Protein AF-W4V972-F1 (afdb_monomer_lite)

Secondary structure (DSSP, 8-state):
---------------------------HHHHHHHHHHHTT---SHHHHHHTS--HHHHHHHHHHHT--S-HHHHHHHHHTTT---HHHHHHHHHHHHHHH-EE-S-SS-GGGTTS-GGGEESHHHHHHHHHHHHHHTT--EEEEEEEEEETTEEEEEEEEEEEETTEEEEEETTTTEES--HHHHTTTEEES--------S-EEEEETTT--EEEEE----TT-BGGG-GGGTT--EESSTTSSSBPPTTPBP-GGGSEEEE-EEEEEEEEE-SSTT--EEE---EE-TT--EESEEEEETTPPPPP-PPP-BTTEEEEEEEETT-TTSPPP-TTT----S-EEEEEEEEEP----------TTSPPPP----------

Sequence (379 aa):
MMKKLVTFMLAVVMVATLLPTQAFAADNSILESNKKAIAKERTDEYALDYFSVDFDFYQRQLDATGDSMGEIAQQVKKIIAGITDEYEKAKAIADWLSLNMIYTYTANPEHLKHLPKWQYGTCETFASTTSAFYRLAGFPAKTVGGVAYGSGEWGAHAWNRVFVDGRWVHVDTTGGEFDLPIEVWSQNHKLTGVTDTDWDGTITVYDSSSREKIMTVGPVPIGTPFSKIPELANIKLSADAEGQYPVRPTDKFSSSYMKLYARTHRVSFEIQLDNAYKSLVPHYVREDEYGDPCAYVIVSEGAKLPQVKIPEKAGYTFIGWRDLNNSKAPIWNEYTDKVTKDMSFVAVFQKGTVNYTVSFNTNGGSAVKADDCPRLTLS

Radius of gyration: 35.91 Å; chains: 1; bounding box: 83×83×115 Å

Structure (mmCIF, N/CA/C/O backbone):
data_AF-W4V972-F1
#
_entry.id   AF-W4V972-F1
#
loop_
_atom_site.group_PDB
_atom_site.id
_atom_site.type_symbol
_atom_site.label_atom_id
_atom_site.label_alt_id
_atom_site.label_comp_id
_atom_site.label_asym_id
_atom_site.label_entity_id
_atom_site.label_seq_id
_atom_site.pdbx_PDB_ins_code
_atom_site.Cartn_x
_atom_site.Cartn_y
_atom_site.Cartn_z
_atom_site.occupancy
_atom_site.B_iso_or_equiv
_atom_site.auth_seq_id
_atom_site.auth_comp_id
_atom_site.auth_asym_id
_atom_site.auth_atom_id
_atom_site.pdbx_PDB_model_num
ATOM 1 N N . MET A 1 1 ? 35.951 -58.976 -27.284 1.00 40.09 1 MET A N 1
ATOM 2 C CA . MET A 1 1 ? 36.161 -57.800 -28.160 1.00 40.09 1 MET A CA 1
ATOM 3 C C . MET A 1 1 ? 35.890 -56.535 -27.356 1.00 40.09 1 MET A C 1
ATOM 5 O O . MET A 1 1 ? 34.738 -56.193 -27.137 1.00 40.09 1 MET A O 1
ATOM 9 N N . MET A 1 2 ? 36.945 -55.893 -26.853 1.00 32.94 2 MET A N 1
ATOM 10 C CA . MET A 1 2 ? 36.879 -54.625 -26.116 1.00 32.94 2 MET A CA 1
ATOM 11 C C . MET A 1 2 ? 36.893 -53.467 -27.121 1.00 32.94 2 MET A C 1
ATOM 13 O O . MET A 1 2 ? 37.873 -53.312 -27.848 1.00 32.94 2 MET A O 1
ATOM 17 N N . LYS A 1 3 ? 35.825 -52.666 -27.184 1.00 37.72 3 LYS A N 1
ATOM 18 C CA . LYS A 1 3 ? 35.815 -51.406 -27.943 1.00 37.72 3 LYS A CA 1
ATOM 19 C C . LYS A 1 3 ? 36.236 -50.270 -27.009 1.00 37.72 3 LYS A C 1
ATOM 21 O O . LYS A 1 3 ? 35.559 -49.985 -26.028 1.00 37.72 3 LYS A O 1
ATOM 26 N N . LYS A 1 4 ? 37.395 -49.679 -27.307 1.00 36.09 4 LYS A N 1
ATOM 27 C CA . LYS A 1 4 ? 37.967 -48.510 -26.631 1.00 36.09 4 LYS A CA 1
ATOM 28 C C . LYS A 1 4 ? 37.147 -47.259 -26.970 1.00 36.09 4 LYS A C 1
ATOM 30 O O . LYS A 1 4 ? 36.896 -47.007 -28.146 1.00 36.09 4 LYS A O 1
ATOM 35 N N . LEU A 1 5 ? 36.776 -46.484 -25.949 1.00 37.03 5 LEU A N 1
ATOM 36 C CA . LEU A 1 5 ? 36.365 -45.087 -26.096 1.00 37.03 5 LEU A CA 1
ATOM 37 C C . LEU A 1 5 ? 37.575 -44.254 -26.540 1.00 37.03 5 LEU A C 1
ATOM 39 O O . LEU A 1 5 ? 38.645 -44.354 -25.940 1.00 37.03 5 LEU A O 1
ATOM 43 N N . VAL A 1 6 ? 37.389 -43.421 -27.561 1.00 36.78 6 VAL A N 1
ATOM 44 C CA . VAL A 1 6 ? 38.323 -42.357 -27.944 1.00 36.78 6 VAL A CA 1
ATOM 45 C C . VAL A 1 6 ? 37.564 -41.041 -27.828 1.00 36.78 6 VAL A C 1
ATOM 47 O O . VAL A 1 6 ? 36.638 -40.780 -28.592 1.00 36.78 6 VAL A O 1
ATOM 50 N N . THR A 1 7 ? 37.940 -40.244 -26.836 1.00 33.62 7 THR A N 1
ATOM 51 C CA . THR A 1 7 ? 37.451 -38.883 -26.610 1.00 33.62 7 THR A CA 1
ATOM 52 C C . THR A 1 7 ? 38.211 -37.936 -27.538 1.00 33.62 7 THR A C 1
ATOM 54 O O . THR A 1 7 ? 39.426 -37.798 -27.413 1.00 33.62 7 THR A O 1
ATOM 57 N N . PHE A 1 8 ? 37.515 -37.287 -28.472 1.00 32.38 8 PHE A N 1
ATOM 58 C CA . PHE A 1 8 ? 38.067 -36.193 -29.274 1.00 32.38 8 PHE A CA 1
ATOM 59 C C . PHE A 1 8 ? 37.908 -34.877 -28.497 1.00 32.38 8 PHE A C 1
ATOM 61 O O . PHE A 1 8 ? 36.796 -34.381 -28.333 1.00 32.38 8 PHE A O 1
ATOM 68 N N . MET A 1 9 ? 39.018 -34.315 -28.011 1.00 31.98 9 MET A N 1
ATOM 69 C CA . MET A 1 9 ? 39.082 -32.914 -27.583 1.00 31.98 9 MET A CA 1
ATOM 70 C C . MET A 1 9 ? 39.196 -32.032 -28.830 1.00 31.98 9 MET A C 1
ATOM 72 O O . MET A 1 9 ? 40.186 -32.099 -29.558 1.00 31.98 9 MET A O 1
ATOM 76 N N . LEU A 1 10 ? 38.176 -31.212 -29.078 1.00 30.83 10 LEU A N 1
ATOM 77 C CA . LEU A 1 10 ? 38.183 -30.180 -30.109 1.00 30.83 10 LEU A CA 1
ATOM 78 C C . LEU A 1 10 ? 38.907 -28.944 -29.546 1.00 30.83 10 LEU A C 1
ATOM 80 O O . LEU A 1 10 ? 38.380 -28.258 -28.673 1.00 30.83 10 LEU A O 1
ATOM 84 N N . ALA A 1 11 ? 40.127 -28.673 -30.008 1.00 32.53 11 ALA A N 1
ATOM 85 C CA . ALA A 1 11 ? 40.845 -27.445 -29.678 1.00 32.53 11 ALA A CA 1
ATOM 86 C C . ALA A 1 11 ? 40.345 -26.306 -30.582 1.00 32.53 11 ALA A C 1
ATOM 88 O O . ALA A 1 11 ? 40.677 -26.249 -31.765 1.00 32.53 11 ALA A O 1
ATOM 89 N N . VAL A 1 12 ? 39.530 -25.406 -30.030 1.00 35.53 12 VAL A N 1
ATOM 90 C CA . VAL A 1 12 ? 39.146 -24.149 -30.686 1.00 35.53 12 VAL A CA 1
ATOM 91 C C . VAL A 1 12 ? 40.281 -23.148 -30.478 1.00 35.53 12 VAL A C 1
ATOM 93 O O . VAL A 1 12 ? 40.483 -22.636 -29.379 1.00 35.53 12 VAL A O 1
ATOM 96 N N . VAL A 1 13 ? 41.049 -22.886 -31.534 1.00 35.31 13 VAL A N 1
ATOM 97 C CA . VAL A 1 13 ? 42.055 -21.819 -31.561 1.00 35.31 13 VAL A CA 1
ATOM 98 C C . VAL A 1 13 ? 41.325 -20.494 -31.793 1.00 35.31 13 VAL A C 1
ATOM 100 O O . VAL A 1 13 ? 40.957 -20.173 -32.920 1.00 35.31 13 VAL A O 1
ATOM 103 N N . MET A 1 14 ? 41.090 -19.730 -30.723 1.00 36.50 14 MET A N 1
ATOM 104 C CA . MET A 1 14 ? 40.675 -18.330 -30.836 1.00 36.50 14 MET A CA 1
ATOM 105 C C . MET A 1 14 ? 41.881 -17.478 -31.237 1.00 36.50 14 MET A C 1
ATOM 107 O O . MET A 1 14 ? 42.788 -17.241 -30.441 1.00 36.50 14 MET A O 1
ATOM 111 N N . VAL A 1 15 ? 41.882 -17.001 -32.480 1.00 37.47 15 VAL A N 1
ATOM 112 C CA . VAL A 1 15 ? 42.768 -15.923 -32.924 1.00 37.47 15 VAL A CA 1
ATOM 113 C C . VAL A 1 15 ? 42.186 -14.616 -32.389 1.00 37.47 15 VAL A C 1
ATOM 115 O O . VAL A 1 15 ? 41.247 -14.063 -32.954 1.00 37.47 15 VAL A O 1
ATOM 118 N N . ALA A 1 16 ? 42.718 -14.146 -31.261 1.00 35.03 16 ALA A N 1
ATOM 119 C CA . ALA A 1 16 ? 42.393 -12.838 -30.713 1.00 35.03 16 ALA A CA 1
ATOM 120 C C . ALA A 1 16 ? 43.052 -11.751 -31.575 1.00 35.03 16 ALA A C 1
ATOM 122 O O . ALA A 1 16 ? 44.256 -11.506 -31.489 1.00 35.03 16 ALA A O 1
ATOM 123 N N . THR A 1 17 ? 42.266 -11.087 -32.419 1.00 42.31 17 THR A N 1
ATOM 124 C CA . THR A 1 17 ? 42.661 -9.802 -32.996 1.00 42.31 17 THR A CA 1
ATOM 125 C C . THR A 1 17 ? 42.667 -8.767 -31.875 1.00 42.31 17 THR A C 1
ATOM 127 O O . THR A 1 17 ? 41.612 -8.338 -31.410 1.00 42.31 17 THR A O 1
ATOM 130 N N . LEU A 1 18 ? 43.867 -8.402 -31.421 1.00 40.44 18 LEU A N 1
ATOM 131 C CA . LEU A 1 18 ? 44.122 -7.303 -30.492 1.00 40.44 18 LEU A CA 1
ATOM 132 C C . LEU A 1 18 ? 43.695 -5.976 -31.136 1.00 40.44 18 LEU A C 1
ATOM 134 O O . LEU A 1 18 ? 44.479 -5.315 -31.813 1.00 40.44 18 LEU A O 1
ATOM 138 N N . LEU A 1 19 ? 42.442 -5.586 -30.922 1.00 40.16 19 LEU A N 1
ATOM 139 C CA . LEU A 1 19 ? 42.079 -4.174 -30.912 1.00 40.16 19 LEU A CA 1
ATOM 140 C C . LEU A 1 19 ? 42.575 -3.583 -29.585 1.00 40.16 19 LEU A C 1
ATOM 142 O O . LEU A 1 19 ? 42.502 -4.270 -28.561 1.00 40.16 19 LEU A O 1
ATOM 146 N N . PRO A 1 20 ? 43.079 -2.339 -29.557 1.00 39.06 20 PRO A N 1
ATOM 147 C CA . PRO A 1 20 ? 43.429 -1.690 -28.308 1.00 39.06 20 PRO A CA 1
ATOM 148 C C . PRO A 1 20 ? 42.131 -1.388 -27.558 1.00 39.06 20 PRO A C 1
ATOM 150 O O . PRO A 1 20 ? 41.518 -0.339 -27.732 1.00 39.06 20 PRO A O 1
ATOM 153 N N . THR A 1 21 ? 41.694 -2.317 -26.712 1.00 41.16 21 THR A N 1
ATOM 154 C CA . THR A 1 21 ? 40.783 -1.995 -25.624 1.00 41.16 21 THR A CA 1
ATOM 155 C C . THR A 1 21 ? 41.550 -1.057 -24.706 1.00 41.16 21 THR A C 1
ATOM 157 O O . THR A 1 21 ? 42.363 -1.497 -23.891 1.00 41.16 21 THR A O 1
ATOM 160 N N . GLN A 1 22 ? 41.313 0.249 -24.833 1.00 40.56 22 GLN A N 1
ATOM 161 C CA . GLN A 1 22 ? 41.404 1.110 -23.665 1.00 40.56 22 GLN A CA 1
ATOM 162 C C . GLN A 1 22 ? 40.361 0.577 -22.686 1.00 40.56 22 GLN A C 1
ATOM 164 O O . GLN A 1 22 ? 39.190 0.940 -22.726 1.00 40.56 22 GLN A O 1
ATOM 169 N N . ALA A 1 23 ? 40.792 -0.372 -21.859 1.00 39.62 23 ALA A N 1
ATOM 170 C CA . ALA A 1 23 ? 40.107 -0.715 -20.640 1.00 39.62 23 ALA A CA 1
ATOM 171 C C . ALA A 1 23 ? 40.161 0.548 -19.780 1.00 39.62 23 ALA A C 1
ATOM 173 O O . ALA A 1 23 ? 41.119 0.781 -19.044 1.00 39.62 23 ALA A O 1
ATOM 174 N N . PHE A 1 24 ? 39.142 1.396 -19.910 1.00 45.00 24 PHE A N 1
ATOM 175 C CA . PHE A 1 24 ? 38.712 2.178 -18.771 1.00 45.00 24 PHE A CA 1
ATOM 176 C C . PHE A 1 24 ? 38.432 1.134 -17.700 1.00 45.00 24 PHE A C 1
ATOM 178 O O . PHE A 1 24 ? 37.498 0.344 -17.828 1.00 45.00 24 PHE A O 1
ATOM 185 N N . ALA A 1 25 ? 39.326 1.031 -16.719 1.00 43.12 25 ALA A N 1
ATOM 186 C CA . ALA A 1 25 ? 39.035 0.310 -15.502 1.00 43.12 25 ALA A CA 1
ATOM 187 C C . ALA A 1 25 ? 37.797 0.999 -14.929 1.00 43.12 25 ALA A C 1
ATOM 189 O O . ALA A 1 25 ? 37.919 2.041 -14.288 1.00 43.12 25 ALA A O 1
ATOM 190 N N . ALA A 1 26 ? 36.609 0.481 -15.256 1.00 49.94 26 ALA A N 1
ATOM 191 C CA . ALA A 1 26 ? 35.404 0.784 -14.517 1.00 49.94 26 ALA A CA 1
ATOM 192 C C . ALA A 1 26 ? 35.811 0.577 -13.068 1.00 49.94 26 ALA A C 1
ATOM 194 O O . ALA A 1 26 ? 36.283 -0.508 -12.715 1.00 49.94 26 ALA A O 1
ATOM 195 N N . ASP A 1 27 ? 35.811 1.669 -12.310 1.00 58.34 27 ASP A N 1
ATOM 196 C CA . ASP A 1 27 ? 36.314 1.678 -10.953 1.00 58.34 27 ASP A CA 1
ATOM 197 C C . ASP A 1 27 ? 35.653 0.503 -10.236 1.00 58.34 27 ASP A C 1
ATOM 199 O O . ASP A 1 27 ? 34.427 0.458 -10.102 1.00 58.34 27 ASP A O 1
ATOM 203 N N . ASN A 1 28 ? 36.457 -0.499 -9.864 1.00 73.12 28 ASN A N 1
ATOM 204 C CA . ASN A 1 28 ? 35.968 -1.760 -9.311 1.00 73.12 28 ASN A CA 1
ATOM 205 C C . ASN A 1 28 ? 35.074 -1.487 -8.081 1.00 73.12 28 ASN A C 1
ATOM 207 O O . ASN A 1 28 ? 34.216 -2.290 -7.730 1.00 73.12 28 ASN A O 1
ATOM 211 N N . SER A 1 29 ? 35.214 -0.301 -7.472 1.00 87.75 29 SER A N 1
ATOM 212 C CA . SER A 1 29 ? 34.347 0.211 -6.418 1.00 87.75 29 SER A CA 1
ATOM 213 C C . SER A 1 29 ? 32.867 0.365 -6.822 1.00 87.75 29 SER A C 1
ATOM 215 O O . SER A 1 29 ? 31.994 0.035 -6.018 1.00 87.75 29 SER A O 1
ATOM 217 N N . ILE A 1 30 ? 32.549 0.818 -8.045 1.00 93.31 30 ILE A N 1
ATOM 218 C CA . ILE A 1 30 ? 31.163 1.006 -8.517 1.00 93.31 30 ILE A CA 1
ATOM 219 C C . ILE A 1 30 ? 30.504 -0.346 -8.772 1.00 93.31 30 ILE A C 1
ATOM 221 O O . ILE A 1 30 ? 29.370 -0.567 -8.342 1.00 93.31 30 ILE A O 1
ATOM 225 N N . LEU A 1 31 ? 31.220 -1.263 -9.428 1.00 94.56 31 LEU A N 1
ATOM 226 C CA . LEU A 1 31 ? 30.745 -2.623 -9.676 1.00 94.56 31 LEU A CA 1
ATOM 227 C C . LEU A 1 31 ? 30.398 -3.341 -8.373 1.00 94.56 31 LEU A C 1
ATOM 229 O O . LEU A 1 31 ? 29.276 -3.820 -8.207 1.00 94.56 31 LEU A O 1
ATOM 233 N N . GLU A 1 32 ? 31.327 -3.355 -7.420 1.00 93.88 32 GLU A N 1
ATOM 234 C CA . GLU A 1 32 ? 31.113 -4.014 -6.132 1.00 93.88 32 GLU A CA 1
ATOM 235 C C . GLU A 1 32 ? 30.021 -3.323 -5.301 1.00 93.88 32 GLU A C 1
ATOM 237 O O . GLU A 1 32 ? 29.208 -3.992 -4.657 1.00 93.88 32 GLU A O 1
ATOM 242 N N . SER A 1 33 ? 29.926 -1.989 -5.364 1.00 92.75 33 SER A N 1
ATOM 243 C CA . SER A 1 33 ? 28.836 -1.238 -4.732 1.00 92.75 33 SER A CA 1
ATOM 244 C C . SER A 1 33 ? 27.473 -1.628 -5.305 1.00 92.75 33 SER A C 1
ATOM 246 O O . SER A 1 33 ? 26.548 -1.910 -4.541 1.00 92.75 33 SER A O 1
ATOM 248 N N . ASN A 1 34 ? 27.341 -1.688 -6.632 1.00 94.62 34 ASN A N 1
ATOM 249 C CA . ASN A 1 34 ? 26.089 -2.066 -7.280 1.00 94.62 34 ASN A CA 1
ATOM 250 C C . ASN A 1 34 ? 25.717 -3.519 -6.974 1.00 94.62 34 ASN A C 1
ATOM 252 O O . ASN A 1 34 ? 24.577 -3.767 -6.588 1.00 94.62 34 ASN A O 1
ATOM 256 N N . LYS A 1 35 ? 26.669 -4.462 -7.054 1.00 93.94 35 LYS A N 1
ATOM 257 C CA . LYS A 1 35 ? 26.451 -5.871 -6.675 1.00 93.94 35 LYS A CA 1
ATOM 258 C C . LYS A 1 35 ? 25.927 -5.993 -5.246 1.00 93.94 35 LYS A C 1
ATOM 260 O O . LYS A 1 35 ? 24.932 -6.672 -5.006 1.00 93.94 35 LYS A O 1
ATOM 265 N N . LYS A 1 36 ? 26.548 -5.285 -4.297 1.00 92.31 36 LYS A N 1
ATOM 266 C CA . LYS A 1 36 ? 26.105 -5.260 -2.895 1.00 92.31 36 LYS A CA 1
ATOM 267 C C . LYS A 1 36 ? 24.710 -4.653 -2.729 1.00 92.31 36 LYS A C 1
ATOM 269 O O . LYS A 1 36 ? 23.980 -5.059 -1.827 1.00 92.31 36 LYS A O 1
ATOM 274 N N . ALA A 1 37 ? 24.365 -3.658 -3.540 1.00 91.38 37 ALA A N 1
ATOM 275 C CA . ALA A 1 37 ? 23.066 -3.004 -3.498 1.00 91.38 37 ALA A CA 1
ATOM 276 C C . ALA A 1 37 ? 21.958 -3.943 -4.005 1.00 91.38 37 ALA A C 1
ATOM 278 O O . ALA A 1 37 ? 21.004 -4.189 -3.272 1.00 91.38 37 ALA A O 1
ATOM 279 N N . ILE A 1 38 ? 22.120 -4.530 -5.197 1.00 92.31 38 ILE A N 1
ATOM 280 C CA . ILE A 1 38 ? 21.110 -5.419 -5.800 1.00 92.31 38 ILE A CA 1
ATOM 281 C C . ILE A 1 38 ? 20.976 -6.757 -5.064 1.00 92.31 38 ILE A C 1
ATOM 283 O O . ILE A 1 38 ? 19.896 -7.330 -5.037 1.00 92.31 38 ILE A O 1
ATOM 287 N N . ALA A 1 39 ? 22.030 -7.240 -4.396 1.00 91.31 39 ALA A N 1
ATOM 288 C CA . ALA A 1 39 ? 21.969 -8.469 -3.597 1.00 91.31 39 ALA A CA 1
ATOM 289 C C . ALA A 1 39 ? 21.004 -8.385 -2.399 1.00 91.31 39 ALA A C 1
ATOM 291 O O . ALA A 1 39 ? 20.698 -9.406 -1.788 1.00 91.31 39 ALA A O 1
ATOM 292 N N . LYS A 1 40 ? 20.554 -7.179 -2.036 1.00 90.38 40 LYS A N 1
ATOM 293 C CA . LYS A 1 40 ? 19.563 -6.962 -0.976 1.00 90.38 40 LYS A CA 1
ATOM 294 C C . LYS A 1 40 ? 18.126 -6.996 -1.485 1.00 90.38 40 LYS A C 1
ATOM 296 O O . LYS A 1 40 ? 17.223 -6.954 -0.659 1.00 90.38 40 LYS A O 1
ATOM 301 N N . GLU A 1 41 ? 17.925 -7.022 -2.802 1.00 92.81 41 GLU A N 1
ATOM 302 C CA . GLU A 1 41 ? 16.591 -6.957 -3.380 1.00 92.81 41 GLU A CA 1
ATOM 303 C C . GLU A 1 41 ? 15.774 -8.185 -3.023 1.00 92.81 41 GLU A C 1
ATOM 305 O O . GLU A 1 41 ? 16.141 -9.321 -3.335 1.00 92.81 41 GLU A O 1
ATOM 310 N N . ARG A 1 42 ? 14.630 -7.937 -2.395 1.00 95.19 42 ARG A N 1
ATOM 311 C CA . ARG A 1 42 ? 13.670 -8.985 -2.086 1.00 95.19 42 ARG A CA 1
ATOM 312 C C . ARG A 1 42 ? 12.988 -9.496 -3.350 1.00 95.19 42 ARG A C 1
ATOM 314 O O . ARG A 1 42 ? 12.723 -8.754 -4.296 1.00 95.19 42 ARG A O 1
ATOM 321 N N . THR A 1 43 ? 12.715 -10.794 -3.353 1.00 96.00 43 THR A N 1
ATOM 322 C CA . THR A 1 43 ? 12.024 -11.514 -4.437 1.00 96.00 43 THR A CA 1
ATOM 323 C C . THR A 1 43 ? 10.882 -12.381 -3.911 1.00 96.00 43 THR A C 1
ATOM 325 O O . THR A 1 43 ? 10.279 -13.136 -4.667 1.00 96.00 43 THR A O 1
ATOM 328 N N . ASP A 1 44 ? 10.578 -12.284 -2.614 1.00 96.19 44 ASP A N 1
ATOM 329 C CA . ASP A 1 44 ? 9.401 -12.917 -2.035 1.00 96.19 44 ASP A CA 1
ATOM 330 C C . ASP A 1 44 ? 8.113 -12.207 -2.475 1.00 96.19 44 ASP A C 1
ATOM 332 O O . ASP A 1 44 ? 8.122 -11.048 -2.899 1.00 96.19 44 ASP A O 1
ATOM 336 N N . GLU A 1 45 ? 6.996 -12.922 -2.358 1.00 96.56 45 GLU A N 1
ATOM 337 C CA . GLU A 1 45 ? 5.692 -12.493 -2.866 1.00 96.56 45 GLU A CA 1
ATOM 338 C C . GLU A 1 45 ? 5.236 -11.127 -2.337 1.00 96.56 45 GLU A C 1
ATOM 340 O O . GLU A 1 45 ? 4.627 -10.375 -3.091 1.00 96.56 45 GLU A O 1
ATOM 345 N N . TYR A 1 46 ? 5.580 -10.753 -1.099 1.00 97.25 46 TYR A N 1
ATOM 346 C CA . TYR A 1 46 ? 5.175 -9.467 -0.523 1.00 97.25 46 TYR A CA 1
ATOM 347 C C . TYR A 1 46 ? 5.913 -8.297 -1.165 1.00 97.25 46 TYR A C 1
ATOM 349 O O . TYR A 1 46 ? 5.302 -7.278 -1.486 1.00 97.25 46 TYR A O 1
ATOM 357 N N . ALA A 1 47 ? 7.222 -8.440 -1.388 1.00 96.56 47 ALA A N 1
ATOM 358 C CA . ALA A 1 47 ? 8.001 -7.412 -2.068 1.00 96.56 47 ALA A CA 1
ATOM 359 C C . ALA A 1 47 ? 7.581 -7.271 -3.537 1.00 96.56 47 ALA A C 1
ATOM 361 O O . ALA A 1 47 ? 7.450 -6.153 -4.037 1.00 96.56 47 ALA A O 1
ATOM 362 N N . LEU A 1 48 ? 7.333 -8.392 -4.222 1.00 97.69 48 LEU A N 1
ATOM 363 C CA . LEU A 1 48 ? 6.863 -8.373 -5.606 1.00 97.69 48 LEU A CA 1
ATOM 364 C C . LEU A 1 48 ? 5.469 -7.742 -5.717 1.00 97.69 48 LEU A C 1
ATOM 366 O O . LEU A 1 48 ? 5.263 -6.878 -6.570 1.00 97.69 48 LEU A O 1
ATOM 370 N N . ASP A 1 49 ? 4.535 -8.103 -4.838 1.00 98.00 49 ASP A N 1
ATOM 371 C CA . ASP A 1 49 ? 3.184 -7.540 -4.823 1.00 98.00 49 ASP A CA 1
ATOM 372 C C . ASP A 1 49 ? 3.188 -6.033 -4.502 1.00 98.00 49 ASP A C 1
ATOM 374 O O . ASP A 1 49 ? 2.534 -5.263 -5.201 1.00 98.00 49 ASP A O 1
ATOM 378 N N . TYR A 1 50 ? 4.011 -5.580 -3.545 1.00 97.12 50 TYR A N 1
ATOM 379 C CA . TYR A 1 50 ? 4.174 -4.155 -3.203 1.00 97.12 50 TYR A CA 1
ATOM 380 C C . TYR A 1 50 ? 4.589 -3.283 -4.396 1.00 97.12 50 TYR A C 1
ATOM 382 O O . TYR A 1 50 ? 4.220 -2.110 -4.497 1.00 97.12 50 TYR A O 1
ATOM 390 N N . PHE A 1 51 ? 5.378 -3.845 -5.312 1.00 97.19 51 PHE A N 1
ATOM 391 C CA . PHE A 1 51 ? 5.813 -3.166 -6.530 1.00 97.19 51 PHE A CA 1
ATOM 392 C C . PHE A 1 51 ? 4.950 -3.488 -7.754 1.00 97.19 51 PHE A C 1
ATOM 394 O O . PHE A 1 51 ? 5.327 -3.098 -8.860 1.00 97.19 51 PHE A O 1
ATOM 401 N N . SER A 1 52 ? 3.809 -4.152 -7.568 1.00 97.50 52 SER A N 1
ATOM 402 C CA . SER A 1 52 ? 2.859 -4.536 -8.615 1.00 97.50 52 SER A CA 1
ATOM 403 C C . SER A 1 52 ? 1.573 -3.706 -8.561 1.00 97.50 52 SER A C 1
ATOM 405 O O . SER A 1 52 ? 1.416 -2.799 -7.745 1.00 97.50 52 SER A O 1
ATOM 407 N N . VAL A 1 53 ? 0.655 -3.986 -9.487 1.00 96.06 53 VAL A N 1
ATOM 408 C CA . VAL A 1 53 ? -0.724 -3.490 -9.456 1.00 96.06 53 VAL A CA 1
ATOM 409 C C . VAL A 1 53 ? -1.654 -4.667 -9.198 1.00 96.06 53 VAL A C 1
ATOM 411 O O . VAL A 1 53 ? -1.641 -5.650 -9.937 1.00 96.06 53 VAL A O 1
ATOM 414 N N . ASP A 1 54 ? -2.498 -4.537 -8.179 1.00 95.44 54 ASP A N 1
ATOM 415 C CA . ASP A 1 54 ? -3.673 -5.387 -8.019 1.00 95.44 54 ASP A CA 1
ATOM 416 C C . ASP A 1 54 ? -4.739 -4.925 -9.024 1.00 95.44 54 ASP A C 1
ATOM 418 O O . ASP A 1 54 ? -5.356 -3.870 -8.859 1.00 95.44 54 ASP A O 1
ATOM 422 N N . PHE A 1 55 ? -4.928 -5.686 -10.104 1.00 93.38 55 PHE A N 1
ATOM 423 C CA . PHE A 1 55 ? -5.861 -5.316 -11.171 1.00 93.38 55 PHE A CA 1
ATOM 424 C C . PHE A 1 55 ? -7.332 -5.376 -10.744 1.00 93.38 55 PHE A C 1
ATOM 426 O O . PHE A 1 55 ? -8.129 -4.593 -11.265 1.00 93.38 55 PHE A O 1
ATOM 433 N N . ASP A 1 56 ? -7.694 -6.246 -9.795 1.00 92.00 56 ASP A N 1
ATOM 434 C CA . ASP A 1 56 ? -9.061 -6.311 -9.266 1.00 92.00 56 ASP A CA 1
ATOM 435 C C . ASP A 1 56 ? -9.353 -5.042 -8.452 1.00 92.00 56 ASP A C 1
ATOM 437 O O . ASP A 1 56 ? -10.407 -4.416 -8.607 1.00 92.00 56 ASP A O 1
ATOM 441 N N . PHE A 1 57 ? -8.391 -4.619 -7.626 1.00 92.00 57 PHE A N 1
ATOM 442 C CA . PHE A 1 57 ? -8.471 -3.365 -6.883 1.00 92.00 57 PHE A CA 1
ATOM 443 C C . PHE A 1 57 ? -8.485 -2.145 -7.811 1.00 92.00 57 PHE A C 1
ATOM 445 O O . PHE A 1 57 ? -9.344 -1.270 -7.695 1.00 92.00 57 PHE A O 1
ATOM 452 N N . TYR A 1 58 ? -7.559 -2.102 -8.767 1.00 90.56 58 TYR A N 1
ATOM 453 C CA . TYR A 1 58 ? -7.426 -1.008 -9.723 1.00 90.56 58 TYR A CA 1
ATOM 454 C C . TYR A 1 58 ? -8.703 -0.808 -10.546 1.00 90.56 58 TYR A C 1
ATOM 456 O O . TYR A 1 58 ? -9.213 0.309 -10.629 1.00 90.56 58 TYR A O 1
ATOM 464 N N . GLN A 1 59 ? -9.275 -1.883 -11.101 1.00 89.00 59 GLN A N 1
ATOM 465 C CA . GLN A 1 59 ? -10.498 -1.788 -11.901 1.00 89.00 59 GLN A CA 1
ATOM 466 C C . GLN A 1 59 ? -11.670 -1.258 -11.077 1.00 89.00 59 GLN A C 1
ATOM 468 O O . GLN A 1 59 ? -12.424 -0.400 -11.527 1.00 89.00 59 GLN A O 1
ATOM 473 N N . ARG A 1 60 ? -11.800 -1.716 -9.835 1.00 87.25 60 ARG A N 1
ATOM 474 C CA . ARG A 1 60 ? -12.842 -1.226 -8.939 1.00 87.25 60 ARG A CA 1
ATOM 475 C C . ARG A 1 60 ? -12.690 0.255 -8.596 1.00 87.25 60 ARG A C 1
ATOM 477 O O . ARG A 1 60 ? -13.705 0.915 -8.381 1.00 87.25 60 ARG A O 1
ATOM 484 N N . GLN A 1 61 ? -11.464 0.765 -8.469 1.00 84.38 61 GLN A N 1
ATOM 485 C CA . GLN A 1 61 ? -11.250 2.196 -8.246 1.00 84.38 61 GLN A CA 1
ATOM 486 C C . GLN A 1 61 ? -11.726 3.004 -9.453 1.00 84.38 61 GLN A C 1
ATOM 488 O O . GLN A 1 61 ? -12.457 3.971 -9.260 1.00 84.38 61 GLN A O 1
ATOM 493 N N . LEU A 1 62 ? -11.385 2.566 -10.670 1.00 85.38 62 LEU A N 1
ATOM 494 C CA . LEU A 1 62 ? -11.875 3.177 -11.911 1.00 85.38 62 LEU A CA 1
ATOM 495 C C . LEU A 1 62 ? -13.409 3.175 -11.977 1.00 85.38 62 LEU A C 1
ATOM 497 O O . LEU A 1 62 ? -14.025 4.212 -12.219 1.00 85.38 62 LEU A O 1
ATOM 501 N N . ASP A 1 63 ? -14.037 2.033 -11.680 1.00 85.44 63 ASP A N 1
ATOM 502 C CA . ASP A 1 63 ? -15.498 1.904 -11.684 1.00 85.44 63 ASP A CA 1
ATOM 503 C C . ASP A 1 63 ? -16.162 2.859 -10.675 1.00 85.44 63 ASP A C 1
ATOM 505 O O . ASP A 1 63 ? -17.225 3.418 -10.949 1.00 85.44 63 ASP A O 1
ATOM 509 N N . ALA A 1 64 ? -15.546 3.057 -9.504 1.00 81.56 64 ALA A N 1
ATOM 510 C CA . ALA A 1 64 ? -16.072 3.919 -8.448 1.00 81.56 64 ALA A CA 1
ATOM 511 C C . ALA A 1 64 ? -15.921 5.415 -8.763 1.00 81.56 64 ALA A C 1
ATOM 513 O O . ALA A 1 64 ? -16.809 6.202 -8.434 1.00 81.56 64 ALA A O 1
ATOM 514 N N . THR A 1 65 ? -14.818 5.820 -9.397 1.00 78.94 65 THR A N 1
ATOM 515 C CA . THR A 1 65 ? -14.589 7.216 -9.800 1.00 78.94 65 THR A CA 1
ATOM 516 C C . THR A 1 65 ? -15.279 7.574 -11.115 1.00 78.94 65 THR A C 1
ATOM 518 O O . THR A 1 65 ? -15.347 8.753 -11.464 1.00 78.94 65 THR A O 1
ATOM 521 N N . GLY A 1 66 ? -15.800 6.580 -11.844 1.00 74.62 66 GLY A N 1
ATOM 522 C CA . GLY A 1 66 ? -16.280 6.755 -13.213 1.00 74.62 66 GLY A CA 1
ATOM 523 C C . GLY A 1 66 ? -15.150 7.097 -14.187 1.00 74.62 66 GLY A C 1
ATOM 524 O O . GLY A 1 66 ? -15.417 7.628 -15.267 1.00 74.62 66 GLY A O 1
ATOM 525 N N . ASP A 1 67 ? -13.901 6.834 -13.796 1.00 73.06 67 ASP A N 1
ATOM 526 C CA . ASP A 1 67 ? -12.738 7.061 -14.638 1.00 73.06 67 ASP A CA 1
ATOM 527 C C . ASP A 1 67 ? -12.582 5.902 -15.627 1.00 73.06 67 ASP A C 1
ATOM 529 O O . ASP A 1 67 ? -12.849 4.735 -15.333 1.00 73.06 67 ASP A O 1
ATOM 533 N N . SER A 1 68 ? -12.158 6.227 -16.839 1.00 68.38 68 SER A N 1
ATOM 534 C CA . SER A 1 68 ? -11.845 5.214 -17.839 1.00 68.38 68 SER A CA 1
ATOM 535 C C . SER A 1 68 ? -10.429 4.689 -17.620 1.00 68.38 68 SER A C 1
ATOM 537 O O . SER A 1 68 ? -9.590 5.355 -17.021 1.00 68.38 68 SER A O 1
ATOM 539 N N . MET A 1 69 ? -10.125 3.502 -18.151 1.00 66.94 69 MET A N 1
ATOM 540 C CA . MET A 1 69 ? -8.751 3.000 -18.156 1.00 66.94 69 MET A CA 1
ATOM 541 C C . MET A 1 69 ? -7.841 4.046 -18.823 1.00 66.94 69 MET A C 1
ATOM 543 O O . MET A 1 69 ? -7.996 4.318 -20.019 1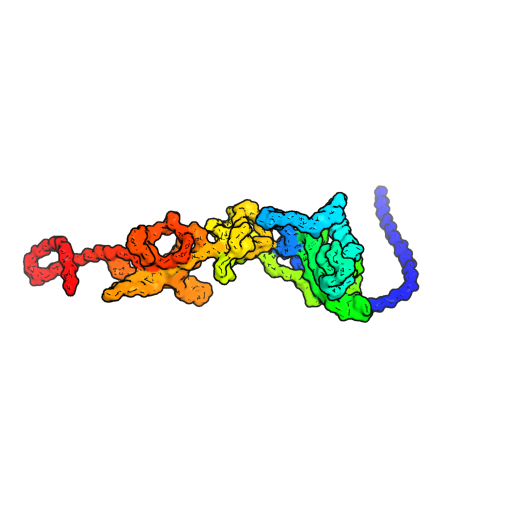.00 66.94 69 MET A O 1
ATOM 547 N N . GLY A 1 70 ? -6.945 4.650 -18.035 1.00 79.00 70 GLY A N 1
ATOM 548 C CA . GLY A 1 70 ? -6.184 5.832 -18.437 1.00 79.00 70 GLY A CA 1
ATOM 549 C C . GLY A 1 70 ? -5.348 5.620 -19.703 1.00 79.00 70 GLY A C 1
ATOM 550 O O . GLY A 1 70 ? -5.031 4.488 -20.078 1.00 79.00 70 GLY A O 1
ATOM 551 N N . GLU A 1 71 ? -4.958 6.719 -20.357 1.00 87.06 71 GLU A N 1
ATOM 552 C CA . GLU A 1 71 ? -4.198 6.713 -21.622 1.00 87.06 71 GLU A CA 1
ATOM 553 C C . GLU A 1 71 ? -2.972 5.786 -21.582 1.00 87.06 71 GLU A C 1
ATOM 555 O O . GLU A 1 71 ? -2.715 5.052 -22.536 1.00 87.06 71 GLU A O 1
ATOM 560 N N . ILE A 1 72 ? -2.269 5.752 -20.444 1.00 91.56 72 ILE A N 1
ATOM 561 C CA . ILE A 1 72 ? -1.122 4.869 -20.206 1.00 91.56 72 ILE A CA 1
ATOM 562 C C . ILE A 1 72 ? -1.515 3.395 -20.351 1.00 91.56 72 ILE A C 1
ATOM 564 O O . ILE A 1 72 ? -0.888 2.661 -21.108 1.00 91.56 72 ILE A O 1
ATOM 568 N N . ALA A 1 73 ? -2.567 2.944 -19.665 1.00 92.44 73 ALA A N 1
ATOM 569 C CA . ALA A 1 73 ? -2.982 1.544 -19.689 1.00 92.44 73 ALA A CA 1
ATOM 570 C C . ALA A 1 73 ? -3.433 1.110 -21.094 1.00 92.44 73 ALA A C 1
ATOM 572 O O . ALA A 1 73 ? -3.181 -0.019 -21.520 1.00 92.44 73 ALA A O 1
ATOM 573 N N . GLN A 1 74 ? -4.073 2.010 -21.848 1.00 92.62 74 GLN A N 1
ATOM 574 C CA . GLN A 1 74 ? -4.416 1.756 -23.250 1.00 92.62 74 GLN A CA 1
ATOM 575 C C . GLN A 1 74 ? -3.164 1.633 -24.121 1.00 92.62 74 GLN A C 1
ATOM 577 O O . GLN A 1 74 ? -3.101 0.756 -24.984 1.00 92.62 74 GLN A O 1
ATOM 582 N N . GLN A 1 75 ? -2.165 2.487 -23.895 1.00 96.00 75 GLN A N 1
ATOM 583 C CA . GLN A 1 75 ? -0.903 2.438 -24.622 1.00 96.00 75 GLN A CA 1
ATOM 584 C C . GLN A 1 75 ? -0.112 1.164 -24.303 1.00 96.00 75 GLN A C 1
ATOM 586 O O . GLN A 1 75 ? 0.351 0.501 -25.228 1.00 96.00 75 GLN A O 1
ATOM 591 N N . VAL A 1 76 ? -0.045 0.757 -23.033 1.00 97.31 76 VAL A N 1
ATOM 592 C CA . VAL A 1 76 ? 0.562 -0.514 -22.609 1.00 97.31 76 VAL A CA 1
ATOM 593 C C . VAL A 1 76 ? -0.064 -1.685 -23.362 1.00 97.31 76 VAL A C 1
ATOM 595 O O . VAL A 1 76 ? 0.659 -2.449 -23.996 1.00 97.31 76 VAL A O 1
ATOM 598 N N . LYS A 1 77 ? -1.404 -1.780 -23.390 1.00 96.19 77 LYS A N 1
ATOM 599 C CA . LYS A 1 77 ? -2.113 -2.842 -24.126 1.00 96.19 77 LYS A CA 1
ATOM 600 C C . LYS A 1 77 ? -1.755 -2.880 -25.613 1.00 96.19 77 LYS A C 1
ATOM 602 O O . LYS A 1 77 ? -1.689 -3.968 -26.172 1.00 96.19 77 LYS A O 1
ATOM 607 N N . LYS A 1 78 ? -1.532 -1.724 -26.252 1.00 97.44 78 LYS A N 1
ATOM 608 C CA . LYS A 1 78 ? -1.104 -1.655 -27.661 1.00 97.44 78 LYS A CA 1
ATOM 609 C C . LYS A 1 78 ? 0.323 -2.165 -27.847 1.00 97.44 78 LYS A C 1
ATOM 611 O O . LYS A 1 78 ? 0.562 -2.901 -28.795 1.00 97.44 78 LYS A O 1
ATOM 616 N N . ILE A 1 79 ? 1.244 -1.783 -26.961 1.00 98.25 79 ILE A N 1
ATOM 617 C CA . ILE A 1 79 ? 2.663 -2.163 -27.048 1.00 98.25 79 ILE A CA 1
ATOM 618 C C . ILE A 1 79 ? 2.829 -3.678 -26.922 1.00 98.25 79 ILE A C 1
ATOM 620 O O . ILE A 1 79 ? 3.535 -4.282 -27.720 1.00 98.25 79 ILE A O 1
ATOM 624 N N . ILE A 1 80 ? 2.151 -4.298 -25.953 1.00 98.00 80 ILE A N 1
ATOM 625 C CA . ILE A 1 80 ? 2.309 -5.735 -25.676 1.00 98.00 80 ILE A CA 1
ATOM 626 C C . ILE A 1 80 ? 1.380 -6.632 -26.508 1.00 98.00 80 ILE A C 1
ATOM 628 O O . ILE A 1 80 ? 1.360 -7.850 -26.319 1.00 98.00 80 ILE A O 1
ATOM 632 N N . ALA A 1 81 ? 0.570 -6.055 -27.400 1.00 98.00 81 ALA A N 1
ATOM 633 C CA . ALA A 1 81 ? -0.419 -6.797 -28.170 1.00 98.00 81 ALA A CA 1
ATOM 634 C C . ALA A 1 81 ? 0.246 -7.884 -29.030 1.00 98.00 81 ALA A C 1
ATOM 636 O O . ALA A 1 81 ? 1.086 -7.602 -29.878 1.00 98.00 81 ALA A O 1
ATOM 637 N N . GLY A 1 82 ? -0.161 -9.139 -28.828 1.00 97.62 82 GLY A N 1
ATOM 638 C CA . GLY A 1 82 ? 0.358 -10.285 -29.581 1.00 97.62 82 GLY A CA 1
ATOM 639 C C . GLY A 1 82 ? 1.724 -10.804 -29.119 1.00 97.62 82 GLY A C 1
ATOM 640 O O . GLY A 1 82 ? 2.166 -11.829 -29.629 1.00 97.62 82 GLY A O 1
ATOM 641 N N . ILE A 1 83 ? 2.366 -10.164 -28.137 1.00 98.00 83 ILE A N 1
ATOM 642 C CA . ILE A 1 83 ? 3.593 -10.670 -27.516 1.00 98.00 83 ILE A CA 1
ATOM 643 C C . ILE A 1 83 ? 3.187 -11.616 -26.384 1.00 98.00 83 ILE A C 1
ATOM 645 O O . ILE A 1 83 ? 2.430 -11.232 -25.493 1.00 98.00 83 ILE A O 1
ATOM 649 N N . THR A 1 84 ? 3.640 -12.868 -26.416 1.00 95.62 84 THR A N 1
ATOM 650 C CA . THR A 1 84 ? 3.311 -13.864 -25.378 1.00 95.62 84 THR A CA 1
ATOM 651 C C . THR A 1 84 ? 4.402 -13.991 -24.328 1.00 95.62 84 THR A C 1
ATOM 653 O O . THR A 1 84 ? 4.080 -14.130 -23.149 1.00 95.62 84 THR A O 1
ATOM 656 N N . ASP A 1 85 ? 5.657 -13.914 -24.764 1.00 97.69 85 ASP A N 1
ATOM 657 C CA . ASP A 1 85 ? 6.844 -14.036 -23.925 1.00 97.69 85 ASP A CA 1
ATOM 658 C C . ASP A 1 85 ? 6.989 -12.834 -22.976 1.00 97.69 85 ASP A C 1
ATOM 660 O O . ASP A 1 85 ? 6.782 -11.686 -23.376 1.00 97.69 85 ASP A O 1
ATOM 664 N N . GLU A 1 86 ? 7.265 -13.100 -21.698 1.00 96.38 86 GLU A N 1
ATOM 665 C CA . GLU A 1 86 ? 7.324 -12.071 -20.654 1.00 96.38 86 GLU A CA 1
ATOM 666 C C . GLU A 1 86 ? 8.530 -11.147 -20.820 1.00 96.38 86 GLU A C 1
ATOM 668 O O . GLU A 1 86 ? 8.393 -9.928 -20.678 1.00 96.38 86 GLU A O 1
ATOM 673 N N . TYR A 1 87 ? 9.679 -11.701 -21.201 1.00 98.25 87 TYR A N 1
ATOM 674 C CA . TYR A 1 87 ? 10.884 -10.932 -21.464 1.00 98.25 87 TYR A CA 1
ATOM 675 C C . TYR A 1 87 ? 10.714 -10.009 -22.669 1.00 98.25 87 TYR A C 1
ATOM 677 O O . TYR A 1 87 ? 10.992 -8.812 -22.579 1.00 98.25 87 TYR A O 1
ATOM 685 N N . GLU A 1 88 ? 10.163 -10.521 -23.770 1.00 98.56 88 GLU A N 1
ATOM 686 C CA . GLU A 1 88 ? 9.899 -9.717 -24.967 1.00 98.56 88 GLU A CA 1
ATOM 687 C C . GLU A 1 88 ? 8.841 -8.632 -24.722 1.00 98.56 88 GLU A C 1
ATOM 689 O O . GLU A 1 88 ? 8.965 -7.524 -25.245 1.00 98.56 88 GLU A O 1
ATOM 694 N N . LYS A 1 89 ? 7.821 -8.887 -23.884 1.00 98.44 89 LYS A N 1
ATOM 695 C CA . LYS A 1 89 ? 6.875 -7.834 -23.458 1.00 98.44 89 LYS A CA 1
ATOM 696 C C . LYS A 1 89 ? 7.601 -6.729 -22.711 1.00 98.44 89 LYS A C 1
ATOM 698 O O . LYS A 1 89 ? 7.379 -5.551 -22.993 1.00 98.44 89 LYS A O 1
ATOM 703 N N . ALA A 1 90 ? 8.439 -7.112 -21.751 1.00 98.62 90 ALA A N 1
ATOM 704 C CA . ALA A 1 90 ? 9.172 -6.163 -20.942 1.00 98.62 90 ALA A CA 1
ATOM 705 C C . ALA A 1 90 ? 10.111 -5.311 -21.810 1.00 98.62 90 ALA A C 1
ATOM 707 O O . ALA A 1 90 ? 10.070 -4.081 -21.757 1.00 98.62 90 ALA A O 1
ATOM 708 N N . LYS A 1 91 ? 10.870 -5.956 -22.698 1.00 98.62 91 LYS A N 1
ATOM 709 C CA . LYS A 1 91 ? 11.754 -5.282 -23.646 1.00 98.62 91 LYS A CA 1
ATOM 710 C C . LYS A 1 91 ? 10.995 -4.337 -24.581 1.00 98.62 91 LYS A C 1
ATOM 712 O O . LYS A 1 91 ? 11.414 -3.195 -24.757 1.00 98.62 91 LYS A O 1
ATOM 717 N N . ALA A 1 92 ? 9.864 -4.768 -25.143 1.00 98.75 92 ALA A N 1
ATOM 718 C CA . ALA A 1 92 ? 9.054 -3.938 -26.035 1.00 98.75 92 ALA A CA 1
ATOM 719 C C . ALA A 1 92 ? 8.562 -2.650 -25.353 1.00 98.75 92 ALA A C 1
ATOM 721 O O . ALA A 1 92 ? 8.505 -1.598 -25.989 1.00 98.75 92 ALA A O 1
ATOM 722 N N . ILE A 1 93 ? 8.241 -2.712 -24.055 1.00 98.69 93 ILE A N 1
ATOM 723 C CA . ILE A 1 93 ? 7.893 -1.531 -23.254 1.00 98.69 93 ILE A CA 1
ATOM 724 C C . ILE A 1 93 ? 9.089 -0.582 -23.132 1.00 98.69 93 ILE A C 1
ATOM 726 O O . ILE A 1 93 ? 8.924 0.611 -23.396 1.00 98.69 93 ILE A O 1
ATOM 730 N N . ALA A 1 94 ? 10.274 -1.089 -22.770 1.00 98.62 94 ALA A N 1
ATOM 731 C CA . ALA A 1 94 ? 11.484 -0.270 -22.677 1.00 98.62 94 ALA A CA 1
ATOM 732 C C . ALA A 1 94 ? 11.816 0.412 -24.011 1.00 98.62 94 ALA A C 1
ATOM 734 O O . ALA A 1 94 ? 11.930 1.637 -24.056 1.00 98.62 94 ALA A O 1
ATOM 735 N N . ASP A 1 95 ? 11.893 -0.367 -25.095 1.00 98.56 95 ASP A N 1
ATOM 736 C CA . ASP A 1 95 ? 12.207 0.130 -26.436 1.00 98.56 95 ASP A CA 1
ATOM 737 C C . ASP A 1 95 ? 11.208 1.216 -26.866 1.00 98.56 95 ASP A C 1
ATOM 739 O O . ASP A 1 95 ? 11.596 2.276 -27.364 1.00 98.56 95 ASP A O 1
ATOM 743 N N . TRP A 1 96 ? 9.906 0.980 -26.657 1.00 98.56 96 TRP A N 1
ATOM 744 C CA . TRP A 1 96 ? 8.878 1.939 -27.048 1.00 98.56 96 TRP A CA 1
ATOM 745 C C . TRP A 1 96 ? 8.999 3.244 -26.261 1.00 98.56 96 TRP A C 1
ATOM 747 O O . TRP A 1 96 ? 8.972 4.315 -26.865 1.00 98.56 96 TRP A O 1
ATOM 757 N N . LEU A 1 97 ? 9.160 3.182 -24.938 1.00 98.31 97 LEU A N 1
ATOM 758 C CA . LEU A 1 97 ? 9.280 4.382 -24.107 1.00 98.31 97 LEU A CA 1
ATOM 759 C C . LEU A 1 97 ? 10.517 5.203 -24.477 1.00 98.31 97 LEU A C 1
ATOM 761 O O . LEU A 1 97 ? 10.398 6.410 -24.678 1.00 98.31 97 LEU A O 1
ATOM 765 N N . SER A 1 98 ? 11.670 4.560 -24.667 1.00 97.56 98 SER A N 1
ATOM 766 C CA . SER A 1 98 ? 12.906 5.240 -25.075 1.00 97.56 98 SER A CA 1
ATOM 767 C C . SER A 1 98 ? 12.807 5.951 -26.421 1.00 97.56 98 SER A C 1
ATOM 769 O O . SER A 1 98 ? 13.463 6.968 -26.626 1.00 97.56 98 SER A O 1
ATOM 771 N N . LEU A 1 99 ? 11.977 5.446 -27.334 1.00 97.44 99 LEU A N 1
ATOM 772 C CA . LEU A 1 99 ? 11.779 6.046 -28.655 1.00 97.44 99 LEU A CA 1
ATOM 773 C C . LEU A 1 99 ? 10.663 7.097 -28.697 1.00 97.44 99 LEU A C 1
ATOM 775 O O . LEU A 1 99 ? 10.627 7.900 -29.628 1.00 97.44 99 LEU A O 1
ATOM 779 N N . ASN A 1 100 ? 9.733 7.080 -27.738 1.00 97.06 100 ASN A N 1
ATOM 780 C CA . ASN A 1 100 ? 8.510 7.889 -27.800 1.00 97.06 100 ASN A CA 1
ATOM 781 C C . ASN A 1 100 ? 8.405 8.945 -26.695 1.00 97.06 100 ASN A C 1
ATOM 783 O O . ASN A 1 100 ? 7.517 9.798 -26.771 1.00 97.06 100 ASN A O 1
ATOM 787 N N . MET A 1 101 ? 9.282 8.918 -25.692 1.00 96.31 101 MET A N 1
ATOM 788 C CA . MET A 1 101 ? 9.353 9.957 -24.668 1.00 96.31 101 MET A CA 1
ATOM 789 C C . MET A 1 101 ? 10.347 11.060 -25.038 1.00 96.31 101 MET A C 1
ATOM 791 O O . MET A 1 101 ? 11.357 10.821 -25.696 1.00 96.31 101 MET A O 1
ATOM 795 N N . ILE A 1 102 ? 10.069 12.286 -24.592 1.00 96.81 102 ILE A N 1
ATOM 796 C CA . ILE A 1 102 ? 10.888 13.463 -24.904 1.00 96.81 102 ILE A CA 1
ATOM 797 C C . ILE A 1 102 ? 11.551 13.997 -23.638 1.00 96.81 102 ILE A C 1
ATOM 799 O O . ILE A 1 102 ? 10.883 14.441 -22.702 1.00 96.81 102 ILE A O 1
ATOM 803 N N . TYR A 1 103 ? 12.882 14.005 -23.630 1.00 95.62 103 TYR A N 1
ATOM 804 C CA . TYR A 1 103 ? 13.640 14.544 -22.510 1.00 95.62 103 TYR A CA 1
ATOM 805 C C . TYR A 1 103 ? 13.620 16.077 -22.505 1.00 95.62 103 TYR A C 1
ATOM 807 O O . TYR A 1 103 ? 13.977 16.724 -23.491 1.00 95.62 103 TYR A O 1
ATOM 815 N N . THR A 1 104 ? 13.213 16.677 -21.388 1.00 95.06 104 THR A N 1
ATOM 816 C CA . THR A 1 104 ? 13.195 18.134 -21.216 1.00 95.06 104 THR A CA 1
ATOM 817 C C . THR A 1 104 ? 13.258 18.530 -19.746 1.00 95.06 104 THR A C 1
ATOM 819 O O . THR A 1 104 ? 12.611 17.931 -18.892 1.00 95.06 104 THR A O 1
ATOM 822 N N . TYR A 1 105 ? 14.005 19.595 -19.451 1.00 92.62 105 TYR A N 1
ATOM 823 C CA . TYR A 1 105 ? 14.040 20.216 -18.121 1.00 92.62 105 TYR A CA 1
ATOM 824 C C . TYR A 1 105 ? 12.898 21.218 -17.903 1.00 92.62 105 TYR A C 1
ATOM 826 O O . TYR A 1 105 ? 12.673 21.682 -16.787 1.00 92.62 105 TYR A O 1
ATOM 834 N N . THR A 1 106 ? 12.185 21.595 -18.967 1.00 90.69 106 THR A N 1
ATOM 835 C CA . THR A 1 106 ? 11.080 22.552 -18.874 1.00 90.69 106 THR A CA 1
ATOM 836 C C . THR A 1 106 ? 9.808 21.805 -18.502 1.00 90.69 106 THR A C 1
ATOM 838 O O . THR A 1 106 ? 9.372 20.941 -19.252 1.00 90.69 106 THR A O 1
ATOM 841 N N . ALA A 1 107 ? 9.181 22.165 -17.380 1.00 82.38 107 ALA A N 1
ATOM 842 C CA . ALA A 1 107 ? 8.011 21.451 -16.864 1.00 82.38 107 ALA A CA 1
ATOM 843 C C . ALA A 1 107 ? 6.786 21.488 -17.803 1.00 82.38 107 ALA A C 1
ATOM 845 O O . ALA A 1 107 ? 6.009 20.541 -17.836 1.00 82.38 107 ALA A O 1
ATOM 846 N N . ASN A 1 108 ? 6.595 22.570 -18.568 1.00 86.00 108 ASN A N 1
ATOM 847 C CA . ASN A 1 108 ? 5.490 22.711 -19.527 1.00 86.00 108 ASN A CA 1
ATOM 848 C C . ASN A 1 108 ? 5.972 23.443 -20.791 1.00 86.00 108 ASN A C 1
ATOM 850 O O . ASN A 1 108 ? 5.708 24.636 -20.954 1.00 86.00 108 ASN A O 1
ATOM 854 N N . PRO A 1 109 ? 6.742 22.781 -21.666 1.00 90.38 109 PRO A N 1
ATOM 855 C CA . PRO A 1 109 ? 7.241 23.416 -22.869 1.00 90.38 109 PRO A CA 1
ATOM 856 C C . PRO A 1 109 ? 6.104 23.550 -23.885 1.00 90.38 109 PRO A C 1
ATOM 858 O O . PRO A 1 109 ? 5.456 22.571 -24.248 1.00 90.38 109 PRO A O 1
ATOM 861 N N . GLU A 1 110 ? 5.886 24.770 -24.378 1.00 92.56 110 GLU A N 1
ATOM 862 C CA . GLU A 1 110 ? 4.744 25.120 -25.238 1.00 92.56 110 GLU A CA 1
ATOM 863 C C . GLU A 1 110 ? 4.620 24.227 -26.484 1.00 92.56 110 GLU A C 1
ATOM 865 O O . GLU A 1 110 ? 3.517 23.882 -26.904 1.00 92.56 110 GLU A O 1
ATOM 870 N N . HIS A 1 111 ? 5.748 23.797 -27.057 1.00 92.00 111 HIS A N 1
ATOM 871 C CA . HIS A 1 111 ? 5.767 22.928 -28.233 1.00 92.00 111 HIS A CA 1
ATOM 872 C C . HIS A 1 111 ? 5.326 21.481 -27.943 1.00 92.00 111 HIS A C 1
ATOM 874 O O . HIS A 1 111 ? 4.944 20.794 -28.883 1.00 92.00 111 HIS A O 1
ATOM 880 N N . LEU A 1 112 ? 5.313 21.025 -26.680 1.00 93.25 112 LEU A N 1
ATOM 881 C CA . LEU A 1 112 ? 4.882 19.672 -26.278 1.00 93.25 112 LEU A CA 1
ATOM 882 C C . LEU A 1 112 ? 3.502 19.636 -25.615 1.00 93.25 112 LEU A C 1
ATOM 884 O O . LEU A 1 112 ? 3.042 18.564 -25.247 1.00 93.25 112 LEU A O 1
ATOM 888 N N . LYS A 1 113 ? 2.794 20.768 -25.502 1.00 92.25 113 LYS A N 1
ATOM 889 C CA . LYS A 1 113 ? 1.466 20.837 -24.853 1.00 92.25 113 LYS A CA 1
ATOM 890 C C . LYS A 1 113 ? 0.394 19.923 -25.465 1.00 92.25 113 LYS A C 1
ATOM 892 O O . LYS A 1 113 ? -0.661 19.729 -24.873 1.00 92.25 113 LYS A O 1
ATOM 897 N N . HIS A 1 114 ? 0.633 19.451 -26.687 1.00 91.94 114 HIS A N 1
ATOM 898 C CA . HIS A 1 114 ? -0.239 18.534 -27.414 1.00 91.94 114 HIS A CA 1
ATOM 899 C C . HIS A 1 114 ? -0.007 17.064 -27.030 1.00 91.94 114 HIS A C 1
ATOM 901 O O . HIS A 1 114 ? -0.806 16.214 -27.410 1.00 91.94 114 HIS A O 1
ATOM 907 N N . LEU A 1 115 ? 1.082 16.767 -26.313 1.00 91.94 115 LEU A N 1
ATOM 908 C CA . LEU A 1 115 ? 1.394 15.444 -25.793 1.00 91.94 115 LEU A CA 1
ATOM 909 C C . LEU A 1 115 ? 0.889 15.301 -24.353 1.00 91.94 115 LEU A C 1
ATOM 911 O O . LEU A 1 115 ? 0.839 16.286 -23.608 1.00 91.94 115 LEU A O 1
ATOM 915 N N . PRO A 1 116 ? 0.575 14.072 -23.921 1.00 91.94 116 PRO A N 1
ATOM 916 C CA . PRO A 1 116 ? 0.318 13.793 -22.520 1.00 91.94 116 PRO A CA 1
ATOM 917 C C . PRO A 1 116 ? 1.523 14.147 -21.643 1.00 91.94 116 PRO A C 1
ATOM 919 O O . PRO A 1 116 ? 2.673 13.912 -22.015 1.00 91.94 116 PRO A O 1
ATOM 922 N N . LYS A 1 117 ? 1.265 14.642 -20.427 1.00 90.19 117 LYS A N 1
ATOM 923 C CA . LYS A 1 117 ? 2.324 15.046 -19.481 1.00 90.19 117 LYS A CA 1
ATOM 924 C C . LYS A 1 117 ? 3.272 13.916 -19.084 1.00 90.19 117 LYS A C 1
ATOM 926 O O . LYS A 1 117 ? 4.400 14.187 -18.701 1.00 90.19 117 LYS A O 1
ATOM 931 N N . TRP A 1 118 ? 2.824 12.664 -19.156 1.00 92.06 118 TRP A N 1
ATOM 932 C CA . TRP A 1 118 ? 3.668 11.505 -18.863 1.00 92.06 118 TRP A CA 1
ATOM 933 C C . TRP A 1 118 ? 4.688 11.220 -19.977 1.00 92.06 118 TRP A C 1
ATOM 935 O O . TRP A 1 118 ? 5.639 10.488 -19.747 1.00 92.06 118 TRP A O 1
ATOM 945 N N . GLN A 1 119 ? 4.526 11.793 -21.175 1.00 94.62 119 GLN A N 1
ATOM 946 C CA . GLN A 1 119 ? 5.366 11.498 -22.340 1.00 94.62 119 GLN A CA 1
ATOM 947 C C . GLN A 1 119 ? 6.601 12.415 -22.451 1.00 94.62 119 GLN A C 1
ATOM 949 O O . GLN A 1 119 ? 7.441 12.219 -23.328 1.00 94.62 119 GLN A O 1
ATOM 954 N N . TYR A 1 120 ? 6.755 13.416 -21.581 1.00 95.50 120 TYR A N 1
ATOM 955 C CA . TYR A 1 120 ? 7.922 14.298 -21.596 1.00 95.50 120 TYR A CA 1
ATOM 956 C C . TYR A 1 120 ? 8.335 14.745 -20.193 1.00 95.50 120 TYR A C 1
ATOM 958 O O . TYR A 1 120 ? 7.490 14.980 -19.337 1.00 95.50 120 TYR A O 1
ATOM 966 N N . GLY A 1 121 ? 9.636 14.911 -19.967 1.00 95.44 121 GLY A N 1
ATOM 967 C CA . GLY A 1 121 ? 10.172 15.389 -18.691 1.00 95.44 121 GLY A CA 1
ATOM 968 C C . GLY A 1 121 ? 11.626 14.986 -18.468 1.00 95.44 121 GLY A C 1
ATOM 969 O O . GLY A 1 121 ? 12.346 14.690 -19.420 1.00 95.44 121 GLY A O 1
ATOM 970 N N . THR A 1 122 ? 12.064 14.995 -17.211 1.00 96.12 122 THR A N 1
ATOM 971 C CA . THR A 1 122 ? 13.421 14.589 -16.805 1.00 96.12 122 THR A CA 1
ATOM 972 C C . THR A 1 122 ? 13.500 13.076 -16.569 1.00 96.12 122 THR A C 1
ATOM 974 O O . THR A 1 122 ? 12.507 12.360 -16.727 1.00 96.12 122 THR A O 1
ATOM 977 N N . CYS A 1 123 ? 14.664 12.578 -16.134 1.00 95.88 123 CYS A N 1
ATOM 978 C CA . CYS A 1 123 ? 14.859 11.171 -15.770 1.00 95.88 123 CYS A CA 1
ATOM 979 C C . CYS A 1 123 ? 13.828 10.669 -14.741 1.00 95.88 123 CYS A C 1
ATOM 981 O O . CYS A 1 123 ? 13.388 9.528 -14.820 1.00 95.88 123 CYS A O 1
ATOM 983 N N . GLU A 1 124 ? 13.343 11.528 -13.839 1.00 95.12 124 GLU A N 1
ATOM 984 C CA . GLU A 1 124 ? 12.276 11.183 -12.890 1.00 95.12 124 GLU A CA 1
ATOM 985 C C . GLU A 1 124 ? 10.934 10.905 -13.584 1.00 95.12 124 GLU A C 1
ATOM 987 O O . GLU A 1 124 ? 10.215 9.973 -13.212 1.00 95.12 124 GLU A O 1
ATOM 992 N N . THR A 1 125 ? 10.585 11.684 -14.613 1.00 96.19 125 THR A N 1
ATOM 993 C CA . THR A 1 125 ? 9.365 11.460 -15.404 1.00 96.19 125 THR A CA 1
ATOM 994 C C . THR A 1 125 ? 9.477 10.190 -16.237 1.00 96.19 125 THR A C 1
ATOM 996 O O . THR A 1 125 ? 8.524 9.412 -16.282 1.00 96.19 125 THR A O 1
ATOM 999 N N . PHE A 1 126 ? 10.646 9.938 -16.833 1.00 97.75 126 PHE A N 1
ATOM 1000 C CA . PHE A 1 126 ? 10.929 8.678 -17.521 1.00 97.75 126 PHE A CA 1
ATOM 1001 C C . PHE A 1 126 ? 10.782 7.504 -16.551 1.00 97.75 126 PHE A C 1
ATOM 1003 O O . PHE A 1 126 ? 9.959 6.625 -16.779 1.00 97.75 126 PHE A O 1
ATOM 1010 N N . ALA A 1 127 ? 11.482 7.526 -15.418 1.00 97.38 127 ALA A N 1
ATOM 1011 C CA . ALA A 1 127 ? 11.474 6.412 -14.481 1.00 97.38 127 ALA A CA 1
ATOM 1012 C C . ALA A 1 127 ? 10.097 6.160 -13.839 1.00 97.38 127 ALA A C 1
ATOM 1014 O O . ALA A 1 127 ? 9.685 5.010 -13.675 1.00 97.38 127 ALA A O 1
ATOM 1015 N N . SER A 1 128 ? 9.350 7.207 -13.473 1.00 96.56 128 SER A N 1
ATOM 1016 C CA . SER A 1 128 ? 7.988 7.043 -12.937 1.00 96.56 128 SER A CA 1
ATOM 1017 C C . SER A 1 128 ? 7.011 6.495 -13.984 1.00 96.56 128 SER A C 1
ATOM 1019 O O . SER A 1 128 ? 6.248 5.576 -13.678 1.00 96.56 128 SER A O 1
ATOM 1021 N N . THR A 1 129 ? 7.080 6.984 -15.225 1.00 97.25 129 THR A N 1
ATOM 1022 C CA . THR A 1 129 ? 6.263 6.487 -16.345 1.00 97.25 129 THR A CA 1
ATOM 1023 C C . THR A 1 129 ? 6.596 5.035 -16.658 1.00 97.25 129 THR A C 1
ATOM 1025 O O . THR A 1 129 ? 5.696 4.204 -16.745 1.00 97.25 129 THR A O 1
ATOM 1028 N N . THR A 1 130 ? 7.878 4.692 -16.727 1.00 98.31 130 THR A N 1
ATOM 1029 C CA . THR A 1 130 ? 8.351 3.325 -16.953 1.00 98.31 130 THR A CA 1
ATOM 1030 C C . THR A 1 130 ? 7.838 2.367 -15.878 1.00 98.31 130 THR A C 1
ATOM 1032 O O . THR A 1 130 ? 7.266 1.332 -16.215 1.00 98.31 130 THR A O 1
ATOM 1035 N N . SER A 1 131 ? 7.916 2.734 -14.590 1.00 97.75 131 SER A N 1
ATOM 1036 C CA . SER A 1 131 ? 7.316 1.940 -13.503 1.00 97.75 131 SER A CA 1
ATOM 1037 C C . SER A 1 131 ? 5.813 1.721 -13.717 1.00 97.75 131 SER A C 1
ATOM 1039 O O . SER A 1 131 ? 5.333 0.601 -13.557 1.00 97.75 131 SER A O 1
ATOM 1041 N N . ALA A 1 132 ? 5.064 2.759 -14.104 1.00 97.06 132 ALA A N 1
ATOM 1042 C CA . ALA A 1 132 ? 3.628 2.642 -14.356 1.00 97.06 132 ALA A CA 1
ATOM 1043 C C . ALA A 1 132 ? 3.316 1.716 -15.544 1.00 97.06 132 ALA A C 1
ATOM 1045 O O . ALA A 1 132 ? 2.433 0.867 -15.433 1.00 97.06 132 ALA A O 1
ATOM 1046 N N . PHE A 1 133 ? 4.055 1.837 -16.652 1.00 98.31 133 PHE A N 1
ATOM 1047 C CA . PHE A 1 133 ? 3.885 0.985 -17.832 1.00 98.31 133 PHE A CA 1
ATOM 1048 C C . PHE A 1 133 ? 4.134 -0.489 -17.504 1.00 98.31 133 PHE A C 1
ATOM 1050 O O . PHE A 1 133 ? 3.309 -1.334 -17.844 1.00 98.31 133 PHE A O 1
ATOM 1057 N N . TYR A 1 134 ? 5.227 -0.795 -16.801 1.00 98.69 134 TYR A N 1
ATOM 1058 C CA . TYR A 1 134 ? 5.538 -2.164 -16.392 1.00 98.69 134 TYR A CA 1
ATOM 1059 C C . TYR A 1 134 ? 4.499 -2.744 -15.435 1.00 98.69 134 TYR A C 1
ATOM 1061 O O . TYR A 1 134 ? 4.007 -3.846 -15.670 1.00 98.69 134 TYR A O 1
ATOM 1069 N N . ARG A 1 135 ? 4.094 -1.988 -14.409 1.00 98.12 135 ARG A N 1
ATOM 1070 C CA . ARG A 1 135 ? 3.067 -2.435 -13.457 1.00 98.12 135 ARG A CA 1
ATOM 1071 C C . ARG A 1 135 ? 1.729 -2.707 -14.133 1.00 98.12 135 ARG A C 1
ATOM 1073 O O . ARG A 1 135 ? 1.106 -3.729 -13.871 1.00 98.12 135 ARG A O 1
ATOM 1080 N N . LEU A 1 136 ? 1.314 -1.840 -15.057 1.00 97.00 136 LEU A N 1
ATOM 1081 C CA . LEU A 1 136 ? 0.091 -2.027 -15.848 1.00 97.00 136 LEU A CA 1
ATOM 1082 C C . LEU A 1 136 ? 0.210 -3.143 -16.897 1.00 97.00 136 LEU A C 1
ATOM 1084 O O . LEU A 1 136 ? -0.811 -3.627 -17.381 1.00 97.00 136 LEU A O 1
ATOM 1088 N N . ALA A 1 137 ? 1.428 -3.569 -17.232 1.00 97.25 137 ALA A N 1
ATOM 1089 C CA . ALA A 1 137 ? 1.690 -4.771 -18.018 1.00 97.25 137 ALA A CA 1
ATOM 1090 C C . ALA A 1 137 ? 1.773 -6.049 -17.160 1.00 97.25 137 ALA A C 1
ATOM 1092 O O . ALA A 1 137 ? 1.907 -7.135 -17.720 1.00 97.25 137 ALA A O 1
ATOM 1093 N N . GLY A 1 138 ? 1.655 -5.931 -15.832 1.00 97.00 138 GLY A N 1
ATOM 1094 C CA . GLY A 1 138 ? 1.670 -7.050 -14.888 1.00 97.00 138 GLY A CA 1
ATOM 1095 C C . GLY A 1 138 ? 3.037 -7.372 -14.285 1.00 97.00 138 GLY A C 1
ATOM 1096 O O . GLY A 1 138 ? 3.170 -8.403 -13.635 1.00 97.00 138 GLY A O 1
ATOM 1097 N N . PHE A 1 139 ? 4.042 -6.512 -14.469 1.00 98.44 139 PHE A N 1
ATOM 1098 C CA . PHE A 1 139 ? 5.375 -6.714 -13.904 1.00 98.44 139 PHE A CA 1
ATOM 1099 C C . PHE A 1 139 ? 5.563 -5.933 -12.597 1.00 98.44 139 PHE A C 1
ATOM 1101 O O . PHE A 1 139 ? 5.280 -4.729 -12.566 1.00 98.44 139 PHE A O 1
ATOM 1108 N N . PRO A 1 140 ? 6.139 -6.547 -11.548 1.00 98.44 140 PRO A N 1
ATOM 1109 C CA . PRO A 1 140 ? 6.687 -5.798 -10.429 1.00 98.44 140 PRO A CA 1
ATOM 1110 C C . PRO A 1 140 ? 7.765 -4.835 -10.934 1.00 98.44 140 PRO A C 1
ATOM 1112 O O . PRO A 1 140 ? 8.738 -5.247 -11.570 1.00 98.44 140 PRO A O 1
ATOM 1115 N N . ALA A 1 141 ? 7.609 -3.543 -10.660 1.00 97.88 141 ALA A N 1
ATOM 1116 C CA . ALA A 1 141 ? 8.563 -2.530 -11.099 1.00 97.88 141 ALA A CA 1
ATOM 1117 C C . ALA A 1 141 ? 8.725 -1.420 -10.069 1.00 97.88 141 ALA A C 1
ATOM 1119 O O . ALA A 1 141 ? 7.771 -1.013 -9.402 1.00 97.88 141 ALA A O 1
ATOM 1120 N N . LYS A 1 142 ? 9.941 -0.896 -9.947 1.00 95.31 142 LYS A N 1
ATOM 1121 C CA . LYS A 1 142 ? 10.270 0.159 -8.990 1.00 95.31 142 LYS A CA 1
ATOM 1122 C C . LYS A 1 142 ? 11.254 1.156 -9.570 1.00 95.31 142 LYS A C 1
ATOM 1124 O O . LYS A 1 142 ? 12.180 0.788 -10.291 1.00 95.31 142 LYS A O 1
ATOM 1129 N N . THR A 1 143 ? 11.052 2.419 -9.214 1.00 95.44 143 THR A N 1
ATOM 1130 C CA . THR A 1 143 ? 11.994 3.495 -9.507 1.00 95.44 143 THR A CA 1
ATOM 1131 C C . THR A 1 143 ? 13.140 3.431 -8.509 1.00 95.44 143 THR A C 1
ATOM 1133 O O . THR A 1 143 ? 12.917 3.324 -7.301 1.00 95.44 143 THR A O 1
ATOM 1136 N N . VAL A 1 144 ? 14.365 3.497 -9.010 1.00 94.81 144 VAL A N 1
ATOM 1137 C CA . VAL A 1 144 ? 15.590 3.567 -8.215 1.00 94.81 144 VAL A CA 1
ATOM 1138 C C . VAL A 1 144 ? 16.370 4.817 -8.592 1.00 94.81 144 VAL A C 1
ATOM 1140 O O . VAL A 1 144 ? 16.252 5.329 -9.705 1.00 94.81 144 VAL A O 1
ATOM 1143 N N . GLY A 1 145 ? 17.140 5.319 -7.634 1.00 92.50 145 GLY A N 1
ATOM 1144 C CA . GLY A 1 145 ? 17.947 6.517 -7.790 1.00 92.50 145 GLY A CA 1
ATOM 1145 C C . GLY A 1 145 ? 19.428 6.221 -7.618 1.00 92.50 145 GLY A C 1
ATOM 1146 O O . GLY A 1 145 ? 19.842 5.272 -6.943 1.00 92.50 145 GLY A O 1
ATOM 1147 N N . GLY A 1 146 ? 20.237 7.076 -8.216 1.00 94.25 146 GLY A N 1
ATOM 1148 C CA . GLY A 1 146 ? 21.673 7.004 -8.091 1.00 94.25 146 GLY A CA 1
ATOM 1149 C C . GLY A 1 146 ? 22.352 8.142 -8.810 1.00 94.25 146 GLY A C 1
ATOM 1150 O O . GLY A 1 146 ? 21.823 9.251 -8.902 1.00 94.25 146 GLY A O 1
ATOM 1151 N N . VAL A 1 147 ? 23.538 7.849 -9.321 1.00 94.62 147 VAL A N 1
ATOM 1152 C CA . VAL A 1 147 ? 24.218 8.721 -10.268 1.00 94.62 147 VAL A CA 1
ATOM 1153 C C . VAL A 1 147 ? 24.498 7.955 -11.547 1.00 94.62 147 VAL A C 1
ATOM 1155 O O . VAL A 1 147 ? 24.817 6.764 -11.498 1.00 94.62 147 VAL A O 1
ATOM 1158 N N . ALA A 1 148 ? 24.386 8.642 -12.676 1.00 94.50 148 ALA A N 1
ATOM 1159 C CA . ALA A 1 148 ? 24.768 8.112 -13.972 1.00 94.50 148 ALA A CA 1
ATOM 1160 C C . ALA A 1 148 ? 25.738 9.060 -14.676 1.00 94.50 148 ALA A C 1
ATOM 1162 O O . ALA A 1 148 ? 25.701 10.275 -14.465 1.00 94.50 148 ALA A O 1
ATOM 1163 N N . TYR A 1 149 ? 26.632 8.493 -15.478 1.00 92.50 149 TYR A N 1
ATOM 1164 C CA . TYR A 1 149 ? 27.566 9.236 -16.304 1.00 92.50 149 TYR A CA 1
ATOM 1165 C C . TYR A 1 149 ? 26.916 9.561 -17.645 1.00 92.50 149 TYR A C 1
ATOM 1167 O O . TYR A 1 149 ? 26.626 8.667 -18.440 1.00 92.50 149 TYR A O 1
ATOM 1175 N N . GLY A 1 150 ? 26.711 10.847 -17.905 1.00 85.69 150 GLY A N 1
ATOM 1176 C CA . GLY A 1 150 ? 26.106 11.349 -19.132 1.00 85.69 150 GLY A CA 1
ATOM 1177 C C . GLY A 1 150 ? 26.616 12.752 -19.436 1.00 85.69 150 GLY A C 1
ATOM 1178 O O . GLY A 1 150 ? 26.965 13.505 -18.534 1.00 85.69 150 GLY A O 1
ATOM 1179 N N . SER A 1 151 ? 26.713 13.109 -20.718 1.00 81.25 151 SER A N 1
ATOM 1180 C CA . SER A 1 151 ? 27.174 14.445 -21.146 1.00 81.25 151 SER A CA 1
ATOM 1181 C C . SER A 1 151 ? 28.547 14.870 -20.588 1.00 81.25 151 SER A C 1
ATOM 1183 O O . SER A 1 151 ? 28.838 16.057 -20.483 1.00 81.25 151 SER A O 1
ATOM 1185 N N . GLY A 1 152 ? 29.413 13.901 -20.266 1.00 86.81 152 GLY A N 1
ATOM 1186 C CA . GLY A 1 152 ? 30.775 14.138 -19.781 1.00 86.81 152 GLY A CA 1
ATOM 1187 C C . GLY A 1 152 ? 30.931 14.205 -18.258 1.00 86.81 152 GLY A C 1
ATOM 1188 O O . GLY A 1 152 ? 32.067 14.278 -17.785 1.00 86.81 152 GLY A O 1
ATOM 1189 N N . GLU A 1 153 ? 29.847 14.123 -17.484 1.00 92.31 153 GLU A N 1
ATOM 1190 C CA . GLU A 1 153 ? 29.880 14.208 -16.020 1.00 92.31 153 GLU A CA 1
ATOM 1191 C C . GLU A 1 153 ? 28.967 13.181 -15.333 1.00 92.31 153 GLU A C 1
ATOM 1193 O O . GLU A 1 153 ? 28.057 12.615 -15.935 1.00 92.31 153 GLU A O 1
ATOM 1198 N N . TRP A 1 154 ? 29.236 12.917 -14.052 1.00 93.12 154 TRP A N 1
ATOM 1199 C CA . TRP A 1 154 ? 28.343 12.129 -13.202 1.00 93.12 154 TRP A CA 1
ATOM 1200 C C . TRP A 1 154 ? 27.273 13.045 -12.612 1.00 93.12 154 TRP A C 1
ATOM 1202 O O . TRP A 1 154 ? 27.598 13.976 -11.877 1.00 93.12 154 TRP A O 1
ATOM 1212 N N . GLY A 1 155 ? 26.006 12.752 -12.891 1.00 93.06 155 GLY A N 1
ATOM 1213 C CA . GLY A 1 155 ? 24.858 13.502 -12.383 1.00 93.06 155 GLY A CA 1
ATOM 1214 C C . GLY A 1 155 ? 23.878 12.610 -11.633 1.00 93.06 155 GLY A C 1
ATOM 1215 O O . GLY A 1 155 ? 23.892 11.391 -11.795 1.00 93.06 155 GLY A O 1
ATOM 1216 N N . ALA A 1 156 ? 23.021 13.215 -10.806 1.00 94.94 156 ALA A N 1
ATOM 1217 C CA . ALA A 1 156 ? 21.894 12.506 -10.204 1.00 94.94 156 ALA A CA 1
ATOM 1218 C C . ALA A 1 156 ? 20.991 11.937 -11.306 1.00 94.94 156 ALA A C 1
ATOM 1220 O O . ALA A 1 156 ? 20.663 12.638 -12.263 1.00 94.94 156 ALA A O 1
ATOM 1221 N N . HIS A 1 157 ? 20.603 10.673 -11.166 1.00 96.12 157 HIS A N 1
ATOM 1222 C CA . HIS A 1 157 ? 19.819 9.975 -12.178 1.00 96.12 157 HIS A CA 1
ATOM 1223 C C . HIS A 1 157 ? 18.800 9.033 -11.547 1.00 96.12 157 HIS A C 1
ATOM 1225 O O . HIS A 1 157 ? 19.021 8.505 -10.453 1.00 96.12 157 HIS A O 1
ATOM 1231 N N . ALA A 1 158 ? 17.690 8.831 -12.250 1.00 95.88 158 ALA A N 1
ATOM 1232 C CA . ALA A 1 158 ? 16.610 7.939 -11.858 1.00 95.88 158 ALA A CA 1
ATOM 1233 C C . ALA A 1 158 ? 16.290 6.983 -13.008 1.00 95.88 158 ALA A C 1
ATOM 1235 O O . ALA A 1 158 ? 16.207 7.397 -14.161 1.00 95.88 158 ALA A O 1
ATOM 1236 N N . TRP A 1 159 ? 16.105 5.710 -12.674 1.00 97.00 159 TRP A N 1
ATOM 1237 C CA . TRP A 1 159 ? 15.801 4.631 -13.616 1.00 97.00 159 TRP A CA 1
ATOM 1238 C C . TRP A 1 159 ? 14.977 3.545 -12.912 1.00 97.00 159 TRP A C 1
ATOM 1240 O O . TRP A 1 159 ? 14.406 3.788 -11.844 1.00 97.00 159 TRP A O 1
ATOM 1250 N N . ASN A 1 160 ? 14.890 2.343 -13.484 1.00 97.62 160 ASN A N 1
ATOM 1251 C CA . ASN A 1 160 ? 14.001 1.288 -13.012 1.00 97.62 160 ASN A CA 1
ATOM 1252 C C . ASN A 1 160 ? 14.700 -0.044 -12.727 1.00 97.62 160 ASN A C 1
ATOM 1254 O O . ASN A 1 160 ? 15.697 -0.428 -13.346 1.00 97.62 160 ASN A O 1
ATOM 1258 N N . ARG A 1 161 ? 14.098 -0.782 -11.794 1.00 97.00 161 ARG A N 1
ATOM 1259 C CA . ARG A 1 161 ? 14.268 -2.226 -11.620 1.00 97.00 161 ARG A CA 1
ATOM 1260 C C . ARG A 1 161 ? 12.935 -2.889 -11.943 1.00 97.00 161 ARG A C 1
ATOM 1262 O O . ARG A 1 161 ? 11.905 -2.439 -11.438 1.00 97.00 161 ARG A O 1
ATOM 1269 N N . VAL A 1 162 ? 12.952 -3.930 -12.769 1.00 98.31 162 VAL A N 1
ATOM 1270 C CA . VAL A 1 162 ? 11.741 -4.651 -13.203 1.00 98.31 162 VAL A CA 1
ATOM 1271 C C . VAL A 1 162 ? 11.945 -6.142 -12.987 1.00 98.31 162 VAL A C 1
ATOM 1273 O O . VAL A 1 162 ? 13.007 -6.657 -13.323 1.00 98.31 162 VAL A O 1
ATOM 1276 N N . PHE A 1 163 ? 10.976 -6.831 -12.394 1.00 98.25 163 PHE A N 1
ATOM 1277 C CA . PHE A 1 163 ? 11.070 -8.265 -12.147 1.00 98.25 163 PHE A CA 1
ATOM 1278 C C . PHE A 1 163 ? 10.528 -9.046 -13.346 1.00 98.25 163 PHE A C 1
ATOM 1280 O O . PHE A 1 163 ? 9.337 -8.984 -13.641 1.00 98.25 163 PHE A O 1
ATOM 1287 N N . VAL A 1 164 ? 11.414 -9.756 -14.042 1.00 97.25 164 VAL A N 1
ATOM 1288 C CA . VAL A 1 164 ? 11.130 -10.517 -15.267 1.00 97.25 164 VAL A CA 1
ATOM 1289 C C . VAL A 1 164 ? 11.933 -11.815 -15.206 1.00 97.25 164 VAL A C 1
ATOM 1291 O O . VAL A 1 164 ? 13.073 -11.806 -14.739 1.00 97.25 164 VAL A O 1
ATOM 1294 N N . ASP A 1 165 ? 11.347 -12.937 -15.625 1.00 94.94 165 ASP A N 1
ATOM 1295 C CA . ASP A 1 165 ? 11.993 -14.260 -15.619 1.00 94.94 165 ASP A CA 1
ATOM 1296 C C . ASP A 1 165 ? 12.650 -14.630 -14.274 1.00 94.94 165 ASP A C 1
ATOM 1298 O O . ASP A 1 165 ? 13.744 -15.195 -14.205 1.00 94.94 165 ASP A O 1
ATOM 1302 N N . GLY A 1 166 ? 11.991 -14.279 -13.166 1.00 95.06 166 GLY A N 1
ATOM 1303 C CA . GLY A 1 166 ? 12.450 -14.624 -11.819 1.00 95.06 166 GLY A CA 1
ATOM 1304 C C . GLY A 1 166 ? 13.595 -13.764 -11.271 1.00 95.06 166 GLY A C 1
ATOM 1305 O O . GLY A 1 166 ? 14.155 -14.111 -10.230 1.00 95.06 166 GLY A O 1
ATOM 1306 N N . ARG A 1 167 ? 13.962 -12.650 -11.924 1.00 95.69 167 ARG A N 1
ATOM 1307 C CA . ARG A 1 167 ? 15.007 -11.733 -11.437 1.00 95.69 167 ARG A CA 1
ATOM 1308 C C . ARG A 1 167 ? 14.688 -10.265 -11.698 1.00 95.69 167 ARG A C 1
ATOM 1310 O O . ARG A 1 167 ? 13.997 -9.909 -12.643 1.00 95.69 167 ARG A O 1
ATOM 1317 N N . TRP A 1 168 ? 15.277 -9.394 -10.886 1.00 97.31 168 TRP A N 1
ATOM 1318 C CA . TRP A 1 168 ? 15.256 -7.954 -11.123 1.00 97.31 168 TRP A CA 1
ATOM 1319 C C . TRP A 1 168 ? 16.263 -7.563 -12.219 1.00 97.31 168 TRP A C 1
ATOM 1321 O O . TRP A 1 168 ? 17.469 -7.793 -12.070 1.00 97.31 168 TRP A O 1
ATOM 1331 N N . VAL A 1 169 ? 15.782 -6.938 -13.294 1.00 97.25 169 VAL A N 1
ATOM 1332 C CA . VAL A 1 169 ? 16.577 -6.428 -14.424 1.00 97.25 169 VAL A CA 1
ATOM 1333 C C . VAL A 1 169 ? 16.717 -4.907 -14.369 1.00 97.25 169 VAL A C 1
ATOM 1335 O O . VAL A 1 169 ? 15.883 -4.215 -13.781 1.00 97.25 169 VAL A O 1
ATOM 1338 N N . HIS A 1 170 ? 17.802 -4.375 -14.936 1.00 96.50 170 HIS A N 1
ATOM 1339 C CA . HIS A 1 170 ? 18.036 -2.931 -15.030 1.00 96.50 170 HIS A CA 1
ATOM 1340 C C . HIS A 1 170 ? 17.331 -2.364 -16.258 1.00 96.50 170 HIS A C 1
ATOM 1342 O O . HIS A 1 170 ? 17.456 -2.929 -17.340 1.00 96.50 170 HIS A O 1
ATOM 1348 N N . VAL A 1 171 ? 16.613 -1.254 -16.103 1.00 98.31 171 VAL A N 1
ATOM 1349 C CA . VAL A 1 171 ? 15.993 -0.556 -17.233 1.00 98.31 171 VAL A CA 1
ATOM 1350 C C . VAL A 1 171 ? 16.193 0.942 -17.055 1.00 98.31 171 VAL A C 1
ATOM 1352 O O . VAL A 1 171 ? 15.716 1.501 -16.070 1.00 98.31 171 VAL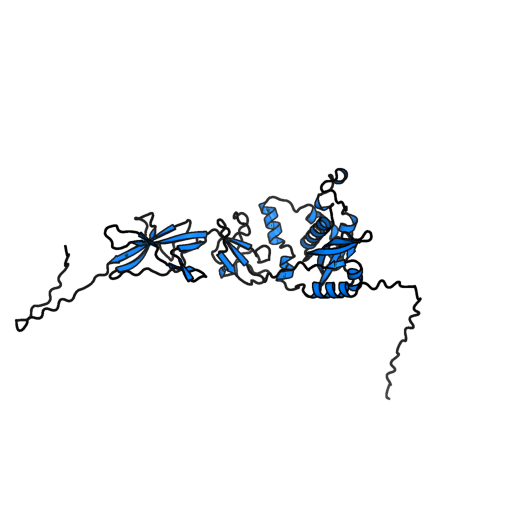 A O 1
ATOM 1355 N N . ASP A 1 172 ? 16.865 1.590 -18.003 1.00 97.88 172 ASP A N 1
ATOM 1356 C CA . ASP A 1 172 ? 16.905 3.048 -18.117 1.00 97.88 172 ASP A CA 1
ATOM 1357 C C . ASP A 1 172 ? 16.357 3.470 -19.476 1.00 97.88 172 ASP A C 1
ATOM 1359 O O . ASP A 1 172 ? 17.039 3.453 -20.502 1.00 97.88 172 ASP A O 1
ATOM 1363 N N . THR A 1 173 ? 15.100 3.903 -19.470 1.00 98.00 173 THR A N 1
ATOM 1364 C CA . THR A 1 173 ? 14.438 4.387 -20.677 1.00 98.00 173 THR A CA 1
ATOM 1365 C C . THR A 1 173 ? 14.958 5.747 -21.143 1.00 98.00 173 THR A C 1
ATOM 1367 O O . THR A 1 173 ? 14.707 6.104 -22.291 1.00 98.00 173 THR A O 1
ATOM 1370 N N . THR A 1 174 ? 15.683 6.496 -20.301 1.00 96.44 174 THR A N 1
ATOM 1371 C CA . THR A 1 174 ? 16.345 7.756 -20.684 1.00 96.44 174 THR A CA 1
ATOM 1372 C C . THR A 1 174 ? 17.538 7.480 -21.596 1.00 96.44 174 THR A C 1
ATOM 1374 O O . THR A 1 174 ? 17.699 8.145 -22.616 1.00 96.44 174 THR A O 1
ATOM 1377 N N . GLY A 1 175 ? 18.359 6.490 -21.229 1.00 92.88 175 GLY A N 1
ATOM 1378 C CA . GLY A 1 175 ? 19.524 6.043 -21.997 1.00 92.88 175 GLY A CA 1
ATOM 1379 C C . GLY A 1 175 ? 19.221 5.002 -23.079 1.00 92.88 175 GLY A C 1
ATOM 1380 O O . GLY A 1 175 ? 20.079 4.739 -23.918 1.00 92.88 175 GLY A O 1
ATOM 1381 N N . GLY A 1 176 ? 18.017 4.418 -23.092 1.00 95.94 176 GLY A N 1
ATOM 1382 C CA . GLY A 1 176 ? 17.674 3.332 -24.017 1.00 95.94 176 GLY A CA 1
ATOM 1383 C C . GLY A 1 176 ? 18.317 1.998 -23.643 1.00 95.94 176 GLY A C 1
ATOM 1384 O O . GLY A 1 176 ? 18.627 1.192 -24.517 1.00 95.94 176 GLY A O 1
ATOM 1385 N N . GLU A 1 177 ? 18.548 1.772 -22.351 1.00 97.19 177 GLU A N 1
ATOM 1386 C CA . GLU A 1 177 ? 19.238 0.596 -21.836 1.00 97.19 177 GLU A CA 1
ATOM 1387 C C . GLU A 1 177 ? 18.241 -0.379 -21.198 1.00 97.19 177 GLU A C 1
ATOM 1389 O O . GLU A 1 177 ? 17.442 -0.012 -20.332 1.00 97.19 177 GLU A O 1
ATOM 1394 N N . PHE A 1 178 ? 18.308 -1.648 -21.601 1.00 98.31 178 PHE A N 1
ATOM 1395 C CA . PHE A 1 178 ? 17.476 -2.722 -21.066 1.00 98.31 178 PHE A CA 1
ATOM 1396 C C . PHE A 1 178 ? 18.335 -3.951 -20.777 1.00 98.31 178 PHE A C 1
ATOM 1398 O O . PHE A 1 178 ? 19.042 -4.442 -21.654 1.00 98.31 178 PHE A O 1
ATOM 1405 N N . ASP A 1 179 ? 18.256 -4.425 -19.535 1.00 97.62 179 ASP A N 1
ATOM 1406 C CA . ASP A 1 179 ? 18.831 -5.679 -19.052 1.00 97.62 179 ASP A CA 1
ATOM 1407 C C . ASP A 1 179 ? 20.320 -5.883 -19.391 1.00 97.62 179 ASP A C 1
ATOM 1409 O O . ASP A 1 179 ? 20.782 -6.984 -19.696 1.00 97.62 179 ASP A O 1
ATOM 1413 N N . LEU A 1 180 ? 21.102 -4.802 -19.330 1.00 96.62 180 LEU A N 1
ATOM 1414 C CA . LEU A 1 180 ? 22.547 -4.899 -19.502 1.00 96.62 180 LEU A CA 1
ATOM 1415 C C . LEU A 1 180 ? 23.173 -5.702 -18.346 1.00 96.62 180 LEU A C 1
ATOM 1417 O O . LEU A 1 180 ? 22.760 -5.542 -17.190 1.00 96.62 180 LEU A O 1
ATOM 1421 N N . PRO A 1 181 ? 24.213 -6.517 -18.618 1.00 96.12 181 PRO A N 1
ATOM 1422 C CA . PRO A 1 181 ? 24.991 -7.166 -17.569 1.00 96.12 181 PRO A CA 1
ATOM 1423 C C . PRO A 1 181 ? 25.520 -6.146 -16.560 1.00 96.12 181 PRO A C 1
ATOM 1425 O O . PRO A 1 181 ? 25.902 -5.036 -16.940 1.00 96.12 181 PRO A O 1
ATOM 1428 N N . ILE A 1 182 ? 25.596 -6.525 -15.282 1.00 94.25 182 ILE A N 1
ATOM 1429 C CA . ILE A 1 182 ? 25.983 -5.604 -14.203 1.00 94.25 182 ILE A CA 1
ATOM 1430 C C . ILE A 1 182 ? 27.376 -4.998 -14.422 1.00 94.25 182 ILE A C 1
ATOM 1432 O O . ILE A 1 182 ? 27.618 -3.853 -14.058 1.00 94.25 182 ILE A O 1
ATOM 1436 N N . GLU A 1 183 ? 28.279 -5.725 -15.079 1.00 94.56 183 GLU A N 1
ATOM 1437 C CA . GLU A 1 183 ? 29.614 -5.257 -15.454 1.00 94.56 183 GLU A CA 1
ATOM 1438 C C . GLU A 1 183 ? 29.581 -4.115 -16.476 1.00 94.56 183 GLU A C 1
ATOM 1440 O O . GLU A 1 183 ? 30.447 -3.243 -16.441 1.00 94.56 183 GLU A O 1
ATOM 1445 N N . VAL A 1 184 ? 28.602 -4.124 -17.385 1.00 95.38 184 VAL A N 1
ATOM 1446 C CA . VAL A 1 184 ? 28.390 -3.063 -18.380 1.00 95.38 184 VAL A CA 1
ATOM 1447 C C . VAL A 1 184 ? 27.635 -1.909 -17.732 1.00 95.38 184 VAL A C 1
ATOM 1449 O O . VAL A 1 184 ? 28.071 -0.767 -17.823 1.00 95.38 184 VAL A O 1
ATOM 1452 N N . TRP A 1 185 ? 26.571 -2.219 -16.988 1.00 95.25 185 TRP A N 1
ATOM 1453 C CA . TRP A 1 185 ? 25.771 -1.243 -16.247 1.00 95.25 185 TRP A CA 1
ATOM 1454 C C . TRP A 1 185 ? 26.629 -0.387 -15.303 1.00 95.25 185 TRP A C 1
ATOM 1456 O O . TRP A 1 185 ? 26.506 0.831 -15.241 1.00 95.25 185 TRP A O 1
ATOM 1466 N N . SER A 1 186 ? 27.566 -1.006 -14.585 1.00 95.44 186 SER A N 1
ATOM 1467 C CA . SER A 1 186 ? 28.448 -0.315 -13.640 1.00 95.44 186 SER A CA 1
ATOM 1468 C C . SER A 1 186 ? 29.498 0.601 -14.277 1.00 95.44 186 SER A C 1
ATOM 1470 O O . SER A 1 186 ? 30.210 1.283 -13.542 1.00 95.44 186 SER A O 1
ATOM 1472 N N . GLN A 1 187 ? 29.616 0.646 -15.608 1.00 93.88 187 GLN A N 1
ATOM 1473 C CA . GLN A 1 187 ? 30.524 1.579 -16.287 1.00 93.88 187 GLN A CA 1
ATOM 1474 C C . GLN A 1 187 ? 29.990 3.012 -16.256 1.00 93.88 187 GLN A C 1
ATOM 1476 O O . GLN A 1 187 ? 30.775 3.956 -16.180 1.00 93.88 187 GLN A O 1
ATOM 1481 N N . ASN A 1 188 ? 28.666 3.168 -16.292 1.00 94.06 188 ASN A N 1
ATOM 1482 C CA . ASN A 1 188 ? 27.991 4.459 -16.359 1.00 94.06 188 ASN A CA 1
ATOM 1483 C C . ASN A 1 188 ? 26.884 4.633 -15.309 1.00 94.06 188 ASN A C 1
ATOM 1485 O O . ASN A 1 188 ? 26.380 5.739 -15.198 1.00 94.06 188 ASN A O 1
ATOM 1489 N N . HIS A 1 189 ? 26.541 3.625 -14.501 1.00 95.25 189 HIS A N 1
ATOM 1490 C CA . HIS A 1 189 ? 25.528 3.741 -13.447 1.00 95.25 189 HIS A CA 1
ATOM 1491 C C . HIS A 1 189 ? 26.058 3.319 -12.079 1.00 95.25 189 HIS A C 1
ATOM 1493 O O . HIS A 1 189 ? 26.646 2.251 -11.905 1.00 95.25 189 HIS A O 1
ATOM 1499 N N . LYS A 1 190 ? 25.755 4.117 -11.056 1.00 95.06 190 LYS A N 1
ATOM 1500 C CA . LYS A 1 190 ? 26.031 3.803 -9.653 1.00 95.06 190 LYS A CA 1
ATOM 1501 C C . LYS A 1 190 ? 24.770 3.989 -8.819 1.00 95.06 190 LYS A C 1
ATOM 1503 O O . LYS A 1 190 ? 24.279 5.106 -8.665 1.00 95.06 190 LYS A O 1
ATOM 1508 N N . LEU A 1 191 ? 24.286 2.903 -8.224 1.00 91.50 191 LEU A N 1
ATOM 1509 C CA . LEU A 1 191 ? 23.199 2.929 -7.247 1.00 91.50 191 LEU A CA 1
ATOM 1510 C C . LEU A 1 191 ? 23.665 3.657 -5.980 1.00 91.50 191 LEU A C 1
ATOM 1512 O O . LEU A 1 191 ? 24.696 3.311 -5.400 1.00 91.50 191 LEU A O 1
ATOM 1516 N N . THR A 1 192 ? 22.892 4.641 -5.522 1.00 83.81 192 THR A N 1
ATOM 1517 C CA . THR A 1 192 ? 23.081 5.245 -4.187 1.00 83.81 192 THR A CA 1
ATOM 1518 C C . THR A 1 192 ? 22.226 4.550 -3.125 1.00 83.81 192 THR A C 1
ATOM 1520 O O . THR A 1 192 ? 22.494 4.677 -1.932 1.00 83.81 192 THR A O 1
ATOM 1523 N N . GLY A 1 193 ? 21.255 3.748 -3.560 1.00 71.06 193 GLY A N 1
ATOM 1524 C CA . GLY A 1 193 ? 20.435 2.858 -2.753 1.00 71.06 193 GLY A CA 1
ATOM 1525 C C . GLY A 1 193 ? 19.507 2.053 -3.656 1.00 71.06 193 GLY A C 1
ATOM 1526 O O . GLY A 1 193 ? 19.310 2.398 -4.820 1.00 71.06 193 GLY A O 1
ATOM 1527 N N . VAL A 1 194 ? 18.940 0.973 -3.126 1.00 66.38 194 VAL A N 1
ATOM 1528 C CA . VAL A 1 194 ? 17.816 0.308 -3.781 1.00 66.38 194 VAL A CA 1
ATOM 1529 C C . VAL A 1 194 ? 16.556 0.703 -3.040 1.00 66.38 194 VAL A C 1
ATOM 1531 O O . VAL A 1 194 ? 16.480 0.532 -1.825 1.00 66.38 194 VAL A O 1
ATOM 1534 N N . THR A 1 195 ? 15.578 1.229 -3.772 1.00 75.94 195 THR A N 1
ATOM 1535 C CA . THR A 1 195 ? 14.208 1.316 -3.276 1.00 75.94 195 THR A CA 1
ATOM 1536 C C . THR A 1 195 ? 13.727 -0.109 -3.034 1.00 75.94 195 THR A C 1
ATOM 1538 O O . THR A 1 195 ? 13.609 -0.893 -3.976 1.00 75.94 195 THR A O 1
ATOM 1541 N N . ASP A 1 196 ? 13.512 -0.478 -1.782 1.00 83.00 196 ASP A N 1
ATOM 1542 C CA . ASP A 1 196 ? 12.923 -1.760 -1.418 1.00 83.00 196 ASP A CA 1
ATOM 1543 C C . ASP A 1 196 ? 11.917 -1.555 -0.286 1.00 83.00 196 ASP A C 1
ATOM 1545 O O . ASP A 1 196 ? 11.841 -0.469 0.293 1.00 83.00 196 ASP A O 1
ATOM 1549 N N . THR A 1 197 ? 11.124 -2.579 -0.012 1.00 90.31 197 THR A N 1
ATOM 1550 C CA . THR A 1 197 ? 10.112 -2.570 1.039 1.00 90.31 197 THR A CA 1
ATOM 1551 C C . THR A 1 197 ? 10.477 -3.570 2.129 1.00 90.31 197 THR A C 1
ATOM 1553 O O . THR A 1 197 ? 10.939 -4.681 1.858 1.00 90.31 197 THR A O 1
ATOM 1556 N N . ASP A 1 198 ? 10.274 -3.187 3.384 1.00 92.94 198 ASP A N 1
ATOM 1557 C CA . ASP A 1 198 ? 10.316 -4.089 4.535 1.00 92.94 198 ASP A CA 1
ATOM 1558 C C . ASP A 1 198 ? 8.943 -4.706 4.829 1.00 92.94 198 ASP A C 1
ATOM 1560 O O . ASP A 1 198 ? 8.829 -5.546 5.718 1.00 92.94 198 ASP A O 1
ATOM 1564 N N . TRP A 1 199 ? 7.918 -4.354 4.043 1.00 96.00 199 TRP A N 1
ATOM 1565 C CA . TRP A 1 199 ? 6.572 -4.873 4.218 1.00 96.00 199 TRP A CA 1
ATOM 1566 C C . TRP A 1 199 ? 6.542 -6.401 4.135 1.00 96.00 199 TRP A C 1
ATOM 1568 O O . TRP A 1 199 ? 7.094 -7.024 3.222 1.00 96.00 199 TRP A O 1
ATOM 1578 N N . ASP A 1 200 ? 5.901 -7.000 5.124 1.00 95.75 200 ASP A N 1
ATOM 1579 C CA . ASP A 1 200 ? 5.910 -8.430 5.409 1.00 95.75 200 ASP A CA 1
ATOM 1580 C C . ASP A 1 200 ? 4.537 -9.080 5.198 1.00 95.75 200 ASP A C 1
ATOM 1582 O O . ASP A 1 200 ? 4.337 -10.226 5.582 1.00 95.75 200 ASP A O 1
ATOM 1586 N N . GLY A 1 201 ? 3.587 -8.359 4.591 1.00 97.19 201 GLY A N 1
ATOM 1587 C CA . GLY A 1 201 ? 2.210 -8.825 4.418 1.00 97.19 201 GLY A CA 1
ATOM 1588 C C . GLY A 1 201 ? 1.280 -8.442 5.566 1.00 97.19 201 GLY A C 1
ATOM 1589 O O . GLY A 1 201 ? 0.196 -9.011 5.699 1.00 97.19 201 GLY A O 1
ATOM 1590 N N . THR A 1 202 ? 1.678 -7.504 6.425 1.00 98.12 202 THR A N 1
ATOM 1591 C CA . THR A 1 202 ? 0.809 -6.983 7.485 1.00 98.12 202 THR A CA 1
ATOM 1592 C C . THR A 1 202 ? -0.222 -5.976 6.968 1.00 98.12 202 THR A C 1
ATOM 1594 O O . THR A 1 202 ? 0.023 -5.179 6.062 1.00 98.12 202 THR A O 1
ATOM 1597 N N . ILE A 1 203 ? -1.401 -5.993 7.585 1.00 98.44 203 ILE A N 1
A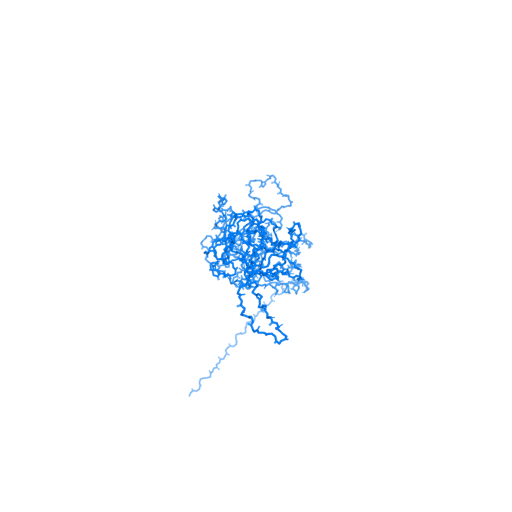TOM 1598 C CA . ILE A 1 203 ? -2.474 -5.015 7.408 1.00 98.44 203 ILE A CA 1
ATOM 1599 C C . ILE A 1 203 ? -2.460 -4.099 8.623 1.00 98.44 203 ILE A C 1
ATOM 1601 O O . ILE A 1 203 ? -2.590 -4.571 9.751 1.00 98.44 203 ILE A O 1
ATOM 1605 N N . THR A 1 204 ? -2.372 -2.790 8.416 1.00 97.69 204 THR A N 1
ATOM 1606 C CA . THR A 1 204 ? -2.567 -1.813 9.491 1.00 97.69 204 THR A CA 1
ATOM 1607 C C . THR A 1 204 ? -3.915 -1.126 9.331 1.00 97.69 204 THR A C 1
ATOM 1609 O O . THR A 1 204 ? -4.206 -0.530 8.292 1.00 97.69 204 THR A O 1
ATOM 1612 N N . VAL A 1 205 ? -4.740 -1.206 10.375 1.00 96.69 205 VAL A N 1
ATOM 1613 C CA . VAL A 1 205 ? -6.075 -0.604 10.419 1.00 96.69 205 VAL A CA 1
ATOM 1614 C C . VAL A 1 205 ? -6.017 0.686 11.229 1.00 96.69 205 VAL A C 1
ATOM 1616 O O . VAL A 1 205 ? -5.538 0.694 12.364 1.00 96.69 205 VAL A O 1
ATOM 1619 N N . TYR A 1 206 ? -6.533 1.766 10.655 1.00 96.00 206 TYR A N 1
ATOM 1620 C CA . TYR A 1 206 ? -6.589 3.095 11.258 1.00 96.00 206 TYR A CA 1
ATOM 1621 C C . TYR A 1 206 ? -8.027 3.536 11.503 1.00 96.00 206 TYR A C 1
ATOM 1623 O O . TYR A 1 206 ? -8.945 3.125 10.791 1.00 96.00 206 TYR A O 1
ATOM 1631 N N . ASP A 1 207 ? -8.230 4.425 12.469 1.00 93.94 207 ASP A N 1
ATOM 1632 C CA . ASP A 1 207 ? -9.517 5.089 12.614 1.00 93.94 207 ASP A CA 1
ATOM 1633 C C . ASP A 1 207 ? -9.772 6.047 11.442 1.00 93.94 207 ASP A C 1
ATOM 1635 O O . ASP A 1 207 ? -8.907 6.827 11.025 1.00 93.94 207 ASP A O 1
ATOM 1639 N N . SER A 1 208 ? -10.986 5.995 10.896 1.00 94.44 208 SER A N 1
ATOM 1640 C CA . SER A 1 208 ? -11.390 6.828 9.764 1.00 94.44 208 SER A CA 1
ATOM 1641 C C . SER A 1 208 ? -11.502 8.320 10.108 1.00 94.44 208 SER A C 1
ATOM 1643 O O . SER A 1 208 ? -11.617 9.137 9.203 1.00 94.44 208 SER A O 1
ATOM 1645 N N . SER A 1 209 ? -11.513 8.697 11.386 1.00 89.25 209 SER A N 1
ATOM 1646 C CA . SER A 1 209 ? -11.679 10.081 11.837 1.00 89.25 209 SER A CA 1
ATOM 1647 C C . SER A 1 209 ? -10.377 10.629 12.424 1.00 89.25 209 SER A C 1
ATOM 1649 O O . SER A 1 209 ? -9.868 11.632 11.931 1.00 89.25 209 SER A O 1
ATOM 1651 N N . SER A 1 210 ? -9.807 9.966 13.437 1.00 90.31 210 SER A N 1
ATOM 1652 C CA . SER A 1 210 ? -8.586 10.424 14.119 1.00 90.31 210 SER A CA 1
ATOM 1653 C C . SER A 1 210 ? -7.301 10.089 13.362 1.00 90.31 210 SER A C 1
ATOM 1655 O O . SER A 1 210 ? -6.273 10.714 13.610 1.00 90.31 210 SER A O 1
ATOM 1657 N N . ARG A 1 211 ? -7.347 9.127 12.425 1.00 92.38 211 ARG A N 1
ATOM 1658 C CA . ARG A 1 211 ? -6.170 8.553 11.741 1.00 92.38 211 ARG A CA 1
ATOM 1659 C C . ARG A 1 211 ? -5.188 7.855 12.681 1.00 92.38 211 ARG A C 1
ATOM 1661 O O . ARG A 1 211 ? -4.073 7.539 12.270 1.00 92.38 211 ARG A O 1
ATOM 1668 N N . GLU A 1 212 ? -5.595 7.579 13.913 1.00 91.00 212 GLU A N 1
ATOM 1669 C CA . GLU A 1 212 ? -4.797 6.802 14.852 1.00 91.00 212 GLU A CA 1
ATOM 1670 C C . GLU A 1 212 ? -4.843 5.320 14.484 1.00 91.00 212 GLU A C 1
ATOM 1672 O O . GLU A 1 212 ? -5.831 4.816 13.944 1.00 91.00 212 GLU A O 1
ATOM 1677 N N . LYS A 1 213 ? -3.745 4.614 14.752 1.00 92.38 213 LYS A N 1
ATOM 1678 C CA . LYS A 1 213 ? -3.655 3.173 14.520 1.00 92.38 213 LYS A CA 1
ATOM 1679 C C . LYS A 1 213 ? -4.554 2.447 15.522 1.00 92.38 213 LYS A C 1
ATOM 1681 O O . LYS A 1 213 ? -4.404 2.632 16.724 1.00 92.38 213 LYS A O 1
ATOM 1686 N N . ILE A 1 214 ? -5.436 1.587 15.024 1.00 88.81 214 ILE A N 1
ATOM 1687 C CA . ILE A 1 214 ? -6.298 0.726 15.844 1.00 88.81 214 ILE A CA 1
ATOM 1688 C C . ILE A 1 214 ? -5.596 -0.602 16.113 1.00 88.81 214 ILE A C 1
ATOM 1690 O O . ILE A 1 214 ? -5.541 -1.062 17.249 1.00 88.81 214 ILE A O 1
ATOM 1694 N N . MET A 1 215 ? -5.093 -1.240 15.056 1.00 90.06 215 MET A N 1
ATOM 1695 C CA . MET A 1 215 ? -4.485 -2.566 15.136 1.00 90.06 215 MET A CA 1
ATOM 1696 C C . MET A 1 215 ? -3.610 -2.864 13.923 1.00 90.06 215 MET A C 1
ATOM 1698 O O . MET A 1 215 ? -3.718 -2.217 12.878 1.00 90.06 215 MET A O 1
ATOM 1702 N N . THR A 1 216 ? -2.792 -3.900 14.069 1.00 95.69 216 THR A N 1
ATOM 1703 C CA . THR A 1 216 ? -2.046 -4.529 12.983 1.00 95.69 216 THR A CA 1
ATOM 1704 C C . THR A 1 216 ? -2.403 -6.013 12.961 1.00 95.69 216 THR A C 1
ATOM 1706 O O . THR A 1 216 ? -2.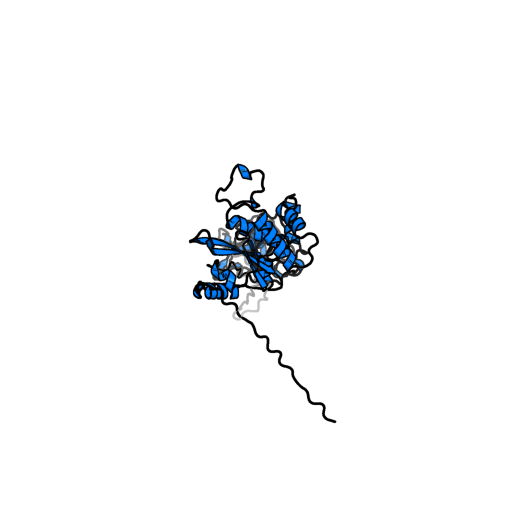437 -6.651 14.011 1.00 95.69 216 THR A O 1
ATOM 1709 N N . VAL A 1 217 ? -2.702 -6.544 11.777 1.00 96.31 217 VAL A N 1
ATOM 1710 C CA . VAL A 1 217 ? -3.065 -7.947 11.536 1.00 96.31 217 VAL A CA 1
ATOM 1711 C C . VAL A 1 217 ? -2.064 -8.555 10.566 1.00 96.31 217 VAL A C 1
ATOM 1713 O O . VAL A 1 217 ? -1.636 -7.890 9.626 1.00 96.31 217 VAL A O 1
ATOM 1716 N N . GLY A 1 218 ? -1.726 -9.825 10.764 1.00 94.00 218 GLY A N 1
ATOM 1717 C CA . GLY A 1 218 ? -0.890 -10.584 9.842 1.00 94.00 218 GLY A CA 1
ATOM 1718 C C . GLY A 1 218 ? 0.464 -10.998 10.424 1.00 94.00 218 GLY A C 1
ATOM 1719 O O . GLY A 1 218 ? 0.648 -10.950 11.644 1.00 94.00 218 GLY A O 1
ATOM 1720 N N . PRO A 1 219 ? 1.393 -11.437 9.557 1.00 96.50 219 PRO A N 1
ATOM 1721 C CA . PRO A 1 219 ? 1.325 -11.370 8.090 1.00 96.50 219 PRO A CA 1
ATOM 1722 C C . PRO A 1 219 ? 0.215 -12.243 7.481 1.00 96.50 219 PRO A C 1
ATOM 1724 O O . PRO A 1 219 ? -0.100 -13.315 7.997 1.00 96.50 219 PRO A O 1
ATOM 1727 N N . VAL A 1 220 ? -0.409 -11.769 6.401 1.00 97.69 220 VAL A N 1
ATOM 1728 C CA . VAL A 1 220 ? -1.487 -12.469 5.684 1.00 97.69 220 VAL A CA 1
ATOM 1729 C C . VAL A 1 220 ? -0.970 -12.908 4.310 1.00 97.69 220 VAL A C 1
ATOM 1731 O O . VAL A 1 220 ? -0.449 -12.064 3.591 1.00 97.69 220 VAL A O 1
ATOM 1734 N N . PRO A 1 221 ? -1.135 -14.174 3.885 1.00 97.88 221 PRO A N 1
ATOM 1735 C CA . PRO A 1 221 ? -0.700 -14.599 2.553 1.00 97.88 221 PRO A CA 1
ATOM 1736 C C . PRO A 1 221 ? -1.380 -13.799 1.434 1.00 97.88 221 PRO A C 1
ATOM 1738 O O . PRO A 1 221 ? -2.602 -13.590 1.477 1.00 97.88 221 PRO A O 1
ATOM 1741 N N . ILE A 1 222 ? -0.617 -13.395 0.413 1.00 97.69 222 ILE A N 1
ATOM 1742 C CA . ILE A 1 222 ? -1.155 -12.702 -0.768 1.00 97.69 222 ILE A CA 1
ATOM 1743 C C . ILE A 1 222 ? -2.249 -13.561 -1.418 1.00 97.69 222 ILE A C 1
ATOM 1745 O O . ILE A 1 222 ? -2.169 -14.788 -1.483 1.00 97.69 222 ILE A O 1
ATOM 1749 N N . GLY A 1 223 ? -3.329 -12.926 -1.862 1.00 97.06 223 GLY A N 1
ATOM 1750 C CA . GLY A 1 223 ? -4.470 -13.609 -2.463 1.00 97.06 223 GLY A CA 1
ATOM 1751 C C . GLY A 1 223 ? -5.518 -14.116 -1.464 1.00 97.06 223 GLY A C 1
ATOM 1752 O O . GLY A 1 223 ? -6.589 -14.554 -1.894 1.00 97.06 223 GLY A O 1
ATOM 1753 N N . THR A 1 224 ? -5.258 -14.054 -0.150 1.00 98.06 224 THR A N 1
ATOM 1754 C CA . THR A 1 224 ? -6.209 -14.508 0.882 1.00 98.06 224 THR A CA 1
ATOM 1755 C C . THR A 1 224 ? -7.501 -13.688 0.823 1.00 98.06 224 THR A C 1
ATOM 1757 O O . THR A 1 224 ? -7.439 -12.466 0.958 1.00 98.06 224 THR A O 1
ATOM 1760 N N . PRO A 1 225 ? -8.688 -14.305 0.660 1.00 97.50 225 PRO A N 1
ATOM 1761 C CA . PRO A 1 225 ? -9.942 -13.563 0.714 1.00 97.50 225 PRO A CA 1
ATOM 1762 C C . PRO A 1 225 ? -10.161 -12.926 2.090 1.00 97.50 225 PRO A C 1
ATOM 1764 O O . PRO A 1 225 ? -9.984 -13.600 3.104 1.00 97.50 225 PRO A O 1
ATOM 1767 N N . PHE A 1 226 ? -10.647 -11.686 2.157 1.00 97.00 226 PHE A N 1
ATOM 1768 C CA . PHE A 1 226 ? -10.892 -10.996 3.435 1.00 97.00 226 PHE A CA 1
ATOM 1769 C C . PHE A 1 226 ? -11.875 -11.731 4.359 1.00 97.00 226 PHE A C 1
ATOM 1771 O O . PHE A 1 226 ? -11.745 -11.681 5.579 1.00 97.00 226 PHE A O 1
ATOM 1778 N N . SER A 1 227 ? -12.816 -12.501 3.803 1.00 96.00 227 SER A N 1
ATOM 1779 C CA . SER A 1 227 ? -13.691 -13.416 4.562 1.00 96.00 227 SER A CA 1
ATOM 1780 C C . SER A 1 227 ? -12.952 -14.514 5.339 1.00 96.00 227 SER A C 1
ATOM 1782 O O . SER A 1 227 ? -13.566 -15.191 6.165 1.00 96.00 227 SER A O 1
ATOM 1784 N N . LYS A 1 228 ? -11.664 -14.733 5.062 1.00 97.50 228 LYS A N 1
ATOM 1785 C CA . LYS A 1 228 ? -10.805 -15.736 5.701 1.00 97.50 228 LYS A CA 1
ATOM 1786 C C . LYS A 1 228 ? -9.818 -15.139 6.706 1.00 97.50 228 LYS A C 1
ATOM 1788 O O . LYS A 1 228 ? -9.017 -15.897 7.240 1.00 97.50 228 LYS A O 1
ATOM 1793 N N . ILE A 1 229 ? -9.902 -13.837 6.994 1.00 96.81 229 ILE A N 1
ATOM 1794 C CA . ILE A 1 229 ? -9.058 -13.148 7.981 1.00 96.81 229 ILE A CA 1
ATOM 1795 C C . ILE A 1 229 ? -9.886 -12.926 9.264 1.00 96.81 229 ILE A C 1
ATOM 1797 O O . ILE A 1 229 ? -10.676 -11.979 9.325 1.00 96.81 229 ILE A O 1
ATOM 1801 N N . PRO A 1 230 ? -9.794 -13.816 10.270 1.00 93.06 230 PRO A N 1
ATOM 1802 C CA . PRO A 1 230 ? -10.693 -13.808 11.424 1.00 93.06 230 PRO A CA 1
ATOM 1803 C C . PRO A 1 230 ? -10.549 -12.566 12.313 1.00 93.06 230 PRO A C 1
ATOM 1805 O O . PRO A 1 230 ? -11.543 -12.110 12.871 1.00 93.06 230 PRO A O 1
ATOM 1808 N N . GLU A 1 231 ? -9.355 -11.986 12.417 1.00 92.25 231 GLU A N 1
ATOM 1809 C CA . GLU A 1 231 ? -9.070 -10.781 13.208 1.00 92.25 231 GLU A CA 1
ATOM 1810 C C . GLU A 1 231 ? -9.818 -9.553 12.679 1.00 92.25 231 GLU A C 1
ATOM 1812 O O . GLU A 1 231 ? -10.147 -8.640 13.432 1.00 92.25 231 GLU A O 1
ATOM 1817 N N . LEU A 1 232 ? -10.113 -9.549 11.378 1.00 92.25 232 LEU A N 1
ATOM 1818 C CA . LEU A 1 232 ? -10.848 -8.490 10.695 1.00 92.25 232 LEU A CA 1
ATOM 1819 C C . LEU A 1 232 ? -12.347 -8.800 10.577 1.00 92.25 232 LEU A C 1
ATOM 1821 O O . LEU A 1 232 ? -13.118 -7.994 10.047 1.00 92.25 232 LEU A O 1
ATOM 1825 N N . ALA A 1 233 ? -12.790 -9.958 11.076 1.00 85.44 233 ALA A N 1
ATOM 1826 C CA . ALA A 1 233 ? -14.185 -10.353 11.006 1.00 85.44 233 ALA A CA 1
ATOM 1827 C C . ALA A 1 233 ? -15.067 -9.362 11.777 1.00 85.44 233 ALA A C 1
ATOM 1829 O O . ALA A 1 233 ? -14.800 -9.002 12.921 1.00 85.44 233 ALA A O 1
ATOM 1830 N N . ASN A 1 234 ? -16.186 -8.973 11.165 1.00 81.56 234 ASN A N 1
ATOM 1831 C CA . ASN A 1 234 ? -17.157 -8.010 11.703 1.00 81.56 234 ASN A CA 1
ATOM 1832 C C . ASN A 1 234 ? -16.669 -6.555 11.805 1.00 81.56 234 ASN A C 1
ATOM 1834 O O . ASN A 1 234 ? -17.421 -5.715 12.302 1.00 81.56 234 ASN A O 1
ATOM 1838 N N . ILE A 1 235 ? -15.477 -6.231 11.302 1.00 88.69 235 ILE A N 1
ATOM 1839 C CA . ILE A 1 235 ? -15.034 -4.844 11.156 1.00 88.69 235 ILE A CA 1
ATOM 1840 C C . ILE A 1 235 ? -15.458 -4.355 9.771 1.00 88.69 235 ILE A C 1
ATOM 1842 O O . ILE A 1 235 ? -15.161 -4.979 8.752 1.00 88.69 235 ILE A O 1
ATOM 1846 N N . LYS A 1 236 ? -16.175 -3.231 9.718 1.00 91.81 236 LYS A N 1
ATOM 1847 C CA . LYS A 1 236 ? -16.449 -2.553 8.447 1.00 91.81 236 LYS A CA 1
ATOM 1848 C C . LYS A 1 236 ? -15.195 -1.800 8.022 1.00 91.81 236 LYS A C 1
ATOM 1850 O O . LYS A 1 236 ? -14.887 -0.753 8.586 1.00 91.81 236 LYS A O 1
ATOM 1855 N N . LEU A 1 237 ? -14.485 -2.365 7.055 1.00 95.56 237 LEU A N 1
ATOM 1856 C CA . LEU A 1 237 ? -13.218 -1.842 6.559 1.00 95.56 237 LEU A CA 1
ATOM 1857 C C . LEU A 1 237 ? -13.401 -1.102 5.235 1.00 95.56 237 LEU A C 1
ATOM 1859 O O . LEU A 1 237 ? -14.255 -1.456 4.420 1.00 95.56 237 LEU A O 1
ATOM 1863 N N . SER A 1 238 ? -12.544 -0.115 5.006 1.00 95.19 238 SER A N 1
ATOM 1864 C CA . SER A 1 238 ? -12.394 0.611 3.747 1.00 95.19 238 SER A CA 1
ATOM 1865 C C . SER A 1 238 ? -10.912 0.760 3.407 1.00 95.19 238 SER A C 1
ATOM 1867 O O . SER A 1 238 ? -10.089 0.890 4.311 1.00 95.19 238 SER A O 1
ATOM 1869 N N . ALA A 1 239 ? -10.561 0.730 2.121 1.00 94.50 239 ALA A N 1
ATOM 1870 C CA . ALA A 1 239 ? -9.189 1.002 1.678 1.00 94.50 239 ALA A CA 1
ATOM 1871 C C . ALA A 1 239 ? -8.866 2.502 1.679 1.00 94.50 239 ALA A C 1
ATOM 1873 O O . ALA A 1 239 ? -7.702 2.893 1.730 1.00 94.50 239 ALA A O 1
ATOM 1874 N N . ASP A 1 240 ? -9.895 3.350 1.667 1.00 92.50 240 ASP A N 1
ATOM 1875 C CA . ASP A 1 240 ? -9.753 4.780 1.884 1.00 92.50 240 ASP A CA 1
ATOM 1876 C C . ASP A 1 240 ? -10.402 5.232 3.186 1.00 92.50 240 ASP A C 1
ATOM 1878 O O . ASP A 1 240 ? -11.207 4.559 3.836 1.00 92.50 240 ASP A O 1
ATOM 1882 N N . ALA A 1 241 ? -9.990 6.429 3.531 1.00 92.75 241 ALA A N 1
ATOM 1883 C CA . ALA A 1 241 ? -10.164 7.090 4.788 1.00 92.75 241 ALA A CA 1
ATOM 1884 C C . ALA A 1 241 ? -11.581 7.694 4.927 1.00 92.75 241 ALA A C 1
ATOM 1886 O O . ALA A 1 241 ? -12.025 7.973 6.044 1.00 92.75 241 ALA A O 1
ATOM 1887 N N . GLU A 1 242 ? -12.266 7.876 3.798 1.00 90.62 242 GLU A N 1
ATOM 1888 C CA . GLU A 1 242 ? -13.581 8.483 3.600 1.00 90.62 242 GLU A CA 1
ATOM 1889 C C . GLU A 1 242 ? -14.698 7.426 3.503 1.00 90.62 242 GLU A C 1
ATOM 1891 O O . GLU A 1 242 ? -15.882 7.771 3.487 1.00 90.62 242 GLU A O 1
ATOM 1896 N N . GLY A 1 243 ? -14.339 6.141 3.442 1.00 89.12 243 GLY A N 1
ATOM 1897 C CA . GLY A 1 243 ? -15.275 5.026 3.320 1.00 89.12 243 GLY A CA 1
ATOM 1898 C C . GLY A 1 243 ? -15.815 4.798 1.905 1.00 89.12 243 GLY A C 1
ATOM 1899 O O . GLY A 1 243 ? -16.804 4.080 1.760 1.00 89.12 243 GLY A O 1
ATOM 1900 N N . GLN A 1 244 ? -15.221 5.410 0.874 1.00 87.44 244 GLN A N 1
ATOM 1901 C CA . GLN A 1 244 ? -15.708 5.304 -0.511 1.00 87.44 244 GLN A CA 1
ATOM 1902 C C . GLN A 1 244 ? -15.398 3.940 -1.135 1.00 87.44 244 GLN A C 1
ATOM 1904 O O . GLN A 1 244 ? -16.102 3.478 -2.035 1.00 87.44 244 GLN A O 1
ATOM 1909 N N . TYR A 1 245 ? -14.380 3.264 -0.616 1.00 89.25 245 TYR A N 1
ATOM 1910 C CA . TYR A 1 245 ? -13.874 2.006 -1.115 1.00 89.25 245 TYR A CA 1
ATOM 1911 C C . TYR A 1 245 ? -13.955 0.917 -0.040 1.00 89.25 245 TYR A C 1
ATOM 1913 O O . TYR A 1 245 ? -12.941 0.505 0.533 1.00 89.25 245 TYR A O 1
ATOM 1921 N N . PRO A 1 246 ? -15.166 0.407 0.249 1.00 93.06 246 PRO A N 1
ATOM 1922 C CA . PRO A 1 246 ? -15.345 -0.639 1.241 1.00 93.06 246 PRO A CA 1
ATOM 1923 C C . PRO A 1 246 ? -14.632 -1.928 0.819 1.00 93.06 246 PRO A C 1
ATOM 1925 O O . PRO A 1 246 ? -14.691 -2.351 -0.344 1.00 93.06 246 PRO A O 1
ATOM 1928 N N . VAL A 1 247 ? -13.999 -2.582 1.789 1.00 95.12 247 VAL A N 1
ATOM 1929 C CA . VAL A 1 247 ? -13.413 -3.912 1.614 1.00 95.12 247 VAL A CA 1
ATOM 1930 C C . VAL A 1 247 ? -14.536 -4.943 1.616 1.00 95.12 247 VAL A C 1
ATOM 1932 O O . VAL A 1 247 ? -15.373 -4.987 2.521 1.00 95.12 247 VAL A O 1
ATOM 1935 N N . ARG A 1 248 ? -14.579 -5.774 0.577 1.00 93.69 248 ARG A N 1
ATOM 1936 C CA . ARG A 1 248 ? -15.585 -6.822 0.400 1.00 93.69 248 ARG A CA 1
ATOM 1937 C C . ARG A 1 248 ? -15.036 -8.144 0.937 1.00 93.69 248 ARG A C 1
ATOM 1939 O O . ARG A 1 248 ? -13.849 -8.412 0.790 1.00 93.69 248 ARG A O 1
ATOM 1946 N N . PRO A 1 249 ? -15.884 -9.049 1.452 1.00 94.88 249 PRO A N 1
ATOM 1947 C CA . PRO A 1 249 ? -15.427 -10.359 1.932 1.00 94.88 249 PRO A CA 1
ATOM 1948 C C . PRO A 1 249 ? -14.741 -11.233 0.860 1.00 94.88 249 PRO A C 1
ATOM 1950 O O . PRO A 1 249 ? -14.005 -12.163 1.196 1.00 94.88 249 PRO A O 1
ATOM 1953 N N . THR A 1 250 ? -15.011 -10.968 -0.421 1.00 94.56 250 THR A N 1
ATOM 1954 C CA . THR A 1 250 ? -14.426 -11.665 -1.577 1.00 94.56 250 THR A CA 1
ATOM 1955 C C . THR A 1 250 ? -13.145 -11.025 -2.096 1.00 94.56 250 THR A C 1
ATOM 1957 O O . THR A 1 250 ? -12.490 -11.637 -2.935 1.00 94.56 250 THR A O 1
ATOM 1960 N N . ASP A 1 251 ? -12.813 -9.811 -1.647 1.00 95.25 251 ASP A N 1
ATOM 1961 C CA . ASP A 1 251 ? -11.565 -9.161 -2.037 1.00 95.25 251 ASP A CA 1
ATOM 1962 C C . ASP A 1 251 ? -10.396 -10.016 -1.586 1.00 95.25 251 ASP A C 1
ATOM 1964 O O . ASP A 1 251 ? -10.430 -10.600 -0.499 1.00 95.25 251 ASP A O 1
ATOM 1968 N N . LYS A 1 252 ? -9.379 -10.092 -2.432 1.00 96.44 252 LYS A N 1
ATOM 1969 C CA . LYS A 1 252 ? -8.161 -10.832 -2.153 1.00 96.44 252 LYS A CA 1
ATOM 1970 C C . LYS A 1 252 ? -7.123 -9.872 -1.600 1.00 96.44 252 LYS A C 1
ATOM 1972 O O . LYS A 1 252 ? -6.965 -8.770 -2.109 1.00 96.44 252 LYS A O 1
ATOM 1977 N N . PHE A 1 253 ? -6.446 -10.288 -0.540 1.00 97.75 253 PHE A N 1
ATOM 1978 C CA . PHE A 1 253 ? -5.419 -9.482 0.089 1.00 97.75 253 PHE A CA 1
ATOM 1979 C C . PHE A 1 253 ? -4.234 -9.245 -0.856 1.00 97.75 253 PHE A C 1
ATOM 1981 O O . PHE A 1 253 ? -3.726 -10.181 -1.471 1.00 97.75 253 PHE A O 1
ATOM 1988 N N . SER A 1 254 ? -3.802 -7.992 -0.921 1.00 97.88 254 SER A N 1
ATOM 1989 C CA . SER A 1 254 ? -2.611 -7.503 -1.612 1.00 97.88 254 SER A CA 1
ATOM 1990 C C . SER A 1 254 ? -2.098 -6.264 -0.871 1.00 97.88 254 SER A C 1
ATOM 1992 O O . SER A 1 254 ? -2.748 -5.744 0.044 1.00 97.88 254 SER A O 1
ATOM 1994 N N . SER A 1 255 ? -0.956 -5.740 -1.289 1.00 97.12 255 SER A N 1
ATOM 1995 C CA . SER A 1 255 ? -0.372 -4.477 -0.831 1.00 97.12 255 SER A CA 1
ATOM 1996 C C . SER A 1 255 ? -1.308 -3.286 -1.014 1.00 97.12 255 SER A C 1
ATOM 1998 O O . SER A 1 255 ? -1.256 -2.347 -0.221 1.00 97.12 255 SER A O 1
ATOM 2000 N N . SER A 1 256 ? -2.248 -3.350 -1.963 1.00 96.50 256 SER A N 1
ATOM 2001 C CA . SER A 1 256 ? -3.297 -2.330 -2.123 1.00 96.50 256 SER A CA 1
ATOM 2002 C C . SER A 1 256 ? -4.204 -2.221 -0.889 1.00 96.50 256 SER A C 1
ATOM 2004 O O . SER A 1 256 ? -4.840 -1.193 -0.668 1.00 96.50 256 SER A O 1
ATOM 2006 N N . TYR A 1 257 ? -4.216 -3.256 -0.044 1.00 97.06 257 TYR A N 1
ATOM 2007 C CA . TYR A 1 257 ? -4.952 -3.324 1.212 1.00 97.06 257 TYR A CA 1
ATOM 2008 C C . TYR A 1 257 ? -4.045 -3.314 2.460 1.00 97.06 257 TYR A C 1
ATOM 2010 O O . TYR A 1 257 ? -4.529 -3.578 3.560 1.00 97.06 257 TYR A O 1
ATOM 2018 N N . MET A 1 258 ? -2.747 -2.993 2.342 1.00 96.75 258 MET A N 1
ATOM 2019 C CA . MET A 1 258 ? -1.834 -2.939 3.503 1.00 96.75 258 MET A CA 1
ATOM 2020 C C . MET A 1 258 ? -2.248 -1.886 4.543 1.00 96.75 258 MET A C 1
ATOM 2022 O O . MET A 1 258 ? -1.919 -1.995 5.725 1.00 96.75 258 MET A O 1
ATOM 2026 N N . LYS A 1 259 ? -2.976 -0.853 4.103 1.00 97.62 259 LYS A N 1
ATOM 2027 C CA . LYS A 1 259 ? -3.508 0.220 4.938 1.00 97.62 259 LYS A CA 1
ATOM 2028 C C . LYS A 1 259 ? -5.018 0.284 4.777 1.00 97.62 259 LYS A C 1
ATOM 2030 O O . LYS A 1 259 ? -5.502 0.602 3.697 1.00 97.62 259 LYS A O 1
ATOM 2035 N N . LEU A 1 260 ? -5.743 0.030 5.861 1.00 97.81 260 LEU A N 1
ATOM 2036 C CA . LEU A 1 260 ? -7.202 0.071 5.892 1.00 97.81 260 LEU A CA 1
ATOM 2037 C C . LEU A 1 260 ? -7.702 1.050 6.942 1.00 97.81 260 LEU A C 1
ATOM 2039 O O . LEU A 1 260 ? -6.984 1.430 7.868 1.00 97.81 260 LEU A O 1
ATOM 2043 N N . TYR A 1 261 ? -8.970 1.412 6.817 1.00 97.19 261 TYR A N 1
ATOM 2044 C CA . TYR A 1 261 ? -9.658 2.299 7.732 1.00 97.19 261 TYR A CA 1
ATOM 2045 C C . TYR A 1 261 ? -10.934 1.649 8.243 1.00 97.19 261 TYR A C 1
ATOM 2047 O O . TYR A 1 261 ? -11.672 1.014 7.489 1.00 97.19 261 TYR A O 1
ATOM 2055 N N . ALA A 1 262 ? -11.200 1.836 9.528 1.00 95.19 262 ALA A N 1
ATOM 2056 C CA 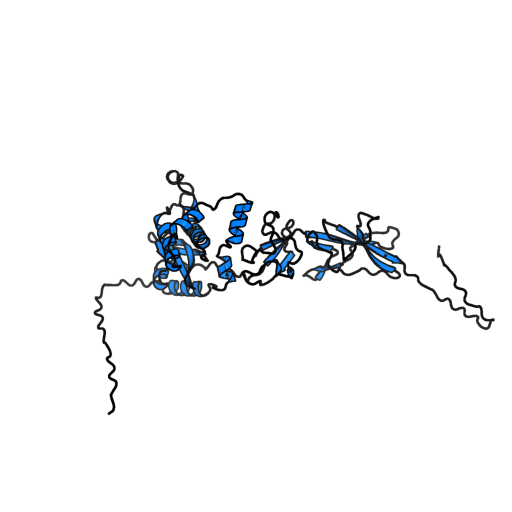. ALA A 1 262 ? -12.450 1.476 10.171 1.00 95.19 262 ALA A CA 1
ATOM 2057 C C . ALA A 1 262 ? -12.988 2.699 10.906 1.00 95.19 262 ALA A C 1
ATOM 2059 O O . ALA A 1 262 ? -12.228 3.469 11.489 1.00 95.19 262 ALA A O 1
ATOM 2060 N N . ARG A 1 263 ? -14.306 2.872 10.906 1.00 92.56 263 ARG A N 1
ATOM 2061 C CA . ARG A 1 263 ? -14.934 3.879 11.755 1.00 92.56 263 ARG A CA 1
ATOM 2062 C C . ARG A 1 263 ? -15.050 3.335 13.167 1.00 92.56 263 ARG A C 1
ATOM 2064 O O . ARG A 1 263 ? -15.619 2.257 13.350 1.00 92.56 263 ARG A O 1
ATOM 2071 N N . THR A 1 264 ? -14.544 4.067 14.153 1.00 92.00 264 THR A N 1
ATOM 2072 C CA . THR A 1 264 ? -14.672 3.688 15.560 1.00 92.00 264 THR A CA 1
ATOM 2073 C C . THR A 1 264 ? -15.383 4.745 16.390 1.00 92.00 264 THR A C 1
ATOM 2075 O O . THR A 1 264 ? -15.585 5.884 15.970 1.00 92.00 264 THR A O 1
ATOM 2078 N N . HIS A 1 265 ? -15.805 4.322 17.575 1.00 91.75 265 HIS A N 1
ATOM 2079 C CA . HIS A 1 265 ? -16.468 5.138 18.568 1.00 91.75 265 HIS A CA 1
ATOM 2080 C C . HIS A 1 265 ? -15.834 4.944 19.927 1.00 91.75 265 HIS A C 1
ATOM 2082 O O . HIS A 1 265 ? -15.484 3.826 20.326 1.00 91.75 265 HIS A O 1
ATOM 2088 N N . ARG A 1 266 ? -15.750 6.046 20.664 1.00 91.81 266 ARG A N 1
ATOM 2089 C CA . ARG A 1 266 ? -15.308 6.031 22.047 1.00 91.81 266 ARG A CA 1
ATOM 2090 C C . ARG A 1 266 ? -16.481 5.671 22.947 1.00 91.81 266 ARG A C 1
ATOM 2092 O O . ARG A 1 266 ? -17.512 6.341 22.947 1.00 91.81 266 ARG A O 1
ATOM 2099 N N . VAL A 1 267 ? -16.300 4.630 23.750 1.00 95.19 267 VAL A N 1
ATOM 2100 C CA . VAL A 1 267 ? -17.256 4.224 24.781 1.00 95.19 267 VAL A CA 1
ATOM 2101 C C . VAL A 1 267 ? -16.611 4.409 26.145 1.00 95.19 267 VAL A C 1
ATOM 2103 O O . VAL A 1 267 ? -15.665 3.696 26.472 1.00 95.19 267 VAL A O 1
ATOM 2106 N N . SER A 1 268 ? -17.120 5.355 26.928 1.00 96.62 268 SER A N 1
ATOM 2107 C CA . SER A 1 268 ? -16.626 5.676 28.272 1.00 96.62 268 SER A CA 1
ATOM 2108 C C . SER A 1 268 ? -17.475 5.014 29.355 1.00 96.62 268 SER A C 1
ATOM 2110 O O . SER A 1 268 ? -18.675 4.810 29.166 1.00 96.62 268 SER A O 1
ATOM 2112 N N . PHE A 1 269 ? -16.871 4.708 30.502 1.00 97.25 269 PHE A N 1
ATOM 2113 C CA . PHE A 1 269 ? -17.527 4.024 31.617 1.00 97.25 269 PHE A CA 1
ATOM 2114 C C . PHE A 1 269 ? -17.387 4.820 32.909 1.00 97.25 269 PHE A C 1
ATOM 2116 O O . PHE A 1 269 ? -16.287 5.173 33.324 1.00 97.25 269 PHE A O 1
ATOM 2123 N N . GLU A 1 270 ? -18.515 5.046 33.568 1.00 96.75 270 GLU A N 1
ATOM 2124 C CA . GLU A 1 270 ? -18.635 5.830 34.790 1.00 96.75 270 GLU A CA 1
ATOM 2125 C C . GLU A 1 270 ? -19.271 4.988 35.903 1.00 96.75 270 GLU A C 1
ATOM 2127 O O . GLU A 1 270 ? -20.148 4.148 35.669 1.00 96.75 270 GLU A O 1
ATOM 2132 N N . ILE A 1 271 ? -18.881 5.251 37.147 1.00 95.06 271 ILE A N 1
ATOM 2133 C CA . ILE A 1 271 ? -19.543 4.724 38.343 1.00 95.06 271 ILE A CA 1
ATOM 2134 C C . ILE A 1 271 ? -20.109 5.872 39.173 1.00 95.06 271 ILE A C 1
ATOM 2136 O O . ILE A 1 271 ? -19.511 6.938 39.301 1.00 95.06 271 ILE A O 1
ATOM 2140 N N . GLN A 1 272 ? -21.279 5.643 39.766 1.00 91.88 272 GLN A N 1
ATOM 2141 C CA . GLN A 1 272 ? -21.890 6.597 40.683 1.00 91.88 272 GLN A CA 1
ATOM 2142 C C . GLN A 1 272 ? -21.447 6.321 42.123 1.00 91.88 272 GLN A C 1
ATOM 2144 O O . GLN A 1 272 ? -21.714 5.249 42.679 1.00 91.88 272 GLN A O 1
ATOM 2149 N N . LEU A 1 273 ? -20.811 7.313 42.743 1.00 87.88 273 LEU A N 1
ATOM 2150 C CA . LEU A 1 273 ? -20.380 7.252 44.133 1.00 87.88 273 LEU A CA 1
ATOM 2151 C C . LEU A 1 273 ? -21.568 7.307 45.095 1.00 87.88 273 LEU A C 1
ATOM 2153 O O . LEU A 1 273 ? -22.579 7.967 44.850 1.00 87.88 273 LEU A O 1
ATOM 2157 N N . ASP A 1 274 ? -21.418 6.647 46.244 1.00 83.00 274 ASP A N 1
ATOM 2158 C CA . ASP A 1 274 ? -22.408 6.683 47.323 1.00 83.00 274 ASP A CA 1
ATOM 2159 C C . ASP A 1 274 ? -22.183 7.872 48.268 1.00 83.00 274 ASP A C 1
ATOM 2161 O O . ASP A 1 274 ? -22.110 7.733 49.484 1.00 83.00 274 ASP A O 1
ATOM 2165 N N . ASN A 1 275 ? -22.011 9.056 47.683 1.00 83.38 275 ASN A N 1
ATOM 2166 C CA . ASN A 1 275 ? -21.928 10.315 48.411 1.00 83.38 275 ASN A CA 1
ATOM 2167 C C . ASN A 1 275 ? -23.264 11.074 48.318 1.00 83.38 275 ASN A C 1
ATOM 2169 O O . ASN A 1 275 ? -24.150 10.724 47.531 1.00 83.38 275 ASN A O 1
ATOM 2173 N N . ALA A 1 276 ? -23.406 12.136 49.114 1.00 81.88 276 ALA A N 1
ATOM 2174 C CA . ALA A 1 276 ? -24.615 12.967 49.129 1.00 81.88 276 ALA A CA 1
ATOM 2175 C C . ALA A 1 276 ? -24.959 13.561 47.747 1.00 81.88 276 ALA A C 1
ATOM 2177 O O . ALA A 1 276 ? -26.124 13.810 47.453 1.00 81.88 276 ALA A O 1
ATOM 2178 N N . TYR A 1 277 ? -23.952 13.744 46.891 1.00 84.00 277 TYR A N 1
ATOM 2179 C CA . TYR A 1 277 ? -24.073 14.382 45.580 1.00 84.00 277 TYR A CA 1
ATOM 2180 C C . TYR A 1 277 ? -24.243 13.397 44.420 1.00 84.00 277 TYR A C 1
ATOM 2182 O O . TYR A 1 277 ? -24.384 13.831 43.280 1.00 84.00 277 TYR A O 1
ATOM 2190 N N . LYS A 1 278 ? -24.203 12.085 44.694 1.00 84.50 278 LYS A N 1
ATOM 2191 C CA . LYS A 1 278 ? -24.241 11.012 43.692 1.00 84.50 278 LYS A CA 1
ATOM 2192 C C . LYS A 1 278 ? -23.299 11.273 42.506 1.00 84.50 278 LYS A C 1
ATOM 2194 O O . LYS A 1 278 ? -23.677 11.098 41.348 1.00 84.50 278 LYS A O 1
ATOM 2199 N N . SER A 1 279 ? -22.077 11.713 42.814 1.00 90.88 279 SER A N 1
ATOM 2200 C CA . SER A 1 279 ? -21.068 12.098 41.821 1.00 90.88 279 SER A CA 1
ATOM 2201 C C . SER A 1 279 ? -20.713 10.933 40.897 1.00 90.88 279 SER A C 1
ATOM 2203 O O . SER A 1 279 ? -20.600 9.795 41.353 1.00 90.88 279 SER A O 1
ATOM 2205 N N . LEU A 1 280 ? -20.503 11.234 39.617 1.00 94.19 280 LEU A N 1
ATOM 2206 C CA . LEU A 1 280 ? -19.983 10.288 38.633 1.00 94.19 280 LEU A CA 1
ATOM 2207 C C . LEU A 1 280 ? -18.465 10.406 38.575 1.00 94.19 280 LEU A C 1
ATOM 2209 O O . LEU A 1 280 ? -17.940 11.522 38.564 1.00 94.19 280 LEU A O 1
ATOM 2213 N N . VAL A 1 281 ? -17.784 9.265 38.572 1.00 95.19 281 VAL A N 1
ATOM 2214 C CA . VAL A 1 281 ? -16.336 9.193 38.377 1.00 95.19 281 VAL A CA 1
ATOM 2215 C C . VAL A 1 281 ? -15.982 8.104 37.364 1.00 95.19 281 VAL A C 1
ATOM 2217 O O . VAL A 1 281 ? -16.676 7.076 37.330 1.00 95.19 281 VAL A O 1
ATOM 2220 N N . PRO A 1 282 ? -14.883 8.278 36.605 1.00 96.69 282 PRO A N 1
ATOM 2221 C CA . PRO A 1 282 ? -14.468 7.296 35.616 1.00 96.69 282 PRO A CA 1
ATOM 2222 C C . PRO A 1 282 ? -14.179 5.940 36.259 1.00 96.69 282 PRO A C 1
ATOM 2224 O O . PRO A 1 282 ? -13.507 5.852 37.290 1.00 96.69 282 PRO A O 1
ATOM 2227 N N . HIS A 1 283 ? -14.660 4.872 35.629 1.00 96.25 283 HIS A N 1
ATOM 2228 C CA . HIS A 1 283 ? -14.330 3.499 35.992 1.00 96.25 283 HIS A CA 1
ATOM 2229 C C . HIS A 1 283 ? -13.333 2.931 34.993 1.00 96.25 283 HIS A C 1
ATOM 2231 O O . HIS A 1 283 ? -13.650 2.738 33.820 1.00 96.25 283 HIS A O 1
ATOM 2237 N N . TYR A 1 284 ? -12.120 2.655 35.462 1.00 95.81 284 TYR A N 1
ATOM 2238 C CA . TYR A 1 284 ? -11.055 2.117 34.625 1.00 95.81 284 TYR A CA 1
ATOM 2239 C C . TYR A 1 284 ? -11.359 0.669 34.225 1.00 95.81 284 TYR A C 1
ATOM 2241 O O . TYR A 1 284 ? -11.388 -0.239 35.061 1.00 95.81 284 TYR A O 1
ATOM 2249 N N . VAL A 1 285 ? -11.599 0.472 32.929 1.00 94.62 285 VAL A N 1
ATOM 2250 C CA . VAL A 1 285 ? -12.074 -0.784 32.334 1.00 94.62 285 VAL A CA 1
ATOM 2251 C C . VAL A 1 285 ? -10.969 -1.632 31.712 1.00 94.62 285 VAL A C 1
ATOM 2253 O O . VAL A 1 285 ? -11.169 -2.831 31.517 1.00 94.62 285 VAL A O 1
ATOM 2256 N N . ARG A 1 286 ? -9.828 -1.017 31.391 1.00 91.62 286 ARG A N 1
ATOM 2257 C CA . ARG A 1 286 ? -8.640 -1.653 30.808 1.00 91.62 286 ARG A CA 1
ATOM 2258 C C . ARG A 1 286 ? -7.394 -0.815 31.094 1.00 91.62 286 ARG A C 1
ATOM 2260 O O . ARG A 1 286 ? -7.515 0.322 31.544 1.00 91.62 286 ARG A O 1
ATOM 2267 N N . GLU A 1 287 ? -6.238 -1.349 30.741 1.00 90.88 287 GLU A N 1
ATOM 2268 C CA . GLU A 1 287 ? -4.982 -0.606 30.605 1.00 90.88 287 GLU A CA 1
ATOM 2269 C C . GLU A 1 287 ? -4.663 -0.431 29.106 1.00 90.88 287 GLU A C 1
ATOM 2271 O O . GLU A 1 287 ? -5.216 -1.148 28.257 1.00 90.88 287 GLU A O 1
ATOM 2276 N N . ASP A 1 288 ? -3.867 0.574 28.752 1.00 82.06 288 ASP A N 1
ATOM 2277 C CA . ASP A 1 288 ? -3.314 0.713 27.401 1.00 82.06 288 ASP A CA 1
ATOM 2278 C C . ASP A 1 288 ? -1.978 -0.037 27.240 1.00 82.06 288 ASP A C 1
ATOM 2280 O O . ASP A 1 288 ? -1.580 -0.819 28.103 1.00 82.06 288 ASP A O 1
ATOM 2284 N N . GLU A 1 289 ? -1.298 0.157 26.107 1.00 80.06 289 GLU A N 1
ATOM 2285 C CA . GLU A 1 289 ? -0.016 -0.502 25.820 1.00 80.06 289 GLU A CA 1
ATOM 2286 C C . GLU A 1 289 ? 1.133 -0.070 26.752 1.00 80.06 289 GLU A C 1
ATOM 2288 O O . GLU A 1 289 ? 2.149 -0.762 26.824 1.00 80.06 289 GLU A O 1
ATOM 2293 N N . TYR A 1 290 ? 0.961 1.025 27.497 1.00 85.44 290 TYR A N 1
ATOM 2294 C CA . TYR A 1 290 ? 1.916 1.542 28.478 1.00 85.44 290 TYR A CA 1
ATOM 2295 C C . TYR A 1 290 ? 1.532 1.198 29.924 1.00 85.44 290 TYR A C 1
ATOM 2297 O O . TYR A 1 290 ? 2.285 1.505 30.849 1.00 85.44 290 TYR A O 1
ATOM 2305 N N . GLY A 1 291 ? 0.398 0.520 30.125 1.00 88.12 291 GLY A N 1
ATOM 2306 C CA . GLY A 1 291 ? -0.134 0.197 31.446 1.00 88.12 291 GLY A CA 1
ATOM 2307 C C . GLY A 1 291 ? -0.961 1.324 32.070 1.00 88.12 291 GLY A C 1
ATOM 2308 O O . GLY A 1 291 ? -1.329 1.223 33.241 1.00 88.12 291 GLY A O 1
ATOM 2309 N N . ASP A 1 292 ? -1.277 2.390 31.326 1.00 90.69 292 ASP A N 1
ATOM 2310 C CA . ASP A 1 292 ? -2.052 3.504 31.862 1.00 90.69 292 ASP A CA 1
ATOM 2311 C C . ASP A 1 292 ? -3.548 3.141 31.934 1.00 90.69 292 ASP A C 1
ATOM 2313 O O . ASP A 1 292 ? -4.137 2.621 30.973 1.00 90.69 292 ASP A O 1
ATOM 2317 N N . PRO A 1 293 ? -4.214 3.405 33.075 1.00 93.56 293 PRO A N 1
ATOM 2318 C CA . PRO A 1 293 ? -5.592 2.998 33.281 1.00 93.56 293 PRO A CA 1
ATOM 2319 C C . PRO A 1 293 ? -6.545 3.818 32.401 1.00 93.56 293 PRO A C 1
ATOM 2321 O O . PRO A 1 293 ? -6.623 5.045 32.469 1.00 93.56 293 PRO A O 1
ATOM 2324 N N . CYS A 1 294 ? -7.350 3.118 31.607 1.00 92.75 294 CYS A N 1
ATOM 2325 C CA . CYS A 1 294 ? -8.297 3.696 30.662 1.00 92.75 294 CYS A CA 1
ATOM 2326 C C . CYS A 1 294 ? -9.739 3.449 31.110 1.00 92.75 294 CYS A C 1
ATOM 2328 O O . CYS A 1 294 ? -10.185 2.309 31.244 1.00 92.75 294 CYS A O 1
ATOM 2330 N N . ALA A 1 295 ? -10.514 4.523 31.263 1.00 96.00 295 ALA A N 1
ATOM 2331 C CA . ALA A 1 295 ? -11.954 4.458 31.540 1.00 96.00 295 ALA A CA 1
ATOM 2332 C C . ALA A 1 295 ? -12.818 4.406 30.268 1.00 96.00 295 ALA A C 1
ATOM 2334 O O . ALA A 1 295 ? -13.999 4.748 30.283 1.00 96.00 295 ALA A O 1
ATOM 2335 N N . TYR A 1 296 ? -12.222 4.020 29.140 1.00 94.19 296 TYR A N 1
ATOM 2336 C CA . TYR A 1 296 ? -12.906 3.933 27.860 1.00 94.19 296 TYR A CA 1
ATOM 2337 C C . TYR A 1 296 ? -12.337 2.813 26.987 1.00 94.19 296 TYR A C 1
ATOM 2339 O O . TYR A 1 296 ? -11.186 2.384 27.134 1.00 94.19 296 TYR A O 1
ATOM 2347 N N . VAL A 1 297 ? -13.146 2.383 26.026 1.00 91.56 297 VAL A N 1
ATOM 2348 C CA . VAL A 1 297 ? -12.729 1.528 24.913 1.00 91.56 297 VAL A CA 1
ATOM 2349 C C . VAL A 1 297 ? -12.991 2.237 23.586 1.00 91.56 297 VAL A C 1
ATOM 2351 O O . VAL A 1 297 ? -13.872 3.094 23.495 1.00 91.56 297 VAL A O 1
ATOM 2354 N N . ILE A 1 298 ? -12.218 1.877 22.566 1.00 88.50 298 ILE A N 1
ATOM 2355 C CA . ILE A 1 298 ? -12.458 2.272 21.178 1.00 88.50 298 ILE A CA 1
ATOM 2356 C C . ILE A 1 298 ? -13.066 1.064 20.471 1.00 88.50 298 ILE A C 1
ATOM 2358 O O . ILE A 1 298 ? -12.491 -0.023 20.496 1.00 88.50 298 ILE A O 1
ATOM 2362 N N . VAL A 1 299 ? -14.259 1.229 19.903 1.00 89.06 299 VAL A N 1
ATOM 2363 C CA . VAL A 1 299 ? -15.053 0.124 19.344 1.00 89.06 299 VAL A CA 1
ATOM 2364 C C . VAL A 1 299 ? -15.425 0.443 17.911 1.00 89.06 299 VAL A C 1
ATOM 2366 O O . VAL A 1 299 ? -15.872 1.548 17.623 1.00 89.06 299 VAL A O 1
ATOM 2369 N N . SER A 1 300 ? -15.271 -0.524 17.009 1.00 87.31 300 SER A N 1
ATOM 2370 C CA . SER A 1 300 ? -15.713 -0.368 15.620 1.00 87.31 300 SER A CA 1
ATOM 2371 C C . SE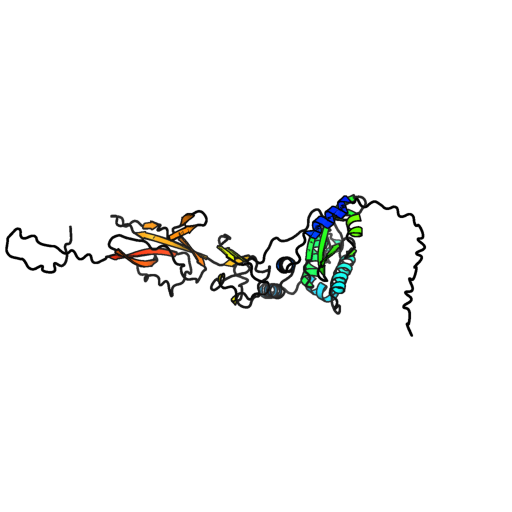R A 1 300 ? -17.219 -0.107 15.535 1.00 87.31 300 SER A C 1
ATOM 2373 O O . SER A 1 300 ? -18.013 -0.697 16.270 1.00 87.31 300 SER A O 1
ATOM 2375 N N . GLU A 1 301 ? -17.629 0.751 14.609 1.00 89.75 301 GLU A N 1
ATOM 2376 C CA . GLU A 1 301 ? -19.035 1.061 14.372 1.00 89.75 301 GLU A CA 1
ATOM 2377 C C . GLU A 1 301 ? -19.823 -0.203 13.991 1.00 89.75 301 GLU A C 1
ATOM 2379 O O . GLU A 1 301 ? -19.496 -0.944 13.063 1.00 89.75 301 GLU A O 1
ATOM 2384 N N . GLY A 1 302 ? -20.903 -0.454 14.724 1.00 87.94 302 GLY A N 1
ATOM 2385 C CA . GLY A 1 302 ? -21.752 -1.632 14.606 1.00 87.94 302 GLY A CA 1
ATOM 2386 C C . GLY A 1 302 ? -21.221 -2.881 15.315 1.00 87.94 302 GLY A C 1
ATOM 2387 O O . GLY A 1 302 ? -21.891 -3.917 15.249 1.00 87.94 302 GLY A O 1
ATOM 2388 N N . ALA A 1 303 ? -20.068 -2.816 15.987 1.00 87.44 303 ALA A N 1
ATOM 2389 C CA . ALA A 1 303 ? -19.549 -3.919 16.788 1.00 87.44 303 ALA A CA 1
ATOM 2390 C C . ALA A 1 303 ? -20.168 -3.945 18.194 1.00 87.44 303 ALA A C 1
ATOM 2392 O O . ALA A 1 303 ? -20.723 -2.958 18.685 1.00 87.44 303 ALA A O 1
ATOM 2393 N N . LYS A 1 304 ? -20.087 -5.110 18.840 1.00 89.94 304 LYS A N 1
ATOM 2394 C CA . LYS A 1 304 ? -20.450 -5.269 20.253 1.00 89.94 304 LYS A CA 1
ATOM 2395 C C . LYS A 1 304 ? -19.354 -4.671 21.132 1.00 89.94 304 LYS A C 1
ATOM 2397 O O . LYS A 1 304 ? -18.213 -4.534 20.692 1.00 89.94 304 LYS A O 1
ATOM 2402 N N . LEU A 1 305 ? -19.692 -4.359 22.380 1.00 88.81 305 LEU A N 1
ATOM 2403 C CA . LEU A 1 305 ? -18.669 -3.994 23.355 1.00 88.81 305 LEU A CA 1
ATOM 2404 C C . LEU A 1 305 ? -17.716 -5.174 23.588 1.00 88.81 305 LEU A C 1
ATOM 2406 O O . LEU A 1 305 ? -18.188 -6.307 23.720 1.00 88.81 305 LEU A O 1
ATOM 2410 N N . PRO A 1 306 ? -16.397 -4.929 23.663 1.00 87.69 306 PRO A N 1
ATOM 2411 C CA . PRO A 1 306 ? -15.471 -5.931 24.166 1.00 87.69 306 PRO A CA 1
ATOM 2412 C C . PRO A 1 306 ? -15.753 -6.201 25.649 1.00 87.69 306 PRO A C 1
ATOM 2414 O O . PRO A 1 306 ? -16.369 -5.385 26.342 1.00 87.69 306 PRO A O 1
ATOM 2417 N N . GLN A 1 307 ? -15.266 -7.335 26.154 1.00 88.12 307 GLN A N 1
ATOM 2418 C CA . GLN A 1 307 ? -15.267 -7.564 27.595 1.00 88.12 307 GLN A CA 1
ATOM 2419 C C . GLN A 1 307 ? -14.395 -6.513 28.288 1.00 88.12 307 GLN A C 1
ATOM 2421 O O . GLN A 1 307 ? -13.293 -6.199 27.840 1.00 88.12 307 GLN A O 1
ATOM 2426 N N . VAL A 1 308 ? -14.914 -5.969 29.383 1.00 91.88 308 VAL A N 1
ATOM 2427 C CA . VAL A 1 308 ? -14.291 -4.899 30.165 1.00 91.88 308 VAL A CA 1
ATOM 2428 C C . VAL A 1 308 ? -14.264 -5.276 31.636 1.00 91.88 308 VAL A C 1
ATOM 2430 O O . VAL A 1 308 ? -15.125 -6.022 32.106 1.00 91.88 308 VAL A O 1
ATOM 2433 N N . LYS A 1 309 ? -13.304 -4.730 32.389 1.00 93.25 309 LYS A N 1
ATOM 2434 C CA . LYS A 1 309 ? -13.266 -4.895 33.844 1.00 93.25 309 LYS A CA 1
ATOM 2435 C C . LYS A 1 309 ? -14.555 -4.352 34.462 1.00 93.25 309 LYS A C 1
ATOM 2437 O O . LYS A 1 309 ? -14.856 -3.163 34.351 1.00 93.25 309 LYS A O 1
ATOM 2442 N N . ILE A 1 310 ? -15.306 -5.218 35.134 1.00 93.75 310 ILE A N 1
ATOM 2443 C CA . ILE A 1 310 ? -16.558 -4.842 35.795 1.00 93.75 310 ILE A CA 1
ATOM 2444 C C . ILE A 1 310 ? -16.289 -4.106 37.119 1.00 93.75 310 ILE A C 1
ATOM 2446 O O . ILE A 1 310 ? -15.280 -4.373 37.776 1.00 93.75 310 ILE A O 1
ATOM 2450 N N . PRO A 1 311 ? -17.152 -3.158 37.518 1.00 93.75 311 PRO A N 1
ATOM 2451 C CA . PRO A 1 311 ? -17.005 -2.444 38.777 1.00 93.75 311 PRO A CA 1
ATOM 2452 C C . PRO A 1 311 ? -17.539 -3.267 39.953 1.00 93.75 311 PRO A C 1
ATOM 2454 O O . PRO A 1 311 ? -18.547 -3.967 39.846 1.00 93.75 311 PRO A O 1
ATOM 2457 N N . GLU A 1 312 ? -16.901 -3.117 41.110 1.00 91.06 312 GLU A N 1
ATOM 2458 C CA . GLU A 1 312 ? -17.312 -3.757 42.359 1.00 91.06 312 GLU A CA 1
ATOM 2459 C C . GLU A 1 312 ? -17.819 -2.712 43.354 1.00 91.06 312 GLU A C 1
ATOM 2461 O O . GLU A 1 312 ? -17.261 -1.620 43.481 1.00 91.06 312 GLU A O 1
ATOM 2466 N N . LYS A 1 313 ? -18.892 -3.044 44.080 1.00 87.81 313 LYS A N 1
ATOM 2467 C CA . LYS A 1 313 ? -19.462 -2.177 45.115 1.00 87.81 313 LYS A CA 1
ATOM 2468 C C . LYS A 1 313 ? -19.942 -3.017 46.296 1.00 87.81 313 LYS A C 1
ATOM 2470 O O . LYS A 1 313 ? -20.849 -3.831 46.153 1.00 87.81 313 LYS A O 1
ATOM 2475 N N . ALA A 1 314 ? -19.357 -2.803 47.475 1.00 86.19 314 ALA A N 1
ATOM 2476 C CA . ALA A 1 314 ? -19.657 -3.586 48.676 1.00 86.19 314 ALA A CA 1
ATOM 2477 C C . ALA A 1 314 ? -21.158 -3.574 49.021 1.00 86.19 314 ALA A C 1
ATOM 2479 O O . ALA A 1 314 ? -21.764 -2.512 49.154 1.00 86.19 314 ALA A O 1
ATOM 2480 N N . GLY A 1 315 ? -21.755 -4.760 49.174 1.00 87.00 315 GLY A N 1
ATOM 2481 C CA . GLY A 1 315 ? -23.188 -4.918 49.454 1.00 87.00 315 GLY A CA 1
ATOM 2482 C C . GLY A 1 315 ? -24.107 -4.767 48.234 1.00 87.00 315 GLY A C 1
ATOM 2483 O O . GLY A 1 315 ? -25.329 -4.754 48.394 1.00 87.00 315 GLY A O 1
ATOM 2484 N N . TYR A 1 316 ? -23.551 -4.661 47.025 1.00 90.31 316 TYR A N 1
ATOM 2485 C CA . TYR A 1 316 ? -24.304 -4.574 45.778 1.00 90.31 316 TYR A CA 1
ATOM 2486 C C . TYR A 1 316 ? -23.773 -5.561 44.732 1.00 90.31 316 TYR A C 1
ATOM 2488 O O . TYR A 1 316 ? -22.589 -5.878 44.689 1.00 90.31 316 TYR A O 1
ATOM 2496 N N . THR A 1 317 ? -24.659 -6.002 43.847 1.00 92.44 317 THR A N 1
ATOM 2497 C CA . THR A 1 317 ? -24.339 -6.801 42.663 1.00 92.44 317 THR A CA 1
ATOM 2498 C C . THR A 1 317 ? -24.381 -5.900 41.437 1.00 92.44 317 THR A C 1
ATOM 2500 O O . THR A 1 317 ? -25.364 -5.185 41.231 1.00 92.44 317 THR A O 1
ATOM 2503 N N . PHE A 1 318 ? -23.327 -5.908 40.624 1.00 94.06 318 PHE A N 1
ATOM 2504 C CA . PHE A 1 318 ? -23.340 -5.250 39.319 1.00 94.06 318 PHE A CA 1
ATOM 2505 C C . PHE A 1 318 ? -24.301 -5.994 38.386 1.00 94.06 318 PHE A C 1
ATOM 2507 O O . PHE A 1 318 ? -24.168 -7.201 38.208 1.00 94.06 318 PHE A O 1
ATOM 2514 N N . ILE A 1 319 ? -25.277 -5.283 37.816 1.00 93.81 319 ILE A N 1
ATOM 2515 C CA . ILE A 1 319 ? -26.285 -5.875 36.919 1.00 93.81 319 ILE A CA 1
ATOM 2516 C C . ILE A 1 319 ? -26.128 -5.433 35.462 1.00 93.81 319 ILE A C 1
ATOM 2518 O O . ILE A 1 319 ? -26.861 -5.918 34.607 1.00 93.81 319 ILE A O 1
ATOM 2522 N N . GLY A 1 320 ? -25.189 -4.527 35.176 1.00 94.62 320 GLY A N 1
ATOM 2523 C CA . GLY A 1 320 ? -24.826 -4.129 33.820 1.00 94.62 320 GLY A CA 1
ATOM 2524 C C . GLY A 1 320 ? -24.644 -2.624 33.638 1.00 94.62 320 GLY A C 1
ATOM 2525 O O . GLY A 1 320 ? -24.728 -1.829 34.576 1.00 94.62 320 GLY A O 1
ATOM 2526 N N . TRP A 1 321 ? -24.388 -2.242 32.393 1.00 96.00 321 TRP A N 1
ATOM 2527 C CA . TRP A 1 321 ? -24.171 -0.862 31.969 1.00 96.00 321 TRP A CA 1
ATOM 2528 C C . TRP A 1 321 ? -25.467 -0.241 31.448 1.00 96.00 321 TRP A C 1
ATOM 2530 O O . TRP A 1 321 ? -26.260 -0.918 30.802 1.00 96.00 321 TRP A O 1
ATOM 2540 N N . ARG A 1 322 ? -25.697 1.048 31.699 1.00 95.31 322 ARG A N 1
ATOM 2541 C CA . ARG A 1 322 ? -26.813 1.811 31.112 1.00 95.31 322 ARG A CA 1
ATOM 2542 C C . ARG A 1 322 ? -26.293 3.088 30.480 1.00 95.31 322 ARG A C 1
ATOM 2544 O O . ARG A 1 322 ? -25.365 3.679 31.021 1.00 95.31 322 ARG A O 1
ATOM 2551 N N . ASP A 1 323 ? -26.883 3.518 29.365 1.00 94.50 323 ASP A N 1
ATOM 2552 C CA . ASP A 1 323 ? -26.561 4.813 28.750 1.00 94.50 323 ASP A CA 1
ATOM 2553 C C . ASP A 1 323 ? -26.722 5.936 29.787 1.00 94.50 323 ASP A C 1
ATOM 2555 O O . ASP A 1 323 ? -27.807 6.161 30.332 1.00 94.50 323 ASP A O 1
ATOM 2559 N N . LEU A 1 324 ? -25.619 6.623 30.074 1.00 94.25 324 LEU A N 1
ATOM 2560 C CA . LEU A 1 324 ? -25.554 7.702 31.048 1.00 94.25 324 LEU A CA 1
ATOM 2561 C C . LEU A 1 324 ? -26.479 8.864 30.664 1.00 94.25 324 LEU A C 1
ATOM 2563 O O . LEU A 1 324 ? -27.070 9.501 31.535 1.00 94.25 324 LEU A O 1
ATOM 2567 N N . ASN A 1 325 ? -26.641 9.114 29.365 1.00 91.50 325 ASN A N 1
ATOM 2568 C CA . ASN A 1 325 ? -27.446 10.212 28.842 1.00 91.50 325 ASN A CA 1
ATOM 2569 C C . ASN A 1 325 ? -28.933 9.843 28.714 1.00 91.50 325 ASN A C 1
ATOM 2571 O O . ASN A 1 325 ? -29.754 10.694 28.368 1.00 91.50 325 ASN A O 1
ATOM 2575 N N . ASN A 1 326 ? -29.304 8.590 28.998 1.00 90.62 326 ASN A N 1
ATOM 2576 C CA . ASN A 1 326 ? -30.685 8.125 28.967 1.00 90.62 326 ASN A CA 1
ATOM 2577 C C . ASN A 1 326 ? -30.991 7.215 30.163 1.00 90.62 326 ASN A C 1
ATOM 2579 O O . ASN A 1 326 ? -30.905 5.990 30.098 1.00 90.62 326 ASN A O 1
ATOM 2583 N N . SER A 1 327 ? -31.456 7.823 31.254 1.00 83.06 327 SER A N 1
ATOM 2584 C CA . SER A 1 327 ? -31.784 7.119 32.501 1.00 83.06 327 SER A CA 1
ATOM 2585 C C . SER A 1 327 ? -32.885 6.058 32.371 1.00 83.06 327 SER A C 1
ATOM 2587 O O . SER A 1 327 ? -32.984 5.187 33.238 1.00 83.06 327 SER A O 1
ATOM 2589 N N . LYS A 1 328 ? -33.690 6.105 31.300 1.00 89.62 328 LYS A N 1
ATOM 2590 C CA . LYS A 1 328 ? -34.744 5.125 30.992 1.00 89.62 328 LYS A CA 1
ATOM 2591 C C . LYS A 1 328 ? -34.290 4.032 30.023 1.00 89.62 328 LYS A C 1
ATOM 2593 O O . LYS A 1 328 ? -35.086 3.147 29.717 1.00 89.62 328 LYS A O 1
ATOM 2598 N N . ALA A 1 329 ? -33.054 4.087 29.526 1.00 90.50 329 ALA A N 1
ATOM 2599 C CA . ALA A 1 329 ? -32.525 3.046 28.659 1.00 90.50 329 ALA A CA 1
ATOM 2600 C C . ALA A 1 329 ? -32.503 1.690 29.393 1.00 90.50 329 ALA A C 1
ATOM 2602 O O . ALA A 1 329 ? -32.228 1.642 30.604 1.00 90.50 329 ALA A O 1
ATOM 2603 N N . PRO A 1 330 ? -32.781 0.581 28.684 1.00 94.06 330 PRO A N 1
ATOM 2604 C CA . PRO A 1 330 ? -32.552 -0.746 29.234 1.00 94.06 330 PRO A CA 1
ATOM 2605 C C . PRO A 1 330 ? -31.072 -0.921 29.605 1.00 94.06 330 PRO A C 1
ATOM 2607 O O . PRO A 1 330 ? -30.205 -0.154 29.179 1.00 94.06 330 PRO A O 1
ATOM 2610 N N . ILE A 1 331 ? -30.789 -1.931 30.429 1.00 95.19 331 ILE A N 1
ATOM 2611 C CA . ILE A 1 331 ? -29.407 -2.374 30.619 1.00 95.19 331 ILE A CA 1
ATOM 2612 C C . ILE A 1 331 ? -28.878 -2.847 29.267 1.00 95.19 331 ILE A C 1
ATOM 2614 O O . ILE A 1 331 ? -29.567 -3.590 28.568 1.00 95.19 331 ILE A O 1
ATOM 2618 N N . TRP A 1 332 ? -27.677 -2.396 28.923 1.00 94.44 332 TRP A N 1
ATOM 2619 C CA . TRP A 1 332 ? -26.980 -2.772 27.707 1.00 94.44 332 TRP A CA 1
ATOM 2620 C C . TRP A 1 332 ? -26.851 -4.288 27.622 1.00 94.44 332 TRP A C 1
ATOM 2622 O O . TRP A 1 332 ? -26.307 -4.932 28.524 1.00 94.44 332 TRP A O 1
ATOM 2632 N N . ASN A 1 333 ? -27.338 -4.854 26.528 1.00 92.62 333 ASN A N 1
ATOM 2633 C CA . ASN A 1 333 ? -27.260 -6.275 26.271 1.00 92.62 333 ASN A CA 1
ATOM 2634 C C . ASN A 1 333 ? -25.969 -6.593 25.510 1.00 92.62 333 ASN A C 1
ATOM 2636 O O . ASN A 1 333 ? -25.863 -6.369 24.306 1.00 92.62 333 ASN A O 1
ATOM 2640 N N . GLU A 1 334 ? -25.000 -7.184 26.207 1.00 86.69 334 GLU A N 1
ATOM 2641 C CA . GLU A 1 334 ? -23.699 -7.574 25.644 1.00 86.69 334 GLU A CA 1
ATOM 2642 C C . GLU A 1 334 ? -23.790 -8.560 24.461 1.00 86.69 334 GLU A C 1
ATOM 2644 O O . GLU A 1 334 ? -22.863 -8.656 23.656 1.00 86.69 334 GLU A O 1
ATOM 2649 N N . TYR A 1 335 ? -24.916 -9.265 24.306 1.00 85.25 335 TYR A N 1
ATOM 2650 C CA . TYR A 1 335 ? -25.125 -10.240 23.239 1.00 85.25 335 TYR A CA 1
ATOM 2651 C C . TYR A 1 335 ? -25.770 -9.642 21.990 1.00 85.25 335 TYR A C 1
ATOM 2653 O O . TYR A 1 335 ? -25.502 -10.142 20.893 1.00 85.25 335 TYR A O 1
ATOM 2661 N N . THR A 1 336 ? -26.610 -8.615 22.123 1.00 90.62 336 THR A N 1
ATOM 2662 C CA . THR A 1 336 ? -27.413 -8.083 21.005 1.00 90.62 336 THR A CA 1
ATOM 2663 C C . THR A 1 336 ? -27.064 -6.658 20.621 1.00 90.62 336 THR A C 1
ATOM 2665 O O . THR A 1 336 ? -27.168 -6.317 19.440 1.00 90.62 336 THR A O 1
ATOM 2668 N N . ASP A 1 337 ? -26.648 -5.840 21.584 1.00 93.56 337 ASP A N 1
ATOM 2669 C CA . ASP A 1 337 ? -26.496 -4.407 21.380 1.00 93.56 337 ASP A CA 1
ATOM 2670 C C . ASP A 1 337 ? -25.160 -4.084 20.705 1.00 93.56 337 ASP A C 1
ATOM 2672 O O . ASP A 1 337 ? -24.159 -4.796 20.835 1.00 93.56 337 ASP A O 1
ATOM 2676 N N . LYS A 1 338 ? -25.166 -3.002 19.925 1.00 92.81 338 LYS A N 1
ATOM 2677 C CA . LYS A 1 338 ? -24.065 -2.603 19.046 1.00 92.81 338 LYS A CA 1
ATOM 2678 C C . LYS A 1 338 ? -23.761 -1.126 19.219 1.00 92.81 338 LYS A C 1
ATOM 2680 O O . LYS A 1 338 ? -24.678 -0.311 19.283 1.00 92.81 338 LYS A O 1
ATOM 2685 N N . VAL A 1 339 ? -22.481 -0.783 19.240 1.00 91.88 339 VAL A N 1
ATOM 2686 C CA . VAL A 1 339 ? -22.007 0.600 19.337 1.00 91.88 339 VAL A CA 1
ATOM 2687 C C . VAL A 1 339 ? -22.195 1.291 17.990 1.00 91.88 339 VAL A C 1
ATOM 2689 O O . VAL A 1 339 ? -21.694 0.806 16.985 1.00 91.88 339 VAL A O 1
ATOM 2692 N N . THR A 1 340 ? -22.903 2.416 17.936 1.00 91.56 340 THR A N 1
ATOM 2693 C CA . THR A 1 340 ? -23.178 3.141 16.671 1.00 91.56 340 THR A CA 1
ATOM 2694 C C . THR A 1 340 ? -22.832 4.628 16.722 1.00 91.56 340 THR A C 1
ATOM 2696 O O . THR A 1 340 ? -23.161 5.377 15.808 1.00 91.56 340 THR A O 1
ATOM 2699 N N . LYS A 1 341 ? -22.296 5.084 17.850 1.00 92.19 341 LYS A N 1
ATOM 2700 C CA . LYS A 1 341 ? -21.874 6.458 18.121 1.00 92.19 341 LYS A CA 1
ATOM 2701 C C . LYS A 1 341 ? -20.992 6.441 19.361 1.00 92.19 341 LYS A C 1
ATOM 2703 O O . LYS A 1 341 ? -20.927 5.417 20.039 1.00 92.19 341 LYS A O 1
ATOM 2708 N N . ASP A 1 342 ? -20.395 7.575 19.696 1.00 93.56 342 ASP A N 1
ATOM 2709 C CA . ASP A 1 342 ? -19.757 7.731 20.999 1.00 93.56 342 ASP A CA 1
ATOM 2710 C C . ASP A 1 342 ? -20.801 7.590 22.112 1.00 93.56 342 ASP A C 1
ATOM 2712 O O . ASP A 1 342 ? -21.914 8.128 22.029 1.00 93.56 342 ASP A O 1
ATOM 2716 N N . MET A 1 343 ? -20.457 6.820 23.140 1.00 94.12 343 MET A N 1
ATOM 2717 C CA . MET A 1 343 ? -21.362 6.479 24.234 1.00 94.12 343 MET A CA 1
ATOM 2718 C C . MET A 1 343 ? -20.678 6.695 25.577 1.00 94.12 343 MET A C 1
ATOM 2720 O O . MET A 1 343 ? -19.477 6.486 25.725 1.00 94.12 343 MET A O 1
ATOM 2724 N N . SER A 1 344 ? -21.477 7.043 26.577 1.00 96.31 344 SER A N 1
ATOM 2725 C CA . SER A 1 344 ? -21.050 7.032 27.972 1.00 96.31 344 SER A CA 1
ATOM 2726 C C . SER A 1 344 ? -21.990 6.117 28.732 1.00 96.31 344 SER A C 1
ATOM 2728 O O . SER A 1 344 ? -23.206 6.289 28.665 1.00 96.31 344 SER A O 1
ATOM 2730 N N . PHE A 1 345 ? -21.441 5.143 29.443 1.00 97.06 345 PHE A N 1
ATOM 2731 C CA . PHE A 1 345 ? -22.197 4.223 30.274 1.00 97.06 345 PHE A CA 1
ATOM 2732 C C . PHE A 1 345 ? -22.022 4.543 31.749 1.00 97.06 345 PHE A C 1
ATOM 2734 O O . PHE A 1 345 ? -20.943 4.919 32.190 1.00 97.06 345 PHE A O 1
ATOM 2741 N N . VAL A 1 346 ? -23.083 4.331 32.520 1.00 96.19 346 VAL A N 1
ATOM 2742 C CA . VAL A 1 346 ? -23.051 4.315 33.980 1.00 96.19 346 VAL A CA 1
ATOM 2743 C C . VAL A 1 346 ? -23.309 2.902 34.489 1.00 96.19 346 VAL A C 1
ATOM 2745 O O . VAL A 1 346 ? -24.185 2.191 33.983 1.00 96.19 346 VAL A O 1
ATOM 2748 N N . ALA A 1 347 ? -22.536 2.482 35.486 1.00 96.00 347 ALA A N 1
ATOM 2749 C CA . ALA A 1 347 ? -22.707 1.192 36.135 1.00 96.00 347 ALA A CA 1
ATOM 2750 C C . ALA A 1 347 ? -24.026 1.132 36.915 1.00 96.00 347 ALA A C 1
ATOM 2752 O O . ALA A 1 347 ? -24.318 2.009 37.734 1.00 96.00 347 ALA A O 1
ATOM 2753 N N . VAL A 1 348 ? -24.803 0.068 36.710 1.00 94.62 348 VAL A N 1
ATOM 2754 C CA . VAL A 1 348 ? -26.040 -0.176 37.451 1.00 94.62 348 VAL A CA 1
ATOM 2755 C C . VAL A 1 348 ? -25.831 -1.309 38.445 1.00 94.62 348 VAL A C 1
ATOM 2757 O O . VAL A 1 348 ? -25.328 -2.383 38.116 1.00 94.62 348 VAL A O 1
ATOM 2760 N N . PHE A 1 349 ? -26.255 -1.055 39.680 1.00 92.88 349 PHE A N 1
ATOM 2761 C CA . PHE A 1 349 ? -26.097 -1.959 40.807 1.00 92.88 349 PHE A CA 1
ATOM 2762 C C . PHE A 1 349 ? -27.448 -2.313 41.425 1.00 92.88 349 PHE A C 1
ATOM 2764 O O . PHE A 1 349 ? -28.302 -1.446 41.616 1.00 92.88 349 PHE A O 1
ATOM 2771 N N . GLN A 1 350 ? -27.606 -3.573 41.812 1.00 90.69 350 GLN A N 1
ATOM 2772 C CA . GLN A 1 350 ? -28.712 -4.057 42.627 1.00 90.69 350 GLN A CA 1
ATOM 2773 C C . GLN A 1 350 ? -28.227 -4.271 44.062 1.00 90.69 350 GLN A C 1
ATOM 2775 O O . GLN A 1 350 ? -27.208 -4.917 44.288 1.00 90.69 350 GLN A O 1
ATOM 2780 N N . LYS A 1 351 ? -28.937 -3.716 45.048 1.00 85.56 351 LYS A N 1
ATOM 2781 C CA . LYS A 1 351 ? -28.586 -3.888 46.465 1.00 85.56 351 LYS A CA 1
ATOM 2782 C C . LYS A 1 351 ? -28.810 -5.343 46.879 1.00 85.56 351 LYS A C 1
ATOM 2784 O O . LYS A 1 351 ? -29.910 -5.862 46.694 1.00 85.56 351 LYS A O 1
ATOM 2789 N N . GLY A 1 352 ? -27.788 -5.975 47.450 1.00 71.88 352 GLY A N 1
ATOM 2790 C CA . GLY A 1 352 ? -27.902 -7.316 48.014 1.00 71.88 352 GLY A CA 1
ATOM 2791 C C . GLY A 1 352 ? -28.791 -7.317 49.260 1.00 71.88 352 GLY A C 1
ATOM 2792 O O . GLY A 1 352 ? -28.803 -6.357 50.036 1.00 71.88 352 GLY A O 1
ATOM 2793 N N . THR A 1 353 ? -29.550 -8.391 49.464 1.00 61.59 353 THR A N 1
ATOM 2794 C CA . THR A 1 353 ? -30.289 -8.611 50.711 1.00 61.59 353 THR A CA 1
ATOM 2795 C C . THR A 1 353 ? -29.314 -9.154 51.751 1.00 61.59 353 THR A C 1
ATOM 2797 O O . THR A 1 353 ? -28.900 -10.307 51.674 1.00 61.59 353 THR A O 1
ATOM 2800 N N . VAL A 1 354 ? -28.904 -8.319 52.707 1.00 53.50 354 VAL A N 1
ATOM 2801 C CA . VAL A 1 354 ? -28.133 -8.784 53.865 1.00 53.50 354 VAL A CA 1
ATOM 2802 C C . VAL A 1 354 ? -29.131 -9.295 54.899 1.00 53.50 354 VAL A C 1
ATOM 2804 O O . VAL A 1 354 ? -29.843 -8.504 55.516 1.00 53.50 354 VAL A O 1
ATOM 2807 N N . ASN A 1 355 ? -29.212 -10.615 55.062 1.00 52.44 355 ASN A N 1
ATOM 2808 C CA . ASN A 1 355 ? -29.930 -11.221 56.178 1.00 52.44 355 ASN A CA 1
ATOM 2809 C C . ASN A 1 355 ? -29.015 -11.173 57.405 1.00 52.44 355 ASN A C 1
ATOM 2811 O O . ASN A 1 355 ? -27.926 -11.746 57.390 1.00 52.44 355 ASN A O 1
ATOM 2815 N N . TYR A 1 356 ? -29.443 -10.479 58.457 1.00 49.34 356 TYR A N 1
ATOM 2816 C CA . TYR A 1 356 ? -28.750 -10.481 59.741 1.00 49.34 356 TYR A CA 1
ATOM 2817 C C . TYR A 1 356 ? -29.394 -11.529 60.645 1.00 49.34 356 TYR A C 1
ATOM 2819 O O . TYR A 1 356 ? -30.560 -11.397 61.011 1.00 49.34 356 TYR A O 1
ATOM 2827 N N . THR A 1 357 ? -28.637 -12.552 61.035 1.00 46.09 357 THR A N 1
ATOM 2828 C CA . THR A 1 357 ? -29.067 -13.481 62.084 1.00 46.09 357 THR A CA 1
ATOM 2829 C C . THR A 1 357 ? -28.770 -12.844 63.439 1.00 46.09 357 THR A C 1
ATOM 2831 O O . THR A 1 357 ? -27.617 -12.787 63.863 1.00 46.09 357 THR A O 1
ATOM 2834 N N . VAL A 1 358 ? -29.797 -12.334 64.120 1.00 51.94 358 VAL A N 1
ATOM 2835 C CA . VAL A 1 358 ? -29.667 -11.848 65.501 1.00 51.94 358 VAL A CA 1
ATOM 2836 C C . VAL A 1 358 ? -29.766 -13.044 66.446 1.00 51.94 358 VAL A C 1
ATOM 2838 O O . VAL A 1 358 ? -30.832 -13.632 66.609 1.00 51.94 358 VAL A O 1
ATOM 2841 N N . SER A 1 359 ? -28.656 -13.414 67.080 1.00 51.31 359 SER A N 1
ATOM 2842 C CA . SER A 1 359 ? -28.646 -14.398 68.165 1.00 51.31 359 SER A CA 1
ATOM 2843 C C . SER A 1 359 ? -28.831 -13.697 69.512 1.00 51.31 359 SER A C 1
ATOM 2845 O O . SER A 1 359 ? -27.956 -12.948 69.950 1.00 51.31 359 SER A O 1
ATOM 2847 N N . PHE A 1 360 ? -29.957 -13.949 70.182 1.00 54.53 360 PHE A N 1
ATOM 2848 C CA . PHE A 1 360 ? -30.205 -13.479 71.546 1.00 54.53 360 PHE A CA 1
ATOM 2849 C C . PHE A 1 360 ? -29.467 -14.371 72.554 1.00 54.53 360 PHE A C 1
ATOM 2851 O O . PHE A 1 360 ? -29.740 -15.567 72.641 1.00 54.53 360 PHE A O 1
ATOM 2858 N N . ASN A 1 361 ? -28.555 -13.796 73.343 1.00 55.16 361 ASN A N 1
ATOM 2859 C CA . ASN A 1 361 ? -27.999 -14.463 74.521 1.00 55.16 361 ASN A CA 1
ATOM 2860 C C . ASN A 1 361 ? -28.886 -14.136 75.731 1.00 55.16 361 ASN A C 1
ATOM 2862 O O . ASN A 1 361 ? -28.868 -13.013 76.230 1.00 55.16 361 ASN A O 1
ATOM 2866 N N . THR A 1 362 ? -29.685 -15.104 76.185 1.00 63.47 362 THR A N 1
ATOM 2867 C CA . THR A 1 362 ? -30.657 -14.904 77.272 1.00 63.47 362 THR A CA 1
ATOM 2868 C C . THR A 1 362 ? -30.031 -14.897 78.669 1.00 63.47 362 THR A C 1
ATOM 2870 O O . THR A 1 362 ? -30.761 -14.723 79.641 1.00 63.47 362 THR A O 1
ATOM 2873 N N . ASN A 1 363 ? -28.708 -15.085 78.799 1.00 47.41 363 ASN A N 1
ATOM 2874 C CA . ASN A 1 363 ? -27.960 -15.022 80.063 1.00 47.41 363 ASN A CA 1
ATOM 2875 C C . ASN A 1 363 ? -28.620 -15.809 81.224 1.00 47.41 363 ASN A C 1
ATOM 2877 O O . ASN A 1 363 ? -28.623 -15.371 82.373 1.00 47.41 363 ASN A O 1
ATOM 2881 N N . GLY A 1 364 ? -29.207 -16.973 80.913 1.00 60.12 364 GLY A N 1
ATOM 2882 C CA . GLY A 1 364 ? -29.880 -17.853 81.879 1.00 60.12 364 GLY A CA 1
ATOM 2883 C C . GLY A 1 364 ? -31.410 -17.732 81.951 1.00 60.12 364 GLY A C 1
ATOM 2884 O O . GLY A 1 364 ? -32.026 -18.453 82.731 1.00 60.12 364 GLY A O 1
ATOM 2885 N N . GLY A 1 365 ? -32.039 -16.869 81.146 1.00 56.94 365 GLY A N 1
ATOM 2886 C CA . GLY A 1 365 ? -33.498 -16.800 80.983 1.00 56.94 365 GLY A CA 1
ATOM 2887 C C . GLY A 1 365 ? -34.058 -17.766 79.926 1.00 56.94 365 GLY A C 1
ATOM 2888 O O . GLY A 1 365 ? -33.325 -18.268 79.070 1.00 56.94 365 GLY A O 1
ATOM 2889 N N . SER A 1 366 ? -35.374 -18.008 79.970 1.00 52.62 366 SER A N 1
ATOM 2890 C CA . SER A 1 366 ? -36.110 -18.887 79.046 1.00 52.62 366 SER A CA 1
ATOM 2891 C C . SER A 1 366 ? -35.896 -18.515 77.571 1.00 52.62 366 SER A C 1
ATOM 2893 O O . SER A 1 366 ? -35.878 -17.335 77.222 1.00 52.62 366 SER A O 1
ATOM 2895 N N . ALA A 1 367 ? -35.757 -19.521 76.701 1.00 52.00 367 ALA A N 1
ATOM 2896 C CA . ALA A 1 367 ? -35.484 -19.334 75.276 1.00 52.00 367 ALA A CA 1
ATOM 2897 C C . ALA A 1 367 ? -36.574 -18.502 74.572 1.00 52.00 367 ALA A C 1
ATOM 2899 O O . ALA A 1 367 ? -37.757 -18.840 74.630 1.00 52.00 367 ALA A O 1
ATOM 2900 N N . VAL A 1 368 ? -36.164 -17.446 73.865 1.00 58.53 368 VAL A N 1
ATOM 2901 C CA . VAL A 1 368 ? -37.029 -16.670 72.965 1.00 58.53 368 VAL A CA 1
ATOM 2902 C C . VAL A 1 368 ? -36.866 -17.245 71.555 1.00 58.53 368 VAL A C 1
ATOM 2904 O O . VAL A 1 368 ? -35.738 -17.395 71.085 1.00 58.53 368 VAL A O 1
ATOM 2907 N N . LYS A 1 369 ? -37.966 -17.613 70.882 1.00 48.72 369 LYS A N 1
ATOM 2908 C CA . LYS A 1 369 ? -37.916 -18.037 69.471 1.00 48.72 369 LYS A CA 1
ATOM 2909 C C . LYS A 1 369 ? -37.468 -16.856 68.607 1.00 48.72 369 LYS A C 1
ATOM 2911 O O . LYS A 1 369 ? -37.979 -15.753 68.771 1.00 48.72 369 LYS A O 1
ATOM 2916 N N . ALA A 1 370 ? -36.526 -17.102 67.699 1.00 46.44 370 ALA A N 1
ATOM 2917 C CA . ALA A 1 370 ? -36.171 -16.142 66.665 1.00 46.44 370 ALA A CA 1
ATOM 2918 C C . ALA A 1 370 ? -37.368 -15.983 65.717 1.00 46.44 370 ALA A C 1
ATOM 2920 O O . ALA A 1 370 ? -37.718 -16.935 65.022 1.00 46.44 370 ALA A O 1
ATOM 2921 N N . ASP A 1 371 ? -37.997 -14.810 65.731 1.00 45.59 371 ASP A N 1
ATOM 2922 C CA . ASP A 1 371 ? -38.914 -14.389 64.675 1.00 45.59 371 ASP A CA 1
ATOM 2923 C C . ASP A 1 371 ? -38.128 -13.605 63.620 1.00 45.59 371 ASP A C 1
ATOM 2925 O O . ASP A 1 371 ? -37.286 -12.759 63.945 1.00 45.59 371 ASP A O 1
ATOM 2929 N N . ASP A 1 372 ? -38.418 -13.893 62.351 1.00 42.72 372 ASP A N 1
ATOM 2930 C CA . ASP A 1 372 ? -37.916 -13.142 61.205 1.00 42.72 372 ASP A CA 1
ATOM 2931 C C . ASP A 1 372 ? -38.356 -11.678 61.332 1.00 42.72 372 ASP A C 1
ATOM 2933 O O . ASP A 1 372 ? -39.533 -11.350 61.191 1.00 42.72 372 ASP A O 1
ATOM 2937 N N . CYS A 1 373 ? -37.414 -10.777 61.607 1.00 35.72 373 CYS A N 1
ATOM 2938 C CA . CYS A 1 373 ? -37.696 -9.349 61.706 1.00 35.72 373 CYS A CA 1
ATOM 2939 C C . CYS A 1 373 ? -37.505 -8.683 60.331 1.00 35.72 373 CYS A C 1
ATOM 2941 O O . CYS A 1 373 ? -36.365 -8.577 59.862 1.00 35.72 373 CYS A O 1
ATOM 2943 N N . PRO A 1 374 ? -38.564 -8.200 59.649 1.00 45.31 374 PRO A N 1
ATOM 2944 C CA . PRO A 1 374 ? -38.386 -7.430 58.436 1.00 45.31 374 PRO A CA 1
ATOM 2945 C C . PRO A 1 374 ? -38.059 -5.977 58.800 1.00 45.31 374 PRO A C 1
ATOM 2947 O O . PRO A 1 374 ? -38.849 -5.285 59.433 1.00 45.31 374 PRO A O 1
ATOM 2950 N N . ARG A 1 375 ? -36.918 -5.510 58.279 1.00 44.28 375 ARG A N 1
ATOM 2951 C CA . ARG A 1 375 ? -36.475 -4.105 58.182 1.00 44.28 375 ARG A CA 1
ATOM 2952 C C . ARG A 1 375 ? -36.119 -3.396 59.494 1.00 44.28 375 ARG A C 1
ATOM 2954 O O . ARG A 1 375 ? -36.961 -2.827 60.175 1.00 44.28 375 ARG A O 1
ATOM 2961 N N . LEU A 1 376 ? -34.812 -3.225 59.694 1.00 33.78 376 LEU A N 1
ATOM 2962 C CA . LEU A 1 376 ? -34.267 -2.052 60.377 1.00 33.78 376 LEU A CA 1
ATOM 2963 C C . LEU A 1 376 ? -33.949 -0.974 59.330 1.00 33.78 376 LEU A C 1
ATOM 2965 O O . LEU A 1 376 ? -32.969 -1.069 58.592 1.00 33.78 376 LEU A O 1
ATOM 2969 N N . THR A 1 377 ? -34.803 0.043 59.244 1.00 37.72 377 THR A N 1
ATOM 2970 C CA . THR A 1 377 ? -34.442 1.351 58.679 1.00 37.72 377 THR A CA 1
ATOM 2971 C C . THR A 1 377 ? -33.723 2.134 59.770 1.00 37.72 377 THR A C 1
ATOM 2973 O O . THR A 1 377 ? -34.344 2.494 60.766 1.00 37.72 377 THR A O 1
ATOM 2976 N N . LEU A 1 378 ? -32.421 2.365 59.598 1.00 31.94 378 LEU A N 1
ATOM 2977 C CA . LEU A 1 378 ? -31.669 3.316 60.414 1.00 31.94 378 LEU A CA 1
ATOM 2978 C C . LEU A 1 378 ? -31.862 4.714 59.812 1.00 31.94 378 LEU A C 1
ATOM 2980 O O . LEU A 1 378 ? -31.637 4.900 58.614 1.00 31.94 378 LEU A O 1
ATOM 2984 N N . SER A 1 379 ? -32.369 5.622 60.649 1.00 36.81 379 SER A N 1
ATOM 2985 C CA . SER A 1 379 ? -32.644 7.043 60.393 1.00 36.81 379 SER A CA 1
ATOM 2986 C C . SER A 1 379 ? -31.388 7.868 60.176 1.00 36.81 379 SER A C 1
ATOM 2988 O O . SER A 1 379 ? -30.433 7.629 60.953 1.00 36.81 379 SER A O 1
#

Foldseek 3Di:
DDDDDDDDDDDDDDPDPDDPPPPPVLPVVQLVQVVVQQVPADLDPQFFLLLADPVVQVVVVCVLVVHDPDPLLVVLCVQCPPPDAQQVSLLSLLQCLLVQAEEDCDQCDPVCVVPDSLRYYHLVSSAVSSSVSLRSNGWRKDKFWFWFDDPNDIDTHIHMWIQHPSGTATGRSPVSDTRDDSVVCSSTTGGPHDDTDPDDQKAWEAALPPRHTDDIDDSDDFFQFLLPRVVCPPFFKALDSNSSRTRDSRDTRTSSRSYIYFHKAKEFEWEQDPDPVSDIDQDFFDADPVRHGDRIDIGTAFAADDHTDADDDPQKDFPAWDFPVDPPGDHDDRVPDGDHYHTYIYIDIDGHDDQDDDDDDPVPDDDDDDDRDPDDDDD

Organism: NCBI:txid1294263

InterPro domains:
  IPR002931 Transglutaminase-like [PF01841] (76-173)
  IPR002931 Transglutaminase-like [SM00460] (115-175)
  IPR013378 Internalin B-like, B-repeat [PF09479] (299-348)
  IPR013378 Internalin B-like, B-repeat [TIGR02543] (311-351)
  IPR038765 Papain-like cysteine peptidase superfamily [SSF54001] (48-201)

pLDDT: mean 85.88, std 18.27, range [30.83, 98.75]